Protein AF-A0A7V6LF99-F1 (afdb_monomer)

Foldseek 3Di:
DWKAFLQRPDDTDALLVLQLLLADLVLGFIDDPDQAADDLVNLQVCLVPALLVLLLVLCCRRHVVDDSVLSSVLSCVLCPCVFQNPHNFDKDALAPVQLFEIATQCLRGLLRFVLSLQQLSSVSSNCVSCVVVVAFQAEEAEEEDLASLLLSNLVSCLPPPRYAYEYEYEDVSYDQQRLLSNLVSDDLRYAYAYEPDHRVLVVVLLSVCSNPPVLQVLCVVVSYGYHYSDLSRVSRQSSLLSSLSNNLSPCVVVVSDDRLAAEEEQDEDALCSNVVSPVSNVVNPPRHAAHEYEAEPLCQVVCCQVPQKHAADDDFDRALPSNRRHNHNSCVSVVCLVQDVVSNVCVVCVVVRHIDGDDPRSSVVSNRHYHYDYYYQPQLLQLQLVSCVPRVAGAASSLSSRVVSVVVVCVVPVPSHRYYRYGGGDNLSSLLSNCCSVPNNVVSVVDDNVVSSVVSCVSSVNVVVVVSRDGDNSPDHHHDYRSCPSVCVCVSVVSDDPPDDD

Radius of gyration: 21.52 Å; Cα contacts (8 Å, |Δi|>4): 980; chains: 1; bounding box: 50×59×54 Å

Structure (mmCIF, N/CA/C/O backbone):
data_AF-A0A7V6LF99-F1
#
_entry.id   AF-A0A7V6LF99-F1
#
loop_
_atom_site.group_PDB
_atom_site.id
_atom_site.type_symbol
_atom_site.label_atom_id
_atom_site.label_alt_id
_atom_site.label_comp_id
_atom_site.label_asym_id
_atom_site.label_entity_id
_atom_site.label_seq_id
_atom_site.pdbx_PDB_ins_code
_atom_site.Cartn_x
_atom_site.Cartn_y
_atom_site.Cartn_z
_atom_site.occupancy
_atom_site.B_iso_or_equiv
_atom_site.auth_seq_id
_atom_site.auth_comp_id
_atom_site.auth_asym_id
_atom_site.auth_atom_id
_atom_site.pdbx_PDB_model_num
ATOM 1 N N . MET A 1 1 ? -16.884 8.088 14.972 1.00 93.50 1 MET A N 1
ATOM 2 C CA . MET A 1 1 ? -16.111 6.877 15.384 1.00 93.50 1 MET A CA 1
ATOM 3 C C . MET A 1 1 ? -14.699 7.305 15.750 1.00 93.50 1 MET A C 1
ATOM 5 O O . MET A 1 1 ? -14.153 8.143 15.040 1.00 93.50 1 MET A O 1
ATOM 9 N N . ASN A 1 2 ? -14.106 6.751 16.814 1.00 96.94 2 ASN A N 1
ATOM 10 C CA . ASN A 1 2 ? -12.744 7.109 17.219 1.00 96.94 2 ASN A CA 1
ATOM 11 C C . ASN A 1 2 ? -11.671 6.222 16.572 1.00 96.94 2 ASN A C 1
ATOM 13 O O . ASN A 1 2 ? -11.931 5.110 16.107 1.00 96.94 2 ASN A O 1
ATOM 17 N N . TYR A 1 3 ? -10.443 6.727 16.608 1.00 98.25 3 TYR A N 1
ATOM 18 C CA . TYR A 1 3 ? -9.215 6.064 16.204 1.00 98.25 3 TYR A CA 1
ATOM 19 C C . TYR A 1 3 ? -8.247 5.993 17.384 1.00 98.25 3 TYR A C 1
ATOM 21 O O . TYR A 1 3 ? -8.065 6.953 18.133 1.00 98.25 3 TYR A O 1
ATOM 29 N N . LEU A 1 4 ? -7.614 4.835 17.533 1.00 98.06 4 LEU A N 1
ATOM 30 C CA . LEU A 1 4 ? -6.701 4.492 18.617 1.00 98.06 4 LEU A CA 1
ATOM 31 C C . LEU A 1 4 ? -5.273 4.392 18.085 1.00 98.06 4 LEU A C 1
ATOM 33 O O . LEU A 1 4 ? -5.062 3.996 16.937 1.00 98.06 4 LEU A O 1
ATOM 37 N N . SER A 1 5 ? -4.283 4.702 18.922 1.00 97.81 5 SER A N 1
ATOM 38 C CA . SER A 1 5 ? -2.888 4.369 18.615 1.00 97.81 5 SER A CA 1
ATOM 39 C C . SER A 1 5 ? -2.618 2.893 18.890 1.00 97.81 5 SER A C 1
ATOM 41 O O . SER A 1 5 ? -2.945 2.385 19.964 1.00 97.81 5 SER A O 1
ATOM 43 N N . THR A 1 6 ? -1.904 2.232 17.978 1.00 97.62 6 THR A N 1
ATOM 44 C CA . THR A 1 6 ? -1.400 0.861 18.162 1.00 97.62 6 THR A CA 1
ATOM 45 C C . THR A 1 6 ? -0.464 0.688 19.357 1.00 97.62 6 THR A C 1
ATOM 47 O O . THR A 1 6 ? -0.167 -0.439 19.747 1.00 97.62 6 THR A O 1
ATOM 50 N N . ARG A 1 7 ? 0.034 1.783 19.941 1.00 95.06 7 ARG A N 1
ATOM 51 C CA . ARG A 1 7 ? 0.924 1.755 21.110 1.00 95.06 7 ARG A CA 1
ATOM 52 C C . ARG A 1 7 ? 0.222 2.121 22.414 1.00 95.06 7 ARG A C 1
ATOM 54 O O . ARG A 1 7 ? 0.853 2.014 23.460 1.00 95.06 7 ARG A O 1
ATOM 61 N N . GLY A 1 8 ? -1.051 2.523 22.359 1.00 89.88 8 GLY A N 1
ATOM 62 C CA . GLY A 1 8 ? -1.923 2.695 23.524 1.00 89.88 8 GLY A CA 1
ATOM 63 C C . GLY A 1 8 ? -1.524 3.796 24.513 1.00 89.88 8 GLY A C 1
ATOM 64 O O . GLY A 1 8 ? -2.079 3.841 25.608 1.00 89.88 8 GLY A O 1
ATOM 65 N N . LYS A 1 9 ? -0.573 4.679 24.176 1.00 89.88 9 LYS A N 1
ATOM 66 C CA . LYS A 1 9 ? -0.038 5.696 25.104 1.00 89.88 9 LYS A CA 1
ATOM 67 C C . LYS A 1 9 ? -0.625 7.090 24.879 1.00 89.88 9 LYS A C 1
ATOM 69 O O . LYS A 1 9 ? -0.150 8.054 25.476 1.00 89.88 9 LYS A O 1
ATOM 74 N N . VAL A 1 10 ? -1.650 7.208 24.038 1.00 94.88 10 VAL A N 1
ATOM 75 C CA . VAL A 1 10 ? -2.349 8.465 23.743 1.00 94.88 10 VAL A CA 1
ATOM 76 C C . VAL A 1 10 ? -3.868 8.265 23.763 1.00 94.88 10 VAL A C 1
ATOM 78 O O . VAL A 1 10 ? -4.327 7.152 23.491 1.00 94.88 10 VAL A O 1
ATOM 81 N N . PRO A 1 11 ? -4.657 9.311 24.081 1.00 96.81 11 PRO A N 1
ATOM 82 C CA . PRO A 1 11 ? -6.114 9.239 24.025 1.00 96.81 11 PRO A CA 1
ATOM 83 C C . PRO A 1 11 ? -6.640 8.910 22.616 1.00 96.81 11 PRO A C 1
ATOM 85 O O . PRO A 1 11 ? -5.961 9.215 21.629 1.00 96.81 11 PRO A O 1
ATOM 88 N N . PRO A 1 12 ? -7.852 8.334 22.508 1.00 97.56 12 PRO A N 1
ATOM 89 C CA . PRO A 1 12 ? -8.562 8.221 21.239 1.00 97.56 12 PRO A CA 1
ATOM 90 C C . PRO A 1 12 ? -8.742 9.590 20.575 1.00 97.56 12 PRO A C 1
ATOM 92 O O . PRO A 1 12 ? -8.941 10.592 21.262 1.00 97.56 12 PRO A O 1
ATOM 95 N N . VAL A 1 13 ? -8.710 9.614 19.245 1.00 98.06 13 VAL A N 1
ATOM 96 C CA . VAL A 1 13 ? -8.922 10.821 18.432 1.00 98.06 13 VAL A CA 1
ATOM 97 C C . VAL A 1 13 ? -10.007 10.580 17.386 1.00 98.06 13 VAL A C 1
ATOM 99 O O . VAL A 1 13 ? -10.327 9.436 17.063 1.00 98.06 13 VAL A O 1
ATOM 102 N N . SER A 1 14 ? -10.572 11.641 16.827 1.00 97.88 14 SER A N 1
ATOM 103 C CA . SER A 1 14 ? -11.475 11.546 15.679 1.00 97.88 14 SER A CA 1
ATOM 104 C C . SER A 1 14 ? -10.752 11.050 14.418 1.00 97.88 14 SER A C 1
ATOM 106 O O . SER A 1 14 ? -9.524 11.101 14.302 1.00 97.88 14 SER A O 1
ATOM 108 N N . ALA A 1 15 ? -11.521 10.604 13.421 1.00 97.38 15 ALA A N 1
ATOM 109 C CA . ALA A 1 15 ? -10.971 10.216 12.122 1.00 97.38 15 ALA A CA 1
ATOM 110 C C . ALA A 1 15 ? -10.203 11.361 11.439 1.00 97.38 15 ALA A C 1
ATOM 112 O O . ALA A 1 15 ? -9.124 11.141 10.890 1.00 97.38 15 ALA A O 1
ATOM 113 N N . ALA A 1 16 ? -10.740 12.584 11.515 1.00 97.56 16 ALA A N 1
ATOM 114 C CA . ALA A 1 16 ? -10.115 13.776 10.950 1.00 97.56 16 ALA A CA 1
ATOM 115 C C . ALA A 1 16 ? -8.754 14.057 11.606 1.00 97.56 16 ALA A C 1
ATOM 117 O O . ALA A 1 16 ? -7.761 14.250 10.910 1.00 97.56 16 ALA A O 1
ATOM 118 N N . GLU A 1 17 ? -8.666 13.981 12.937 1.00 97.62 17 GLU A N 1
ATOM 119 C CA . GLU A 1 17 ? -7.397 14.143 13.659 1.00 97.62 17 GLU A CA 1
ATOM 120 C C . GLU A 1 17 ? -6.380 13.050 13.298 1.00 97.62 17 GLU A C 1
ATOM 122 O O . GLU A 1 17 ? -5.208 13.353 13.077 1.00 97.62 17 GLU A O 1
ATOM 127 N N . ALA A 1 18 ? -6.813 11.790 13.177 1.00 98.00 18 ALA A N 1
ATOM 128 C CA . ALA A 1 18 ? -5.936 10.683 12.790 1.00 98.00 18 ALA A CA 1
ATOM 129 C C . ALA A 1 18 ? -5.366 10.844 11.368 1.00 98.00 18 ALA A C 1
ATOM 131 O O . ALA A 1 18 ? -4.185 10.565 11.135 1.00 98.00 18 ALA A O 1
ATOM 132 N N . ILE A 1 19 ? -6.191 11.300 10.419 1.00 97.81 19 ILE A N 1
ATOM 133 C CA . ILE A 1 19 ? -5.790 11.564 9.030 1.00 97.81 19 ILE A CA 1
ATOM 134 C C . ILE A 1 19 ? -4.845 12.769 8.956 1.00 97.81 19 ILE A C 1
ATOM 136 O O . ILE A 1 19 ? -3.789 12.679 8.325 1.00 97.81 19 ILE A O 1
ATOM 140 N N . ALA A 1 20 ? -5.185 13.863 9.640 1.00 96.69 20 ALA A N 1
ATOM 141 C CA . ALA A 1 20 ? -4.368 15.069 9.722 1.00 96.69 20 ALA A CA 1
ATOM 142 C C . ALA A 1 20 ? -2.987 14.778 10.336 1.00 96.69 20 ALA A C 1
ATOM 144 O O . ALA A 1 20 ? -1.957 15.125 9.762 1.00 96.69 20 ALA A O 1
ATOM 145 N N . ALA A 1 21 ? -2.935 14.070 11.467 1.00 95.81 21 ALA A N 1
ATOM 146 C CA . ALA A 1 21 ? -1.681 13.742 12.143 1.00 95.81 21 ALA A CA 1
ATOM 147 C C . ALA A 1 21 ? -0.822 12.727 11.367 1.00 95.81 21 ALA A C 1
ATOM 149 O O . ALA A 1 21 ? 0.410 12.800 11.393 1.00 95.81 21 ALA A O 1
ATOM 150 N N . GLY A 1 22 ? -1.459 11.765 10.691 1.00 96.50 22 GLY A N 1
ATOM 151 C CA . GLY A 1 22 ? -0.822 10.675 9.948 1.00 96.50 22 GLY A CA 1
ATOM 152 C C . GLY A 1 22 ? -0.227 9.572 10.836 1.00 96.50 22 GLY A C 1
ATOM 153 O O . GLY A 1 22 ? -0.435 8.390 10.564 1.00 96.50 22 GLY A O 1
ATOM 154 N N . VAL A 1 23 ? 0.481 9.938 11.907 1.00 97.00 23 VAL A N 1
ATOM 155 C CA . VAL A 1 23 ? 1.059 9.042 12.927 1.00 97.00 23 VAL A CA 1
ATOM 156 C C . VAL A 1 23 ? 0.697 9.575 14.314 1.00 97.00 23 VAL A C 1
ATOM 158 O O . VAL A 1 23 ? 0.630 10.786 14.515 1.00 97.00 23 VAL A O 1
ATOM 161 N N . ALA A 1 24 ? 0.456 8.680 15.272 1.00 97.25 24 ALA A N 1
ATOM 162 C CA . ALA A 1 24 ? 0.115 9.063 16.636 1.00 97.25 24 ALA A CA 1
ATOM 163 C C . ALA A 1 24 ? 1.322 9.670 17.384 1.00 97.25 24 ALA A C 1
ATOM 165 O O . ALA A 1 24 ? 2.461 9.287 17.106 1.00 97.25 24 ALA A O 1
ATOM 166 N N . PRO A 1 25 ? 1.116 10.558 18.378 1.00 95.69 25 PRO A N 1
ATOM 167 C CA . PRO A 1 25 ? 2.215 11.199 19.113 1.00 95.69 25 PRO A CA 1
ATOM 168 C C . PRO A 1 25 ? 3.170 10.240 19.845 1.00 95.69 25 PRO A C 1
ATOM 170 O O . PRO A 1 25 ? 4.323 10.582 20.082 1.00 95.69 25 PRO A O 1
ATOM 173 N N . ASP A 1 26 ? 2.728 9.024 20.178 1.00 94.75 26 ASP A N 1
ATOM 174 C CA . ASP A 1 26 ? 3.574 7.961 20.749 1.00 94.75 26 ASP A CA 1
ATOM 175 C C . ASP A 1 26 ? 4.360 7.161 19.683 1.00 94.75 26 ASP A C 1
ATOM 177 O O . ASP A 1 26 ? 4.999 6.140 19.974 1.00 94.75 26 ASP A O 1
ATOM 181 N N . GLY A 1 27 ? 4.312 7.612 18.427 1.00 94.31 27 GLY A N 1
ATOM 182 C CA . GLY A 1 27 ? 4.903 6.979 17.253 1.00 94.31 27 GLY A CA 1
ATOM 183 C C . GLY A 1 27 ? 4.131 5.760 16.747 1.00 94.31 27 GLY A C 1
ATOM 184 O O . GLY A 1 27 ? 4.644 5.056 15.872 1.00 94.31 27 GLY A O 1
ATOM 185 N N . GLY A 1 28 ? 2.956 5.468 17.312 1.00 96.50 28 GLY A N 1
ATOM 186 C CA . GLY A 1 28 ? 2.084 4.382 16.878 1.00 96.50 28 GLY A CA 1
ATOM 187 C C . GLY A 1 28 ? 1.299 4.739 15.623 1.00 96.50 28 GLY A C 1
ATOM 188 O O . GLY A 1 28 ? 1.259 5.887 15.183 1.00 96.50 28 GLY A O 1
ATOM 189 N N . LEU A 1 29 ? 0.670 3.739 15.018 1.00 97.62 29 LEU A N 1
ATOM 190 C CA . LEU A 1 29 ? -0.206 3.930 13.870 1.00 97.62 29 LEU A CA 1
ATOM 191 C C . LEU A 1 29 ? -1.656 3.982 14.332 1.00 97.62 29 LEU A C 1
ATOM 193 O O . LEU A 1 29 ? -2.066 3.209 15.193 1.00 97.62 29 LEU A O 1
ATOM 197 N N . TYR A 1 30 ? -2.444 4.860 13.717 1.00 98.25 30 TYR A N 1
ATOM 198 C CA . TYR A 1 30 ? -3.876 4.900 13.982 1.00 98.25 30 TYR A CA 1
ATOM 199 C C . TYR A 1 30 ? -4.589 3.683 13.387 1.00 98.25 30 TYR A C 1
ATOM 201 O O . TYR A 1 30 ? -4.312 3.291 12.244 1.00 98.25 30 TYR A O 1
ATOM 209 N N . VAL A 1 31 ? -5.513 3.119 14.163 1.00 98.06 31 VAL A N 1
ATOM 210 C CA . VAL A 1 31 ? -6.477 2.069 13.796 1.00 98.06 31 VAL A CA 1
ATOM 211 C C . VAL A 1 31 ? -7.872 2.486 14.271 1.00 98.06 31 VAL A C 1
ATOM 213 O O . VAL A 1 31 ? -7.963 3.216 15.258 1.00 98.06 31 VAL A O 1
ATOM 216 N N . PRO A 1 32 ? -8.957 2.081 13.596 1.00 97.44 32 PRO A N 1
ATOM 217 C CA . PRO A 1 32 ? -10.300 2.381 14.078 1.00 97.44 32 PRO A CA 1
ATOM 218 C C . PRO A 1 32 ? -10.572 1.622 15.383 1.00 97.44 32 PRO A C 1
ATOM 220 O O . PRO A 1 32 ? -10.111 0.492 15.552 1.00 97.44 32 PRO A O 1
ATOM 223 N N . GLU A 1 33 ? -11.327 2.236 16.294 1.00 95.88 33 GLU A N 1
ATOM 224 C CA . GLU A 1 33 ? -11.755 1.604 17.552 1.00 95.88 33 GLU A CA 1
ATOM 225 C C . GLU A 1 33 ? -12.610 0.348 17.307 1.00 95.88 33 GLU A C 1
ATOM 227 O O . GLU A 1 33 ? -12.543 -0.611 18.073 1.00 95.88 33 GLU A O 1
ATOM 232 N N . GLN A 1 34 ? -13.358 0.327 16.201 1.00 95.56 34 GLN A N 1
ATOM 233 C CA . GLN A 1 34 ? -14.111 -0.827 15.726 1.00 95.56 34 GLN A CA 1
ATOM 234 C C . GLN A 1 34 ? -14.001 -0.933 14.202 1.00 95.56 34 GLN A C 1
ATOM 236 O O . GLN A 1 34 ? -14.046 0.072 13.494 1.00 95.56 34 GLN A O 1
ATOM 241 N N . ILE A 1 35 ? -13.880 -2.154 13.679 1.00 97.50 35 ILE A N 1
ATOM 242 C CA . ILE A 1 35 ? -14.005 -2.406 12.240 1.00 97.50 35 ILE A CA 1
ATOM 243 C C . ILE A 1 35 ? -15.510 -2.443 11.907 1.00 97.50 35 ILE A C 1
ATOM 245 O O . ILE A 1 35 ? -16.216 -3.272 12.480 1.00 97.50 35 ILE A O 1
ATOM 249 N N . PRO A 1 36 ? -16.028 -1.541 11.052 1.00 96.31 36 PRO A N 1
ATOM 250 C CA . PRO A 1 36 ? -17.438 -1.529 10.679 1.00 96.31 36 PRO A CA 1
ATOM 251 C C . PRO A 1 36 ? -17.791 -2.760 9.840 1.00 96.31 36 PRO A C 1
ATOM 253 O O . PRO A 1 36 ? -17.018 -3.175 8.985 1.00 96.31 36 PRO A O 1
ATOM 256 N N . GLU A 1 37 ? -18.977 -3.319 10.044 1.00 94.56 37 GLU A N 1
ATOM 257 C CA . GLU A 1 37 ? -19.462 -4.466 9.275 1.00 94.56 37 GLU A CA 1
ATOM 258 C C . GLU A 1 37 ? -20.315 -4.005 8.084 1.00 94.56 37 GLU A C 1
ATOM 260 O O . GLU A 1 37 ? -21.075 -3.039 8.176 1.00 94.56 37 GLU A O 1
ATOM 265 N N . ILE A 1 38 ? -20.207 -4.713 6.961 1.00 89.75 38 ILE A N 1
ATOM 266 C CA . ILE A 1 38 ? -21.076 -4.576 5.793 1.00 89.75 38 ILE A CA 1
ATOM 267 C C . ILE A 1 38 ? -21.725 -5.935 5.560 1.00 89.75 38 ILE A C 1
ATOM 269 O O . ILE A 1 38 ? -21.054 -6.908 5.222 1.00 89.75 38 ILE A O 1
ATOM 273 N N . ASP A 1 39 ? -23.045 -6.004 5.729 1.00 85.38 39 ASP A N 1
ATOM 274 C CA . ASP A 1 39 ? -23.767 -7.254 5.526 1.00 85.38 39 ASP A CA 1
ATOM 275 C C . ASP A 1 39 ? -23.795 -7.693 4.046 1.00 85.38 39 ASP A C 1
ATOM 277 O O . ASP A 1 39 ? -23.694 -6.900 3.100 1.00 85.38 39 ASP A O 1
ATOM 281 N N . MET A 1 40 ? -23.966 -9.002 3.839 1.00 79.50 40 MET A N 1
ATOM 282 C CA . MET A 1 40 ? -24.001 -9.604 2.502 1.00 79.50 40 MET A CA 1
ATOM 283 C C . MET A 1 40 ? -25.141 -9.074 1.628 1.00 79.50 40 MET A C 1
ATOM 285 O O . MET A 1 40 ? -25.019 -9.074 0.401 1.00 79.50 40 MET A O 1
ATOM 289 N N . GLN A 1 41 ? -26.244 -8.616 2.227 1.00 81.31 41 GLN A N 1
ATOM 290 C CA . GLN A 1 41 ? -27.362 -8.043 1.481 1.00 81.31 41 GLN A CA 1
ATOM 291 C C . GLN A 1 41 ? -26.968 -6.694 0.873 1.00 81.31 41 GLN A C 1
ATOM 293 O O . GLN A 1 41 ? -27.202 -6.455 -0.309 1.00 81.31 41 GLN A O 1
ATOM 298 N N . THR A 1 42 ? -26.326 -5.834 1.659 1.00 82.50 42 THR A N 1
ATOM 299 C CA . THR A 1 42 ? -25.783 -4.544 1.238 1.00 82.50 42 THR A CA 1
ATOM 300 C C . THR A 1 42 ? -24.729 -4.745 0.164 1.00 82.50 42 THR A C 1
ATOM 302 O O . THR A 1 42 ? -24.777 -4.066 -0.862 1.00 82.50 42 THR A O 1
ATOM 305 N N . MET A 1 43 ? -23.829 -5.716 0.346 1.00 77.62 43 MET A N 1
ATOM 306 C CA . MET A 1 43 ? -22.852 -6.079 -0.680 1.00 77.62 43 MET A CA 1
ATOM 307 C C . MET A 1 43 ? -23.518 -6.526 -1.982 1.00 77.62 43 MET A C 1
ATOM 309 O O . MET A 1 43 ? -23.168 -6.022 -3.043 1.00 77.62 43 MET A O 1
ATOM 313 N N . SER A 1 44 ? -24.498 -7.432 -1.910 1.00 76.94 44 SER A N 1
ATOM 314 C CA . SER A 1 44 ? -25.188 -7.963 -3.094 1.00 76.94 44 SER A CA 1
ATOM 315 C C . SER A 1 44 ? -25.969 -6.870 -3.826 1.00 76.94 44 SER A C 1
ATOM 317 O O . SER A 1 44 ? -25.870 -6.744 -5.043 1.00 76.94 44 SER A O 1
ATOM 319 N N . ASN A 1 45 ? -26.666 -6.000 -3.090 1.00 82.12 45 ASN A N 1
ATOM 320 C CA . ASN A 1 45 ? -27.375 -4.847 -3.653 1.00 82.12 45 ASN A CA 1
ATOM 321 C C . ASN A 1 45 ? -26.421 -3.852 -4.335 1.00 82.12 45 ASN A C 1
ATOM 323 O O . ASN A 1 45 ? -26.806 -3.162 -5.278 1.00 82.12 45 ASN A O 1
ATOM 327 N N . ARG A 1 46 ? -25.173 -3.778 -3.861 1.00 80.56 46 ARG A N 1
ATOM 328 C CA . ARG A 1 46 ? -24.107 -2.936 -4.416 1.00 80.56 46 ARG A CA 1
ATOM 329 C C . ARG A 1 46 ? -23.185 -3.680 -5.380 1.00 80.56 46 ARG A C 1
ATOM 331 O O . ARG A 1 46 ? -22.244 -3.074 -5.882 1.00 80.56 46 ARG A O 1
ATOM 338 N N . ALA A 1 47 ? -23.460 -4.941 -5.720 1.00 76.25 47 ALA A N 1
ATOM 339 C CA . ALA A 1 47 ? -22.644 -5.695 -6.674 1.00 76.25 47 ALA A CA 1
ATOM 340 C C . ALA A 1 47 ? -22.589 -5.009 -8.048 1.00 76.25 47 ALA A C 1
ATOM 342 O O . ALA A 1 47 ? -21.595 -5.137 -8.760 1.00 76.25 47 ALA A O 1
ATOM 343 N N . HIS A 1 48 ? -23.622 -4.224 -8.383 1.00 77.25 48 HIS A N 1
ATOM 344 C CA . HIS A 1 48 ? -23.714 -3.419 -9.602 1.00 77.25 48 HIS A CA 1
ATOM 345 C C . HIS A 1 48 ? -23.100 -2.016 -9.491 1.00 77.25 48 HIS A C 1
ATOM 347 O O . HIS A 1 48 ? -23.006 -1.317 -10.501 1.00 77.25 48 HIS A O 1
ATOM 353 N N . SER A 1 49 ? -22.650 -1.599 -8.306 1.00 85.06 49 SER A N 1
ATOM 354 C CA . SER A 1 49 ? -22.029 -0.291 -8.114 1.00 85.06 49 SER A CA 1
ATOM 355 C C . SER A 1 49 ? -20.749 -0.157 -8.937 1.00 85.06 49 SER A C 1
ATOM 357 O O . SER A 1 49 ? -19.963 -1.097 -9.088 1.00 85.06 49 SER A O 1
ATOM 359 N N . TYR A 1 50 ? -20.559 1.035 -9.483 1.00 90.12 50 TYR A N 1
ATOM 360 C CA . TYR A 1 50 ? -19.309 1.477 -10.073 1.00 90.12 50 TYR A CA 1
ATOM 361 C C . TYR A 1 50 ? -18.266 1.707 -8.969 1.00 90.12 50 TYR A C 1
ATOM 363 O O . TYR A 1 50 ? -18.621 1.933 -7.808 1.00 90.12 50 TYR A O 1
ATOM 371 N N . PHE A 1 51 ? -16.979 1.634 -9.308 1.00 94.00 51 PHE A N 1
ATOM 372 C CA . PHE A 1 51 ? -15.894 1.668 -8.324 1.00 94.00 51 PHE A CA 1
ATOM 373 C C . PHE A 1 51 ? -15.953 2.864 -7.339 1.00 94.00 51 PHE A C 1
ATOM 375 O O . PHE A 1 51 ? -15.957 2.615 -6.131 1.00 94.00 51 PHE A O 1
ATOM 382 N N . PRO A 1 52 ? -16.130 4.126 -7.784 1.00 95.00 52 PRO A N 1
ATOM 383 C CA . PRO A 1 52 ? -16.333 5.291 -6.915 1.00 95.00 52 PRO A CA 1
ATOM 384 C C . PRO A 1 52 ? -17.414 5.088 -5.846 1.00 95.00 52 PRO A C 1
ATOM 386 O O . PRO A 1 52 ? -17.208 5.383 -4.675 1.00 95.00 52 PRO A O 1
ATOM 389 N N . GLN A 1 53 ? -18.551 4.493 -6.202 1.00 94.25 53 GLN A N 1
ATOM 390 C CA . GLN A 1 53 ? -19.668 4.295 -5.270 1.00 94.25 53 GLN A CA 1
ATOM 391 C C . GLN A 1 53 ? -19.339 3.248 -4.194 1.00 94.25 53 GLN A C 1
ATOM 393 O O . GLN A 1 53 ? -19.835 3.326 -3.064 1.00 94.25 53 GLN A O 1
ATOM 398 N N . VAL A 1 54 ? -18.490 2.267 -4.526 1.00 95.31 54 VAL A N 1
ATOM 399 C CA . VAL A 1 54 ? -17.935 1.332 -3.539 1.00 95.31 54 VAL A CA 1
ATOM 400 C C . VAL A 1 54 ? -16.997 2.085 -2.597 1.00 95.31 54 VAL A C 1
ATOM 402 O O . VAL A 1 54 ? -17.129 1.943 -1.382 1.00 95.31 54 VAL A O 1
ATOM 405 N N . VAL A 1 55 ? -16.123 2.949 -3.123 1.00 96.94 55 VAL A N 1
ATOM 406 C CA . VAL A 1 55 ? -15.228 3.779 -2.301 1.00 96.94 55 VAL A CA 1
ATOM 407 C C . VAL A 1 55 ? -16.014 4.702 -1.366 1.00 96.94 55 VAL A C 1
ATOM 409 O O . VAL A 1 55 ? -15.710 4.734 -0.177 1.00 96.94 55 VAL A O 1
ATOM 412 N N . GLU A 1 56 ? -17.066 5.378 -1.843 1.00 96.31 56 GLU A N 1
ATOM 413 C CA . GLU A 1 56 ? -17.959 6.188 -0.998 1.00 96.31 56 GLU A CA 1
ATOM 414 C C . GLU A 1 56 ? -18.545 5.368 0.155 1.00 96.31 56 GLU A C 1
ATOM 416 O O . GLU A 1 56 ? -18.598 5.840 1.288 1.00 96.31 56 GLU A O 1
ATOM 421 N N . THR A 1 57 ? -18.982 4.136 -0.123 1.00 95.00 57 THR A N 1
ATOM 422 C CA . THR A 1 57 ? -19.577 3.251 0.889 1.00 95.00 57 THR A CA 1
ATOM 423 C C . THR A 1 57 ? -18.568 2.921 1.987 1.00 95.00 57 THR A C 1
ATOM 425 O O . THR A 1 57 ? -18.885 3.033 3.170 1.00 95.00 57 THR A O 1
ATOM 428 N N . ILE A 1 58 ? -17.339 2.569 1.601 1.00 96.94 58 ILE A N 1
ATOM 429 C CA . ILE A 1 58 ? -16.257 2.275 2.545 1.00 96.94 58 ILE A CA 1
ATOM 430 C C . ILE A 1 58 ? -15.861 3.529 3.331 1.00 96.94 58 ILE A C 1
ATOM 432 O O . ILE A 1 58 ? -15.749 3.472 4.554 1.00 96.94 58 ILE A O 1
ATOM 436 N N . LEU A 1 59 ? -15.688 4.674 2.664 1.00 97.62 59 LEU A N 1
ATOM 437 C CA . LEU A 1 59 ? -15.323 5.921 3.334 1.00 97.62 59 LEU A CA 1
ATOM 438 C C . LEU A 1 59 ? -16.383 6.347 4.349 1.00 97.62 59 LEU A C 1
ATOM 440 O O . LEU A 1 59 ? -16.015 6.669 5.470 1.00 97.62 59 LEU A O 1
ATOM 444 N N . LYS A 1 60 ? -17.677 6.273 4.022 1.00 96.00 60 LYS A N 1
ATOM 445 C CA . LYS A 1 60 ? -18.764 6.600 4.965 1.00 96.00 60 LYS A CA 1
ATOM 446 C C . LYS A 1 60 ? -18.765 5.706 6.202 1.00 96.00 60 LYS A C 1
ATOM 448 O O . LYS A 1 60 ? -19.023 6.187 7.300 1.00 96.00 60 LYS A O 1
ATOM 453 N N . ALA A 1 61 ? -18.446 4.421 6.040 1.00 96.00 61 ALA A N 1
ATOM 454 C CA . ALA A 1 61 ? -18.361 3.491 7.163 1.00 96.00 61 ALA A CA 1
ATOM 455 C C . ALA A 1 61 ? -17.219 3.856 8.130 1.00 96.00 61 ALA A C 1
ATOM 457 O O . ALA A 1 61 ? -17.372 3.733 9.344 1.00 96.00 61 ALA A O 1
ATOM 458 N N . TYR A 1 62 ? -16.088 4.334 7.602 1.00 97.88 62 TYR A N 1
ATOM 459 C CA . TYR A 1 62 ? -14.930 4.725 8.412 1.00 97.88 62 TYR A CA 1
ATOM 460 C C . TYR A 1 62 ? -14.927 6.194 8.858 1.00 97.88 62 TYR A C 1
ATOM 462 O O . TYR A 1 62 ? -14.273 6.534 9.843 1.00 97.88 62 TYR A O 1
ATOM 470 N N . LEU A 1 63 ? -15.671 7.059 8.170 1.00 97.00 63 LEU A N 1
ATOM 471 C CA . LEU A 1 63 ? -15.749 8.502 8.393 1.00 97.00 63 LEU A CA 1
ATOM 472 C C . LEU A 1 63 ? -17.206 8.931 8.665 1.00 97.00 63 LEU A C 1
ATOM 474 O O . LEU A 1 63 ? -17.732 9.785 7.954 1.00 97.00 63 LEU A O 1
ATOM 478 N N . PRO A 1 64 ? -17.887 8.364 9.682 1.00 93.81 64 PRO A N 1
ATOM 479 C CA . PRO A 1 64 ? -19.319 8.602 9.898 1.00 93.81 64 PRO A CA 1
ATOM 480 C C . PRO A 1 64 ? -19.654 10.056 10.264 1.00 93.81 64 PRO A C 1
ATOM 482 O O . PRO A 1 64 ? -20.802 10.472 10.153 1.00 93.81 64 PRO A O 1
ATOM 485 N N . ASP A 1 65 ? -18.654 10.821 10.705 1.00 92.56 65 ASP A N 1
ATOM 486 C CA . ASP A 1 65 ? -18.797 12.217 11.120 1.00 92.56 65 ASP A CA 1
ATOM 487 C C . ASP A 1 65 ? -18.597 13.203 9.944 1.00 92.56 65 ASP A C 1
ATOM 489 O O . ASP A 1 65 ? -18.676 14.417 10.125 1.00 92.56 65 ASP A O 1
ATOM 493 N N . TRP A 1 66 ? -18.313 12.698 8.736 1.00 96.75 66 TRP A N 1
ATOM 494 C CA . TRP A 1 66 ? -18.110 13.501 7.527 1.00 96.75 66 TRP A CA 1
ATOM 495 C C . TRP A 1 66 ? -19.399 13.588 6.714 1.00 96.75 66 TRP A C 1
ATOM 497 O O . TRP A 1 66 ? -20.196 12.652 6.679 1.00 96.75 66 TRP A O 1
ATOM 507 N N . SER A 1 67 ? -19.602 14.707 6.017 1.00 97.06 67 SER A N 1
ATOM 508 C CA . SER A 1 67 ? -20.796 14.850 5.182 1.00 97.06 67 SER A CA 1
ATOM 509 C C . SER A 1 67 ? -20.726 13.970 3.929 1.00 97.06 67 SER A C 1
ATOM 511 O O . SER A 1 67 ? -19.692 13.866 3.263 1.00 97.06 67 SER A O 1
ATOM 513 N N . ASP A 1 68 ? -21.871 13.394 3.567 1.00 96.75 68 ASP A N 1
ATOM 514 C CA . ASP A 1 68 ? -22.047 12.606 2.346 1.00 96.75 68 ASP A CA 1
ATOM 515 C C . ASP A 1 68 ? -21.659 13.370 1.074 1.00 96.75 68 ASP A C 1
ATOM 517 O O . ASP A 1 68 ? -21.159 12.773 0.121 1.00 96.75 68 ASP A O 1
ATOM 521 N N . GLU A 1 69 ? -21.921 14.678 1.049 1.00 97.62 69 GLU A N 1
ATOM 522 C CA . GLU A 1 69 ? -21.590 15.565 -0.066 1.00 97.62 69 GLU A CA 1
ATOM 523 C C . GLU A 1 69 ? -20.078 15.703 -0.240 1.00 97.62 69 GLU A C 1
ATOM 525 O O . GLU A 1 69 ? -19.578 15.517 -1.348 1.00 97.62 69 GLU A O 1
ATOM 530 N N . VAL A 1 70 ? -19.345 15.930 0.854 1.00 97.62 70 VAL A N 1
ATOM 531 C CA . VAL A 1 70 ? -17.883 16.043 0.813 1.00 97.62 70 VAL A CA 1
ATOM 532 C C . VAL A 1 70 ? -17.237 14.729 0.382 1.00 97.62 70 VAL A C 1
ATOM 534 O O . VAL A 1 70 ? -16.378 14.739 -0.498 1.00 97.62 70 VAL A O 1
ATOM 537 N N . ILE A 1 71 ? -17.673 13.588 0.934 1.00 98.12 71 ILE A N 1
ATOM 538 C CA . ILE A 1 71 ? -17.151 12.275 0.519 1.00 98.12 71 ILE A CA 1
ATOM 539 C C . ILE A 1 71 ? -17.391 12.060 -0.979 1.00 98.12 71 ILE A C 1
ATOM 541 O O . ILE A 1 71 ? -16.470 11.668 -1.693 1.00 98.12 71 ILE A O 1
ATOM 545 N N . ARG A 1 72 ? -18.605 12.343 -1.469 1.00 97.44 72 ARG A N 1
ATOM 546 C CA . ARG A 1 72 ? -18.941 12.184 -2.889 1.00 97.44 72 ARG A CA 1
ATOM 547 C C . ARG A 1 72 ? -18.103 13.092 -3.785 1.00 97.44 72 ARG A C 1
ATOM 549 O O . ARG A 1 72 ? -17.655 12.626 -4.824 1.00 97.44 72 ARG A O 1
ATOM 556 N N . SER A 1 73 ? -17.874 14.344 -3.384 1.00 97.31 73 SER A N 1
ATOM 557 C CA . SER A 1 73 ? -17.022 15.276 -4.135 1.00 97.31 73 SER A CA 1
ATOM 558 C C . SER A 1 73 ? -15.598 14.739 -4.245 1.00 97.31 73 SER A C 1
ATOM 560 O O . SER A 1 73 ? -15.117 14.517 -5.348 1.00 97.31 73 SER A O 1
ATOM 562 N N . ILE A 1 74 ? -14.959 14.419 -3.112 1.00 97.06 74 ILE A N 1
ATOM 563 C CA . ILE A 1 74 ? -13.569 13.935 -3.081 1.00 97.06 74 ILE A CA 1
ATOM 564 C C . ILE A 1 74 ? -13.404 12.673 -3.940 1.00 97.06 74 ILE A C 1
ATOM 566 O O . ILE A 1 74 ? -12.435 12.540 -4.688 1.00 97.06 74 ILE A O 1
ATOM 570 N N . VAL A 1 75 ? -14.348 11.733 -3.833 1.00 97.38 75 VAL A N 1
ATOM 571 C CA . VAL A 1 75 ? -14.317 10.479 -4.592 1.00 97.38 75 VAL A CA 1
ATOM 572 C C . VAL A 1 75 ? -14.572 10.718 -6.082 1.00 97.38 75 VAL A C 1
ATOM 574 O O . VAL A 1 75 ? -13.854 10.152 -6.907 1.00 97.38 75 VAL A O 1
ATOM 577 N N . GLY A 1 76 ? -15.558 11.548 -6.426 1.00 95.12 76 GLY A N 1
ATOM 578 C CA . GLY A 1 76 ? -15.896 11.890 -7.808 1.00 95.12 76 GLY A CA 1
ATOM 579 C C . GLY A 1 76 ? -14.739 12.563 -8.540 1.00 95.12 76 GLY A C 1
ATOM 580 O O . GLY A 1 76 ? -14.393 12.131 -9.634 1.00 95.12 76 GLY A O 1
ATOM 581 N N . ASP A 1 77 ? -14.090 13.535 -7.897 1.00 92.81 77 ASP A N 1
ATOM 582 C CA . ASP A 1 77 ? -12.933 14.244 -8.454 1.00 92.81 77 ASP A CA 1
ATOM 583 C C . ASP A 1 77 ? -11.726 13.308 -8.630 1.00 92.81 77 ASP A C 1
ATOM 585 O O . ASP A 1 77 ? -10.957 13.420 -9.581 1.00 92.81 77 ASP A O 1
ATOM 589 N N . THR A 1 78 ? -11.551 12.348 -7.717 1.00 94.00 78 THR A N 1
ATOM 590 C CA . THR A 1 78 ? -10.387 11.453 -7.735 1.00 94.00 78 THR A CA 1
ATOM 591 C C . THR A 1 78 ? -10.460 10.395 -8.831 1.00 94.00 78 THR A C 1
ATOM 593 O O . THR A 1 78 ? -9.452 10.121 -9.488 1.00 94.00 78 THR A O 1
ATOM 596 N N . TYR A 1 79 ? -11.624 9.765 -8.986 1.00 94.19 79 TYR A N 1
ATOM 597 C CA . TYR A 1 79 ? -11.832 8.626 -9.886 1.00 94.19 79 TYR A CA 1
ATOM 598 C C . TYR A 1 79 ? -12.652 9.002 -11.121 1.00 94.19 79 TYR A C 1
ATOM 600 O O . TYR A 1 79 ? -13.378 8.165 -11.663 1.00 94.19 79 TYR A O 1
ATOM 608 N N . ALA A 1 80 ? -12.561 10.263 -11.537 1.00 90.56 80 ALA A N 1
ATOM 609 C CA . ALA A 1 80 ? -13.122 10.728 -12.791 1.00 90.56 80 ALA A CA 1
ATOM 610 C C . ALA A 1 80 ? -12.538 9.945 -13.984 1.00 90.56 80 ALA A C 1
ATOM 612 O O . ALA A 1 80 ? -11.429 9.400 -13.929 1.00 90.56 80 ALA A O 1
ATOM 613 N N . GLU A 1 81 ? -13.316 9.872 -15.064 1.00 87.75 81 GLU A N 1
ATOM 614 C CA . GLU A 1 81 ? -12.998 9.079 -16.259 1.00 87.75 81 GLU A CA 1
ATOM 615 C C . GLU A 1 81 ? -11.704 9.542 -16.948 1.00 87.75 81 GLU A C 1
ATOM 617 O O . GLU A 1 81 ? -10.948 8.729 -17.469 1.00 87.75 81 GLU A O 1
ATOM 622 N N . ASP A 1 82 ? -11.385 10.833 -16.878 1.00 86.75 82 ASP A N 1
ATOM 623 C CA . ASP A 1 82 ? -10.125 11.390 -17.382 1.00 86.75 82 ASP A CA 1
ATOM 624 C C . ASP A 1 82 ? -8.882 10.875 -16.630 1.00 86.75 82 ASP A C 1
ATOM 626 O O . ASP A 1 82 ? -7.783 10.844 -17.186 1.00 86.75 82 ASP A O 1
ATOM 630 N N . SER A 1 83 ? -9.059 10.451 -15.377 1.00 86.56 83 SER A N 1
ATOM 631 C CA . SER A 1 83 ? -7.996 10.011 -14.477 1.00 86.56 83 SER A CA 1
ATOM 632 C C . SER A 1 83 ? -7.846 8.490 -14.443 1.00 86.56 83 SER A C 1
ATOM 634 O O . SER A 1 83 ? -6.722 7.996 -14.379 1.00 86.56 83 SER A O 1
ATOM 636 N N . PHE A 1 84 ? -8.956 7.747 -14.445 1.00 90.62 84 PHE A N 1
ATOM 637 C CA . PHE A 1 84 ? -8.971 6.285 -14.265 1.00 90.62 84 PHE A CA 1
ATOM 638 C C . PHE A 1 84 ? -9.727 5.515 -15.362 1.00 90.62 84 PHE A C 1
ATOM 640 O O . PHE A 1 84 ? -9.827 4.291 -15.282 1.00 90.62 84 PHE A O 1
ATOM 647 N N . GLY A 1 85 ? -10.267 6.198 -16.371 1.00 88.06 85 GLY A N 1
ATOM 648 C CA . GLY A 1 85 ? -11.118 5.580 -17.387 1.00 88.06 85 GLY A CA 1
ATOM 649 C C . GLY A 1 85 ? -12.494 5.163 -16.860 1.00 88.06 85 GLY A C 1
ATOM 650 O O . GLY A 1 85 ? -12.943 5.586 -15.792 1.00 88.06 85 GLY A O 1
ATOM 651 N N . ASP A 1 86 ? -13.170 4.324 -17.640 1.00 86.38 86 ASP A N 1
ATOM 652 C CA . ASP A 1 86 ? -14.530 3.823 -17.407 1.00 86.38 86 ASP A CA 1
ATOM 653 C C . ASP A 1 86 ? -14.582 2.564 -16.525 1.00 86.38 86 ASP A C 1
ATOM 655 O O . ASP A 1 86 ? -15.654 2.167 -16.064 1.00 86.38 86 ASP A O 1
ATOM 659 N N . ASN A 1 87 ? -13.434 1.929 -16.271 1.00 87.12 87 ASN A N 1
ATOM 660 C CA . ASN A 1 87 ? -13.306 0.766 -15.399 1.00 87.12 87 ASN A CA 1
ATOM 661 C C . ASN A 1 87 ? -12.034 0.846 -14.533 1.00 87.12 87 ASN A C 1
ATOM 663 O O . ASN A 1 87 ? -11.083 0.103 -14.780 1.00 87.12 87 ASN A O 1
ATOM 667 N N . PRO A 1 88 ? -12.021 1.706 -13.491 1.00 91.38 88 PRO A N 1
ATOM 668 C CA . PRO A 1 88 ? -10.848 1.985 -12.681 1.00 91.38 88 PRO A CA 1
ATOM 669 C C . PRO A 1 88 ? -10.211 0.697 -12.179 1.00 91.38 88 PRO A C 1
ATOM 671 O O . PRO A 1 88 ? -9.054 0.461 -12.475 1.00 91.38 88 PRO A O 1
ATOM 674 N N . ALA A 1 89 ? -10.985 -0.172 -11.516 1.00 94.31 89 ALA A N 1
ATOM 675 C CA . ALA A 1 89 ? -10.516 -1.412 -10.894 1.00 94.31 89 ALA A CA 1
ATOM 676 C C . ALA A 1 89 ? -11.158 -2.662 -11.524 1.00 94.31 89 ALA A C 1
ATOM 678 O O . ALA A 1 89 ? -11.906 -3.390 -10.867 1.00 94.31 89 ALA A O 1
ATOM 679 N N . GLY A 1 90 ? -10.890 -2.896 -12.808 1.00 94.62 90 GLY A N 1
ATOM 680 C CA . GLY A 1 90 ? -11.456 -4.017 -13.559 1.00 94.62 90 GLY A CA 1
ATOM 681 C C . GLY A 1 90 ? -11.004 -5.400 -13.088 1.00 94.62 90 GLY A C 1
ATOM 682 O O . GLY A 1 90 ? -9.832 -5.604 -12.774 1.00 94.62 90 GLY A O 1
ATOM 683 N N . VAL A 1 91 ? -11.925 -6.368 -13.094 1.00 96.50 91 VAL A N 1
ATOM 684 C CA . VAL A 1 91 ? -11.641 -7.793 -12.900 1.00 96.50 91 VAL A CA 1
ATOM 685 C C . VAL A 1 91 ? -11.875 -8.560 -14.192 1.00 96.50 91 VAL A C 1
ATOM 687 O O . VAL A 1 91 ? -12.985 -8.562 -14.732 1.00 96.50 91 VAL A O 1
ATOM 690 N N . VAL A 1 92 ? -10.836 -9.254 -14.650 1.00 95.44 92 VAL A N 1
ATOM 691 C CA . VAL A 1 92 ? -10.871 -10.097 -15.850 1.00 95.44 92 VAL A CA 1
ATOM 692 C C . VAL A 1 92 ? -10.467 -11.526 -15.516 1.00 95.44 92 VAL A C 1
ATOM 694 O O . VAL A 1 92 ? -9.712 -11.775 -14.578 1.00 95.44 92 VAL A O 1
ATOM 697 N N . GLN A 1 93 ? -10.977 -12.489 -16.277 1.00 95.69 93 GLN A N 1
ATOM 698 C CA . GLN A 1 93 ? -10.530 -13.874 -16.176 1.00 95.69 93 GLN A CA 1
ATOM 699 C C . GLN A 1 93 ? -9.186 -14.014 -16.900 1.00 95.69 93 GLN A C 1
ATOM 701 O O . GLN A 1 93 ? -9.090 -13.645 -18.067 1.00 95.69 93 GLN A O 1
ATOM 706 N N . LEU A 1 94 ? -8.166 -14.547 -16.220 1.00 93.94 94 LEU A N 1
ATOM 707 C CA . LEU A 1 94 ? -6.804 -14.638 -16.764 1.00 93.94 94 LEU A CA 1
ATOM 708 C C . LEU A 1 94 ? -6.739 -15.570 -17.978 1.00 93.94 94 LEU A C 1
ATOM 710 O O . LEU A 1 94 ? -6.151 -15.243 -18.999 1.00 93.94 94 LEU A O 1
ATOM 714 N N . ASN A 1 95 ? -7.340 -16.752 -17.848 1.00 90.44 95 ASN A N 1
ATOM 715 C CA . ASN A 1 95 ? -7.411 -17.739 -18.913 1.00 90.44 95 ASN A CA 1
ATOM 716 C C . ASN A 1 95 ? -8.864 -18.226 -19.031 1.00 90.44 95 ASN A C 1
ATOM 718 O O . ASN A 1 95 ? -9.409 -18.739 -18.047 1.00 90.44 95 ASN A O 1
ATOM 722 N N . PRO A 1 96 ? -9.507 -18.108 -20.209 1.00 88.12 96 PRO A N 1
ATOM 723 C CA . PRO A 1 96 ? -10.918 -18.462 -20.387 1.00 88.12 96 PRO A CA 1
ATOM 724 C C . PRO A 1 96 ? -11.213 -19.949 -20.134 1.00 88.12 96 PRO A C 1
ATOM 726 O O . PRO A 1 96 ? -12.348 -20.306 -19.824 1.00 88.12 96 PRO A O 1
ATOM 729 N N . TYR A 1 97 ? -10.202 -20.819 -20.216 1.00 88.94 97 TYR A N 1
ATOM 730 C CA . TYR A 1 97 ? -10.314 -22.254 -19.934 1.00 88.94 97 TYR A CA 1
ATOM 731 C C . TYR A 1 97 ? -10.079 -22.604 -18.456 1.00 88.94 97 TYR A C 1
ATOM 733 O O . TYR A 1 97 ? -10.200 -23.766 -18.065 1.00 88.94 97 TYR A O 1
ATOM 741 N N . VAL A 1 98 ? -9.747 -21.614 -17.623 1.00 90.69 98 VAL A N 1
ATOM 742 C CA . VAL A 1 98 ? -9.476 -21.773 -16.193 1.00 90.69 98 VAL A CA 1
ATOM 743 C C . VAL A 1 98 ? -10.428 -20.886 -15.391 1.00 90.69 98 VAL A C 1
ATOM 745 O O . VAL A 1 98 ? -10.162 -19.714 -15.144 1.00 90.69 98 VAL A O 1
ATOM 748 N N . ASP A 1 99 ? -11.546 -21.452 -14.934 1.00 91.38 99 ASP A N 1
ATOM 749 C CA . ASP A 1 99 ? -12.639 -20.709 -14.269 1.00 91.38 99 ASP A CA 1
ATOM 750 C C . ASP A 1 99 ? -12.372 -20.336 -12.792 1.00 91.38 99 ASP A C 1
ATOM 752 O O . ASP A 1 99 ? -13.281 -20.038 -12.014 1.00 91.38 99 ASP A O 1
ATOM 756 N N . ARG A 1 100 ? -11.103 -20.356 -12.373 1.00 95.75 100 ARG A N 1
ATOM 757 C CA . ARG A 1 100 ? -10.689 -20.070 -10.988 1.00 95.75 100 ARG A CA 1
ATOM 758 C C . ARG A 1 100 ? -9.674 -18.932 -10.867 1.00 95.75 100 ARG A C 1
ATOM 760 O O . ARG A 1 100 ? -9.360 -18.556 -9.747 1.00 95.75 100 ARG A O 1
ATOM 767 N N . GLU A 1 101 ? -9.139 -18.416 -11.971 1.00 97.56 101 GLU A N 1
ATOM 768 C CA . GLU A 1 101 ? -8.004 -17.484 -11.982 1.00 97.56 101 GLU A CA 1
ATOM 769 C C . GLU A 1 101 ? -8.416 -16.148 -12.611 1.00 97.56 101 GLU A C 1
ATOM 771 O O . GLU A 1 101 ? -8.772 -16.085 -13.789 1.00 97.56 101 GLU A O 1
ATOM 776 N N . TYR A 1 102 ? -8.371 -15.080 -11.813 1.00 98.38 102 TYR A N 1
ATOM 777 C CA . TYR A 1 102 ? -8.832 -13.743 -12.189 1.00 98.38 102 TYR A CA 1
ATOM 778 C C . TYR A 1 102 ? -7.772 -12.695 -11.865 1.00 98.38 102 TYR A C 1
ATOM 780 O O . TYR A 1 102 ? -7.074 -12.821 -10.866 1.00 98.38 102 TYR A O 1
ATOM 788 N N . ILE A 1 103 ? -7.677 -11.643 -12.666 1.00 97.88 103 ILE A N 1
ATOM 789 C CA . ILE A 1 103 ? -6.788 -10.501 -12.453 1.00 97.88 103 ILE A CA 1
ATOM 790 C C . ILE A 1 103 ? -7.630 -9.302 -12.023 1.00 97.88 103 ILE A C 1
ATOM 792 O O . ILE A 1 103 ? -8.624 -8.994 -12.673 1.00 97.88 103 ILE A O 1
ATOM 796 N N . LEU A 1 104 ? -7.225 -8.624 -10.948 1.00 98.19 104 LEU A N 1
ATOM 797 C CA . LEU A 1 104 ? -7.730 -7.310 -10.556 1.00 98.19 104 LEU A CA 1
ATOM 798 C C . LEU A 1 104 ? -6.720 -6.241 -10.985 1.00 98.19 104 LEU A C 1
ATOM 800 O O . LEU A 1 104 ? -5.637 -6.152 -10.403 1.00 98.19 104 LEU A O 1
ATOM 804 N N . HIS A 1 105 ? -7.104 -5.424 -11.961 1.00 95.88 105 HIS A N 1
ATOM 805 C CA . HIS A 1 105 ? -6.298 -4.336 -12.504 1.00 95.88 105 HIS A CA 1
ATOM 806 C C . HIS A 1 105 ? -6.273 -3.133 -11.561 1.00 95.88 105 HIS A C 1
ATOM 808 O O . HIS A 1 105 ? -7.220 -2.352 -11.516 1.00 95.88 105 HIS A O 1
ATOM 814 N N . LEU A 1 106 ? -5.177 -2.950 -10.820 1.00 96.00 106 LEU A N 1
ATOM 815 C CA . LEU A 1 106 ? -4.918 -1.733 -10.041 1.00 96.00 106 LEU A CA 1
ATOM 816 C C . LEU A 1 106 ? -3.806 -0.873 -10.649 1.00 96.00 106 LEU A C 1
ATOM 818 O O . LEU A 1 106 ? -3.111 -0.144 -9.951 1.00 96.00 106 LEU A O 1
ATOM 822 N N . ASP A 1 107 ? -3.654 -0.925 -11.959 1.00 92.31 107 ASP A N 1
ATOM 823 C CA . ASP A 1 107 ? -2.680 -0.191 -12.765 1.00 92.31 107 ASP A CA 1
ATOM 824 C C . ASP A 1 107 ? -3.340 0.790 -13.748 1.00 92.31 107 ASP A C 1
ATOM 826 O O . ASP A 1 107 ? -2.678 1.322 -14.622 1.00 92.31 107 ASP A O 1
ATOM 830 N N . GLN A 1 108 ? -4.630 1.086 -13.579 1.00 91.62 108 GLN A N 1
ATOM 831 C CA . GLN A 1 108 ? -5.384 1.973 -14.479 1.00 91.62 108 GLN A CA 1
ATOM 832 C C . GLN A 1 108 ? -5.288 3.464 -14.118 1.00 91.62 108 GLN A C 1
ATOM 834 O O . GLN A 1 108 ? -5.836 4.316 -14.814 1.00 91.62 108 GLN A O 1
ATOM 839 N N . GLY A 1 109 ? -4.632 3.793 -13.002 1.00 91.62 109 GLY A N 1
ATOM 840 C CA . GLY A 1 109 ? -4.448 5.178 -12.577 1.00 91.62 109 GLY A CA 1
ATOM 841 C C . GLY A 1 109 ? -3.408 5.931 -13.421 1.00 91.62 109 GLY A C 1
ATOM 842 O O . GLY A 1 109 ? -2.659 5.318 -14.185 1.00 91.62 109 GLY A O 1
ATOM 843 N N . PRO A 1 110 ? -3.283 7.258 -13.243 1.00 88.56 110 PRO A N 1
ATOM 844 C CA . PRO A 1 110 ? -2.396 8.100 -14.053 1.00 88.56 110 PRO A CA 1
ATOM 845 C C . PRO A 1 110 ? -0.921 7.704 -13.990 1.00 88.56 110 PRO A C 1
ATOM 847 O O . PRO A 1 110 ? -0.157 7.982 -14.913 1.00 88.56 110 PRO A O 1
ATOM 850 N N . THR A 1 111 ? -0.504 7.061 -12.897 1.00 89.31 111 THR A N 1
ATOM 851 C CA . THR A 1 111 ? 0.856 6.562 -12.740 1.00 89.31 111 THR A CA 1
ATOM 852 C C . THR A 1 111 ? 0.928 5.051 -12.891 1.00 89.31 111 THR A C 1
ATOM 854 O O . THR A 1 111 ? 1.958 4.487 -12.567 1.00 89.31 111 THR A O 1
ATOM 857 N N . GLY A 1 112 ? -0.081 4.345 -13.391 1.00 91.19 112 GLY A N 1
ATOM 858 C CA . GLY A 1 112 ? 0.041 2.911 -13.667 1.00 91.19 112 GLY A CA 1
ATOM 859 C C . GLY A 1 112 ? 0.403 2.067 -12.448 1.00 91.19 112 GLY A C 1
ATOM 860 O O . GLY A 1 112 ? 1.247 1.173 -12.531 1.00 91.19 112 GLY A O 1
ATOM 861 N N . SER A 1 113 ? -0.104 2.436 -11.272 1.00 92.44 113 SER A N 1
ATOM 862 C CA . SER A 1 113 ? 0.285 1.836 -9.998 1.00 92.44 113 SER A CA 1
ATOM 863 C C . SER A 1 113 ? -0.870 1.866 -9.013 1.00 92.44 113 SER A C 1
ATOM 865 O O . SER A 1 113 ? -1.536 2.889 -8.849 1.00 92.44 113 SER A O 1
ATOM 867 N N . TYR A 1 114 ? -1.019 0.801 -8.219 1.00 94.81 114 TYR A N 1
ATOM 868 C CA . TYR A 1 114 ? -2.113 0.713 -7.237 1.00 94.81 114 TYR A CA 1
ATOM 869 C C . TYR A 1 114 ? -2.058 1.822 -6.181 1.00 94.81 114 TYR A C 1
ATOM 871 O O . TYR A 1 114 ? -3.016 2.078 -5.450 1.00 94.81 114 TYR A O 1
ATOM 879 N N . LYS A 1 115 ? -0.904 2.487 -6.062 1.00 95.00 115 LYS A N 1
ATOM 880 C CA . LYS A 1 115 ? -0.711 3.620 -5.164 1.00 95.00 115 LYS A CA 1
ATOM 881 C C . LYS A 1 115 ? -1.633 4.792 -5.524 1.00 95.00 115 LYS A C 1
ATOM 883 O O . LYS A 1 115 ? -2.054 5.473 -4.586 1.00 95.00 115 LYS A O 1
ATOM 888 N N . ASP A 1 116 ? -1.991 4.961 -6.799 1.00 95.31 116 ASP A N 1
ATOM 889 C CA . ASP A 1 116 ? -2.865 6.034 -7.299 1.00 95.31 116 ASP A CA 1
ATOM 890 C C . ASP A 1 116 ? -4.222 6.028 -6.601 1.00 95.31 116 ASP A C 1
ATOM 892 O O . ASP A 1 116 ? -4.699 7.067 -6.151 1.00 95.31 116 ASP A O 1
ATOM 896 N N . TYR A 1 117 ? -4.780 4.835 -6.387 1.00 95.69 117 TYR A N 1
ATOM 897 C CA . TYR A 1 117 ? -6.092 4.628 -5.777 1.00 95.69 117 TYR A CA 1
ATOM 898 C C . TYR A 1 117 ? -6.257 5.209 -4.382 1.00 95.69 117 TYR A C 1
ATOM 900 O O . TYR A 1 117 ? -7.374 5.426 -3.937 1.00 95.69 117 TYR A O 1
ATOM 908 N N . SER A 1 118 ? -5.162 5.408 -3.658 1.00 95.75 118 SER A N 1
ATOM 909 C CA . SER A 1 118 ? -5.201 5.962 -2.303 1.00 95.75 118 SER A CA 1
ATOM 910 C C . SER A 1 118 ? -4.515 7.317 -2.212 1.00 95.75 118 SER A C 1
ATOM 912 O O . SER A 1 118 ? -4.898 8.124 -1.374 1.00 95.75 118 SER A O 1
ATOM 914 N N . LEU A 1 119 ? -3.506 7.584 -3.048 1.00 95.88 119 LEU A N 1
ATOM 915 C CA . LEU A 1 119 ? -2.811 8.871 -3.045 1.00 95.88 119 LEU A CA 1
ATOM 916 C C . LEU A 1 119 ? -3.628 9.980 -3.675 1.00 95.88 119 LEU A C 1
ATOM 918 O O . LEU A 1 119 ? -3.628 11.069 -3.124 1.00 95.88 119 LEU A O 1
ATOM 922 N N . ARG A 1 120 ? -4.365 9.715 -4.756 1.00 94.62 120 ARG A N 1
ATOM 923 C CA . ARG A 1 120 ? -5.168 10.763 -5.396 1.00 94.62 120 ARG A CA 1
ATOM 924 C C . ARG A 1 120 ? -6.331 11.244 -4.518 1.00 94.62 120 ARG A C 1
ATOM 926 O O . ARG A 1 120 ? -6.679 12.413 -4.580 1.00 94.62 120 ARG A O 1
ATOM 933 N N . LEU A 1 121 ? -6.837 10.395 -3.615 1.00 95.75 121 LEU A N 1
ATOM 934 C CA . LEU A 1 121 ? -7.823 10.796 -2.599 1.00 95.75 121 LEU A CA 1
ATOM 935 C C . LEU A 1 121 ? -7.211 11.631 -1.469 1.00 95.75 121 LEU A C 1
ATOM 937 O O . LEU A 1 121 ? -7.909 12.417 -0.826 1.00 95.75 121 LEU A O 1
ATOM 941 N N . LEU A 1 122 ? -5.927 11.415 -1.169 1.00 96.56 122 LEU A N 1
ATOM 942 C CA . LEU A 1 122 ? -5.289 11.936 0.035 1.00 96.56 122 LEU A CA 1
ATOM 943 C C . LEU A 1 122 ? -5.373 13.471 0.150 1.00 96.56 122 LEU A C 1
ATOM 945 O O . LEU A 1 122 ? -5.743 13.917 1.233 1.00 96.56 122 LEU A O 1
ATOM 949 N N . PRO A 1 123 ? -5.118 14.279 -0.902 1.00 95.69 123 PRO A N 1
ATOM 950 C CA . PRO A 1 123 ? -5.324 15.728 -0.874 1.00 95.69 123 PRO A CA 1
ATOM 951 C C . PRO A 1 123 ? -6.689 16.153 -0.324 1.00 95.69 123 PRO A C 1
ATOM 953 O O . PRO A 1 123 ? -6.759 16.922 0.633 1.00 95.69 123 PRO A O 1
ATOM 956 N N . GLY A 1 124 ? -7.778 15.613 -0.884 1.00 96.31 124 GLY A N 1
ATOM 957 C CA . GLY A 1 124 ? -9.140 15.936 -0.456 1.00 96.31 124 GLY A CA 1
ATOM 958 C C . GLY A 1 124 ? -9.401 15.516 0.986 1.00 96.31 124 GLY A C 1
ATOM 959 O O . GLY A 1 124 ? -9.976 16.279 1.761 1.00 96.31 124 GLY A O 1
ATOM 960 N N . LEU A 1 125 ? -8.909 14.337 1.377 1.00 97.44 125 LEU A N 1
ATO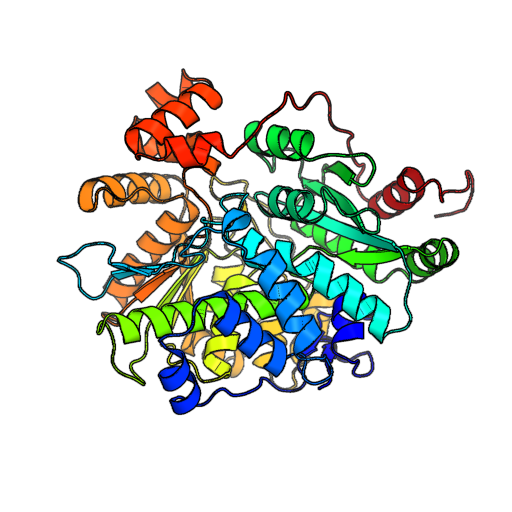M 961 C CA . LEU A 1 125 ? -9.044 13.857 2.751 1.00 97.44 125 LEU A CA 1
ATOM 962 C C . LEU A 1 125 ? -8.260 14.730 3.749 1.00 97.44 125 LEU A C 1
ATOM 964 O O . LEU A 1 125 ? -8.746 14.986 4.849 1.00 97.44 125 LEU A O 1
ATOM 968 N N . ILE A 1 126 ? -7.067 15.212 3.391 1.00 96.81 126 ILE A N 1
ATOM 969 C CA . ILE A 1 126 ? -6.277 16.111 4.247 1.00 96.81 126 ILE A CA 1
ATOM 970 C C . ILE A 1 126 ? -6.973 17.464 4.394 1.00 96.81 126 ILE A C 1
ATOM 972 O O . ILE A 1 126 ? -7.121 17.930 5.522 1.00 96.81 126 ILE A O 1
ATOM 976 N N . ARG A 1 127 ? -7.462 18.058 3.298 1.00 95.62 127 ARG A N 1
ATOM 977 C CA . ARG A 1 127 ? -8.184 19.343 3.328 1.00 95.62 127 ARG A CA 1
ATOM 978 C C . ARG A 1 127 ? -9.417 19.293 4.215 1.00 95.62 127 ARG A C 1
ATOM 980 O O . ARG A 1 127 ? -9.599 20.156 5.071 1.00 95.62 127 ARG A O 1
ATOM 987 N N . GLU A 1 128 ? -10.244 18.265 4.049 1.00 96.81 128 GLU A N 1
ATOM 988 C CA . GLU A 1 128 ? -11.441 18.126 4.873 1.00 96.81 128 GLU A CA 1
ATOM 989 C C . GLU A 1 128 ? -11.090 17.836 6.335 1.00 96.81 128 GLU A C 1
ATOM 991 O O . GLU A 1 128 ? -11.701 18.402 7.242 1.00 96.81 128 GLU A O 1
ATOM 996 N N . SER A 1 129 ? -10.053 17.031 6.583 1.00 97.06 129 SER A N 1
ATOM 997 C CA . SER A 1 129 ? -9.561 16.805 7.944 1.00 97.06 129 SER A CA 1
ATOM 998 C C . SER A 1 129 ? -9.111 18.111 8.595 1.00 97.06 129 SER A C 1
ATOM 1000 O O . SER A 1 129 ? -9.544 18.413 9.702 1.00 97.06 129 SER A O 1
ATOM 1002 N N . ALA A 1 130 ? -8.317 18.922 7.890 1.00 94.62 130 ALA A N 1
ATOM 1003 C CA . ALA A 1 130 ? -7.857 20.222 8.362 1.00 94.62 130 ALA A CA 1
ATOM 1004 C C . ALA A 1 130 ? -9.028 21.162 8.672 1.00 94.62 130 ALA A C 1
ATOM 1006 O O . ALA A 1 130 ? -9.040 21.807 9.721 1.00 94.62 130 ALA A O 1
ATOM 1007 N N . ARG A 1 131 ? -10.048 21.191 7.805 1.00 95.06 131 ARG A N 1
ATOM 1008 C CA . ARG A 1 131 ? -11.267 21.980 8.016 1.00 95.06 131 ARG A CA 1
ATOM 1009 C C . ARG A 1 131 ? -12.012 21.544 9.278 1.00 95.06 131 ARG A C 1
ATOM 1011 O O . ARG A 1 131 ? -12.405 22.392 10.076 1.00 95.06 131 ARG A O 1
ATOM 1018 N N . LEU A 1 132 ? -12.201 20.238 9.467 1.00 95.88 132 LEU A N 1
ATOM 1019 C CA . LEU A 1 132 ? -12.925 19.675 10.611 1.00 95.88 132 LEU A CA 1
ATOM 1020 C C . LEU A 1 132 ? -12.178 19.856 11.936 1.00 95.88 132 LEU A C 1
ATOM 1022 O O . LEU A 1 132 ? -12.817 20.030 12.971 1.00 95.88 132 LEU A O 1
ATOM 1026 N N . THR A 1 133 ? -10.844 19.853 11.916 1.00 94.69 133 THR A N 1
ATOM 1027 C CA . THR A 1 133 ? -10.025 20.061 13.119 1.00 94.69 133 THR A CA 1
ATOM 1028 C C . THR A 1 133 ? -9.713 21.531 13.403 1.00 94.69 133 THR A C 1
ATOM 1030 O O . THR A 1 133 ? -9.042 21.815 14.391 1.00 94.69 133 THR A O 1
ATOM 1033 N N . GLY A 1 134 ? -10.134 22.469 12.542 1.00 91.44 134 GLY A N 1
ATOM 1034 C CA . GLY A 1 134 ? -9.711 23.874 12.626 1.00 91.44 134 GLY A CA 1
ATOM 1035 C C . GLY A 1 134 ? -8.189 24.036 12.511 1.00 91.44 134 GLY A C 1
ATOM 1036 O O . GLY A 1 134 ? -7.599 24.847 13.223 1.00 91.44 134 GLY A O 1
ATOM 1037 N N . GLY A 1 135 ? -7.559 23.189 11.691 1.00 87.44 135 GLY A N 1
ATOM 1038 C CA . GLY A 1 135 ? -6.112 23.114 11.503 1.00 87.44 135 GLY A CA 1
ATOM 1039 C C . GLY A 1 135 ? -5.558 24.173 10.549 1.00 87.44 135 GLY A C 1
ATOM 1040 O O . GLY A 1 135 ? -6.217 25.158 10.225 1.00 87.44 135 GLY A O 1
ATOM 1041 N N . GLN A 1 136 ? -4.320 23.953 10.108 1.00 93.38 136 GLN A N 1
ATOM 1042 C CA . GLN A 1 136 ? -3.595 24.863 9.219 1.00 93.38 136 GLN A CA 1
ATOM 1043 C C . GLN A 1 136 ? -4.203 24.924 7.814 1.00 93.38 136 GLN A C 1
ATOM 1045 O O . GLN A 1 136 ? -4.767 23.935 7.332 1.00 93.38 136 GLN A O 1
ATOM 1050 N N . SER A 1 137 ? -4.040 26.075 7.152 1.00 91.50 137 SER A N 1
ATOM 1051 C CA . SER A 1 137 ? -4.524 26.278 5.779 1.00 91.50 137 SER A CA 1
ATOM 1052 C C . SER A 1 137 ? -3.625 25.641 4.717 1.00 91.50 137 SER A C 1
ATOM 1054 O O . SER A 1 137 ? -4.111 25.304 3.641 1.00 91.50 137 SER A O 1
ATOM 1056 N N . LYS A 1 138 ? -2.338 25.429 5.024 1.00 95.06 138 LYS A N 1
ATOM 1057 C CA . LYS A 1 138 ? -1.373 24.746 4.153 1.00 95.06 138 LYS A CA 1
ATOM 1058 C C . LYS A 1 138 ? -0.849 23.481 4.805 1.00 95.06 138 LYS A C 1
ATOM 1060 O O . LYS A 1 138 ? -0.753 23.407 6.028 1.00 95.06 138 LYS A O 1
ATOM 1065 N N . TRP A 1 139 ? -0.455 22.497 4.003 1.00 96.25 139 TRP A N 1
ATOM 1066 C CA . TRP A 1 139 ? 0.047 21.219 4.507 1.00 96.25 139 TRP A CA 1
ATOM 1067 C C . TRP A 1 139 ? 1.305 20.762 3.788 1.00 96.25 139 TRP A C 1
ATOM 1069 O O . TRP A 1 139 ? 1.344 20.683 2.567 1.00 96.25 139 TRP A O 1
ATOM 1079 N N . LEU A 1 140 ? 2.314 20.378 4.564 1.00 96.56 140 LEU A N 1
ATOM 1080 C CA . LEU A 1 140 ? 3.476 19.647 4.090 1.00 96.56 140 LEU A CA 1
ATOM 1081 C C . LEU A 1 140 ? 3.254 18.143 4.276 1.00 96.56 140 LEU A C 1
ATOM 1083 O O . LEU A 1 140 ? 3.082 17.640 5.391 1.00 96.56 140 LEU A O 1
ATOM 1087 N N . LEU A 1 141 ? 3.313 17.414 3.169 1.00 97.31 141 LEU A N 1
ATOM 1088 C CA . LEU A 1 141 ? 3.310 15.964 3.126 1.00 97.31 141 LEU A CA 1
ATOM 1089 C C . LEU A 1 141 ? 4.753 15.465 3.013 1.00 97.31 141 LEU A C 1
ATOM 1091 O O . LEU A 1 141 ? 5.522 15.909 2.164 1.00 97.31 141 LEU A O 1
ATOM 1095 N N . LEU A 1 142 ? 5.114 14.490 3.842 1.00 97.38 142 LEU A N 1
ATOM 1096 C CA . LEU A 1 142 ? 6.368 13.748 3.708 1.00 97.38 142 LEU A CA 1
ATOM 1097 C C . LEU A 1 142 ? 6.115 12.379 3.074 1.00 97.38 142 LEU A C 1
ATOM 1099 O O . LEU A 1 142 ? 5.194 11.657 3.479 1.00 97.38 142 LEU A O 1
ATOM 1103 N N . ALA A 1 143 ? 6.964 11.987 2.127 1.00 96.06 143 ALA A N 1
ATOM 1104 C CA . ALA A 1 143 ? 6.940 10.678 1.492 1.00 96.06 143 ALA A CA 1
ATOM 1105 C C . ALA A 1 143 ? 8.330 10.035 1.463 1.00 96.06 143 ALA A C 1
ATOM 1107 O O . ALA A 1 143 ? 9.308 10.658 1.073 1.00 96.06 143 ALA A O 1
ATOM 1108 N N . VAL A 1 144 ? 8.406 8.748 1.791 1.00 94.31 144 VAL A N 1
ATOM 1109 C CA . VAL A 1 144 ? 9.555 7.890 1.475 1.00 94.31 144 VAL A CA 1
ATOM 1110 C C . VAL A 1 144 ? 9.150 6.892 0.400 1.00 94.31 144 VAL A C 1
ATOM 1112 O O . VAL A 1 144 ? 8.085 6.275 0.498 1.00 94.31 144 VAL A O 1
ATOM 1115 N N . THR A 1 145 ? 9.978 6.700 -0.623 1.00 91.12 145 THR A N 1
ATOM 1116 C CA . THR A 1 145 ? 9.679 5.767 -1.715 1.00 91.12 145 THR A CA 1
ATOM 1117 C C . THR A 1 145 ? 10.833 4.815 -2.019 1.00 91.12 145 THR A C 1
ATOM 1119 O O . THR A 1 145 ? 12.000 5.183 -1.950 1.00 91.12 145 THR A O 1
ATOM 1122 N N . SER A 1 146 ? 10.480 3.582 -2.379 1.00 82.75 146 SER A N 1
ATOM 1123 C CA . SER A 1 146 ? 11.349 2.592 -3.030 1.00 82.75 146 SER A CA 1
ATOM 1124 C C . SER A 1 146 ? 10.859 2.266 -4.451 1.00 82.75 146 SER A C 1
ATOM 1126 O O . SER A 1 146 ? 11.220 1.256 -5.033 1.00 82.75 146 SER A O 1
ATOM 1128 N N . GLY A 1 147 ? 9.956 3.079 -5.007 1.00 80.19 147 GLY A N 1
ATOM 1129 C CA . GLY A 1 147 ? 9.397 2.861 -6.340 1.00 80.19 147 GLY A CA 1
ATOM 1130 C C . GLY A 1 147 ? 8.222 3.791 -6.615 1.00 80.19 147 GLY A C 1
ATOM 1131 O O . GLY A 1 147 ? 8.347 5.013 -6.548 1.00 80.19 147 GLY A O 1
ATOM 1132 N N . ASN A 1 148 ? 7.048 3.209 -6.857 1.00 87.19 148 ASN A N 1
ATOM 1133 C CA . ASN A 1 148 ? 5.885 3.923 -7.398 1.00 87.19 148 ASN A CA 1
ATOM 1134 C C . ASN A 1 148 ? 5.221 4.918 -6.427 1.00 87.19 148 ASN A C 1
ATOM 1136 O O . ASN A 1 148 ? 4.412 5.734 -6.854 1.00 87.19 148 ASN A O 1
ATOM 1140 N N . THR A 1 149 ? 5.531 4.870 -5.122 1.00 90.94 149 THR A N 1
ATOM 1141 C CA . THR A 1 149 ? 4.886 5.754 -4.129 1.00 90.94 149 THR A CA 1
ATOM 1142 C C . THR A 1 149 ? 5.200 7.225 -4.391 1.00 90.94 149 THR A C 1
ATOM 1144 O O . THR A 1 149 ? 4.305 8.047 -4.252 1.00 90.94 149 THR A O 1
ATOM 1147 N N . GLY A 1 150 ? 6.440 7.548 -4.772 1.00 91.88 150 GLY A N 1
ATOM 1148 C CA . GLY A 1 150 ? 6.856 8.926 -5.046 1.00 91.88 150 GLY A CA 1
ATOM 1149 C C . GLY A 1 150 ? 6.125 9.524 -6.248 1.00 91.88 150 GLY A C 1
ATOM 1150 O O . GLY A 1 150 ? 5.550 10.596 -6.117 1.00 91.88 150 GLY A O 1
ATOM 1151 N N . ASN A 1 151 ? 6.062 8.791 -7.366 1.00 89.69 151 ASN A N 1
ATOM 1152 C CA . ASN A 1 151 ? 5.373 9.237 -8.584 1.00 89.69 151 ASN A CA 1
ATOM 1153 C C . ASN A 1 151 ? 3.884 9.488 -8.331 1.00 89.69 151 ASN A C 1
ATOM 1155 O O . ASN A 1 151 ? 3.381 10.569 -8.615 1.00 89.69 151 ASN A O 1
ATOM 1159 N N . ALA A 1 152 ? 3.197 8.520 -7.720 1.00 92.38 152 ALA A N 1
ATOM 1160 C CA . ALA A 1 152 ? 1.783 8.656 -7.383 1.00 92.38 152 ALA A CA 1
ATOM 1161 C C . ALA A 1 152 ? 1.521 9.793 -6.377 1.00 92.38 152 ALA A C 1
ATOM 1163 O O . ALA A 1 152 ? 0.461 10.411 -6.405 1.00 92.38 152 ALA A O 1
ATOM 1164 N N . ALA A 1 153 ? 2.472 10.076 -5.476 1.00 94.62 153 ALA A N 1
ATOM 1165 C CA . ALA A 1 153 ? 2.320 11.137 -4.486 1.00 94.62 153 ALA A CA 1
ATOM 1166 C C . ALA A 1 153 ? 2.516 12.513 -5.129 1.00 94.62 153 ALA A C 1
ATOM 1168 O O . ALA A 1 153 ? 1.671 13.380 -4.931 1.00 94.62 153 ALA A O 1
ATOM 1169 N N . LEU A 1 154 ? 3.565 12.695 -5.938 1.00 92.38 154 LEU A N 1
ATOM 1170 C CA . LEU A 1 154 ? 3.795 13.938 -6.683 1.00 92.38 154 LEU A CA 1
ATOM 1171 C C . LEU A 1 154 ? 2.627 14.236 -7.618 1.00 92.38 154 LEU A C 1
ATOM 1173 O O . LEU A 1 154 ? 2.067 15.322 -7.547 1.00 92.38 154 LEU A O 1
ATOM 1177 N N . ASN A 1 155 ? 2.178 13.239 -8.387 1.00 90.50 155 ASN A N 1
ATOM 1178 C CA . ASN A 1 155 ? 1.024 13.378 -9.272 1.00 90.50 155 ASN A CA 1
ATOM 1179 C C . ASN A 1 155 ? -0.266 13.767 -8.526 1.00 90.50 155 ASN A C 1
ATOM 1181 O O . ASN A 1 155 ? -1.118 14.445 -9.089 1.00 90.50 155 ASN A O 1
ATOM 1185 N N . SER A 1 156 ? -0.422 13.358 -7.261 1.00 90.88 156 SER A N 1
ATOM 1186 C CA . SER A 1 156 ? -1.601 13.725 -6.466 1.00 90.88 156 SER A CA 1
ATOM 1187 C C . SER A 1 156 ? -1.603 15.181 -5.987 1.00 90.88 156 SER A C 1
ATOM 1189 O O . SER A 1 156 ? -2.661 15.685 -5.626 1.00 90.88 156 SER A O 1
ATOM 1191 N N . VAL A 1 157 ? -0.452 15.861 -5.974 1.00 90.25 157 VAL A N 1
ATOM 1192 C CA . VAL A 1 157 ? -0.321 17.234 -5.453 1.00 90.25 157 VAL A CA 1
ATOM 1193 C C . VAL A 1 157 ? 0.101 18.256 -6.510 1.00 90.25 157 VAL A C 1
ATOM 1195 O O . VAL A 1 157 ? 0.267 19.421 -6.172 1.00 90.25 157 VAL A O 1
ATOM 1198 N N . THR A 1 158 ? 0.278 17.853 -7.774 1.00 82.19 158 THR A N 1
ATOM 1199 C CA . THR A 1 158 ? 0.840 18.709 -8.836 1.00 82.19 158 THR A CA 1
ATOM 1200 C C . THR A 1 158 ? 0.117 20.053 -8.989 1.00 82.19 158 THR A C 1
ATOM 1202 O O . THR A 1 158 ? 0.783 21.063 -9.189 1.00 82.19 158 THR A O 1
ATOM 1205 N N . ASP A 1 159 ? -1.206 20.084 -8.815 1.00 81.25 159 ASP A N 1
ATOM 1206 C CA . ASP A 1 159 ? -2.027 21.294 -8.989 1.00 81.25 159 ASP A CA 1
ATOM 1207 C C . ASP A 1 159 ? -2.585 21.844 -7.659 1.00 81.25 159 ASP A C 1
ATOM 1209 O O . ASP A 1 159 ? -3.550 22.606 -7.634 1.00 81.25 159 ASP A O 1
ATOM 1213 N N . ALA A 1 160 ? -2.022 21.421 -6.523 1.00 86.81 160 ALA A N 1
ATOM 1214 C CA . ALA A 1 160 ? -2.505 21.789 -5.196 1.00 86.81 160 ALA A CA 1
ATOM 1215 C C . ALA A 1 160 ? -1.695 22.948 -4.591 1.00 86.81 160 ALA A C 1
ATOM 1217 O O . ALA A 1 160 ? -0.635 22.731 -4.017 1.00 86.81 160 ALA A O 1
ATOM 1218 N N . GLU A 1 161 ? -2.222 24.174 -4.643 1.00 88.38 161 GLU A N 1
ATOM 1219 C CA . GLU A 1 161 ? -1.550 25.365 -4.080 1.00 88.38 161 GLU A CA 1
ATOM 1220 C C . GLU A 1 161 ? -1.409 25.339 -2.544 1.00 88.38 161 GLU A C 1
ATOM 1222 O O . GLU A 1 161 ? -0.551 26.008 -1.964 1.00 88.38 161 GLU A O 1
ATOM 1227 N N . ASP A 1 162 ? -2.273 24.584 -1.868 1.00 92.56 162 ASP A N 1
ATOM 1228 C CA . ASP A 1 162 ? -2.325 24.444 -0.414 1.00 92.56 162 ASP A CA 1
ATOM 1229 C C . ASP A 1 162 ? -1.525 23.243 0.111 1.00 92.56 162 ASP A C 1
ATOM 1231 O O . ASP A 1 162 ? -1.399 23.070 1.327 1.00 92.56 162 ASP A O 1
ATOM 1235 N N . LEU A 1 163 ? -0.956 22.422 -0.779 1.00 94.69 163 LEU A N 1
ATOM 1236 C CA . LEU A 1 163 ? -0.208 21.221 -0.417 1.00 94.69 163 LEU A CA 1
ATOM 1237 C C . LEU A 1 163 ? 1.216 21.274 -0.967 1.00 94.69 163 LEU A C 1
ATOM 1239 O O . LEU A 1 163 ? 1.440 21.459 -2.156 1.00 94.69 163 LEU A O 1
ATOM 1243 N N . ALA A 1 164 ? 2.184 21.011 -0.096 1.00 94.12 164 ALA A N 1
ATOM 1244 C CA . ALA A 1 164 ? 3.566 20.771 -0.471 1.00 94.12 164 ALA A CA 1
ATOM 1245 C C . ALA A 1 164 ? 3.941 19.305 -0.236 1.00 94.12 164 ALA A C 1
ATOM 1247 O O . ALA A 1 164 ? 3.408 18.657 0.668 1.00 94.12 164 ALA A O 1
ATOM 1248 N N . LEU A 1 165 ? 4.890 18.774 -1.007 1.00 95.25 165 LEU A N 1
ATOM 1249 C CA . LEU A 1 165 ? 5.345 17.388 -0.872 1.00 95.25 165 LEU A CA 1
ATOM 1250 C C . LEU A 1 165 ? 6.867 17.269 -0.909 1.00 95.25 165 LEU A C 1
ATOM 1252 O O . LEU A 1 165 ? 7.513 17.641 -1.881 1.00 95.25 165 LEU A O 1
ATOM 1256 N N . MET A 1 166 ? 7.436 16.642 0.118 1.00 95.31 166 MET A N 1
ATOM 1257 C CA . MET A 1 166 ? 8.844 16.246 0.140 1.00 95.31 166 MET A CA 1
ATOM 1258 C C . MET A 1 166 ? 8.966 14.729 -0.004 1.00 95.31 166 MET A C 1
ATOM 1260 O O . MET A 1 166 ? 8.478 13.978 0.844 1.00 95.31 166 MET A O 1
ATOM 1264 N N . VAL A 1 167 ? 9.626 14.275 -1.069 1.00 94.75 167 VAL A N 1
ATOM 1265 C CA . VAL A 1 167 ? 9.869 12.862 -1.374 1.00 94.75 167 VAL A CA 1
ATOM 1266 C C . VAL A 1 167 ? 11.338 12.516 -1.157 1.00 94.75 167 VAL A C 1
ATOM 1268 O O . VAL A 1 167 ? 12.231 13.091 -1.776 1.00 94.75 167 VAL A O 1
ATOM 1271 N N . PHE A 1 168 ? 11.585 11.505 -0.332 1.00 94.62 168 PHE A N 1
ATOM 1272 C CA . PHE A 1 168 ? 12.912 10.968 -0.054 1.00 94.62 168 PHE A CA 1
ATOM 1273 C C . PHE A 1 168 ? 13.023 9.523 -0.541 1.00 94.62 168 PHE A C 1
ATOM 1275 O O . PHE A 1 168 ? 12.080 8.736 -0.410 1.00 94.62 168 PHE A O 1
ATOM 1282 N N . PHE A 1 169 ? 14.176 9.135 -1.081 1.00 91.69 169 PHE A N 1
ATOM 1283 C CA . PHE A 1 169 ? 14.408 7.757 -1.523 1.00 91.69 169 PHE A CA 1
ATOM 1284 C C . PHE A 1 169 ? 15.859 7.298 -1.304 1.00 91.69 169 PHE A C 1
ATOM 1286 O O . PHE A 1 169 ? 16.769 8.130 -1.297 1.00 91.69 169 PHE A O 1
ATOM 1293 N N . PRO A 1 170 ? 16.110 5.985 -1.128 1.00 89.62 170 PRO A N 1
ATOM 1294 C CA . PRO A 1 170 ? 17.464 5.452 -1.003 1.00 89.62 170 PRO A CA 1
ATOM 1295 C C . PRO A 1 170 ? 18.269 5.647 -2.284 1.00 89.62 170 PRO A C 1
ATOM 1297 O O . PRO A 1 170 ? 17.789 5.357 -3.383 1.00 89.62 170 PRO A O 1
ATOM 1300 N N . ARG A 1 171 ? 19.529 6.054 -2.159 1.00 86.75 171 ARG A N 1
ATOM 1301 C CA . ARG A 1 171 ? 20.467 6.110 -3.280 1.00 86.75 171 ARG A CA 1
ATOM 1302 C C . ARG A 1 171 ? 20.627 4.715 -3.882 1.00 86.75 171 ARG A C 1
ATOM 1304 O O . ARG A 1 171 ? 20.959 3.765 -3.178 1.00 86.75 171 ARG A O 1
ATOM 1311 N N . GLY A 1 172 ? 20.386 4.604 -5.187 1.00 81.12 172 GLY A N 1
ATOM 1312 C CA . GLY A 1 172 ? 20.391 3.325 -5.905 1.00 81.12 172 GLY A CA 1
ATOM 1313 C C . GLY A 1 172 ? 19.147 2.457 -5.681 1.00 81.12 172 GLY A C 1
ATOM 1314 O O . GLY A 1 172 ? 19.080 1.365 -6.232 1.00 81.12 172 GLY A O 1
ATOM 1315 N N . GLY A 1 173 ? 18.162 2.927 -4.907 1.00 80.19 173 GLY A N 1
ATOM 1316 C CA . GLY A 1 173 ? 16.897 2.225 -4.673 1.00 80.19 173 GLY A CA 1
ATOM 1317 C C . GLY A 1 173 ? 15.835 2.446 -5.756 1.00 80.19 173 GLY A C 1
ATOM 1318 O O . GLY A 1 173 ? 14.784 1.817 -5.696 1.00 80.19 173 GLY A O 1
ATOM 1319 N N . LEU A 1 174 ? 16.089 3.335 -6.723 1.00 82.75 174 LEU A N 1
ATOM 1320 C CA . LEU A 1 174 ? 15.222 3.616 -7.871 1.00 82.75 174 LEU A CA 1
ATOM 1321 C C . LEU A 1 174 ? 15.993 3.431 -9.183 1.00 82.75 174 LEU A C 1
ATOM 1323 O O . LEU A 1 174 ? 17.204 3.655 -9.239 1.00 82.75 174 LEU A O 1
ATOM 1327 N N . THR A 1 175 ? 15.277 3.056 -10.241 1.00 77.25 175 THR A N 1
ATOM 1328 C CA . THR A 1 175 ? 15.807 3.018 -11.616 1.00 77.25 175 THR A CA 1
ATOM 1329 C C . THR A 1 175 ? 15.977 4.432 -12.192 1.00 77.25 175 THR A C 1
ATOM 1331 O O . THR A 1 175 ? 15.294 5.355 -11.737 1.00 77.25 175 THR A O 1
ATOM 1334 N N . PRO A 1 176 ? 16.842 4.631 -13.207 1.00 77.88 176 PRO A N 1
ATOM 1335 C CA . PRO A 1 176 ? 16.974 5.920 -13.888 1.00 77.88 176 PRO A CA 1
ATOM 1336 C C . PRO A 1 176 ? 15.643 6.459 -14.430 1.00 77.88 176 PRO A C 1
ATOM 1338 O O . PRO A 1 176 ? 15.325 7.620 -14.178 1.00 77.88 176 PRO A O 1
ATOM 1341 N N . LEU A 1 177 ? 14.821 5.620 -15.074 1.00 75.62 177 LEU A N 1
ATOM 1342 C CA . LEU A 1 177 ? 13.479 6.007 -15.524 1.00 75.62 177 LEU A CA 1
ATOM 1343 C C . LEU A 1 177 ? 12.575 6.471 -14.375 1.00 75.62 177 LEU A C 1
ATOM 1345 O O . LEU A 1 177 ? 11.916 7.501 -14.484 1.00 75.62 177 LEU A O 1
ATOM 1349 N N . GLN A 1 178 ? 12.553 5.753 -13.248 1.00 80.81 178 GLN A N 1
ATOM 1350 C CA . GLN A 1 178 ? 11.758 6.177 -12.090 1.00 80.81 178 GLN A CA 1
ATOM 1351 C C . GLN A 1 178 ? 12.227 7.525 -11.538 1.00 80.81 178 GLN A C 1
ATOM 1353 O O . GLN A 1 178 ? 11.392 8.325 -11.130 1.00 80.81 178 GLN A O 1
ATOM 1358 N N . ILE A 1 179 ? 13.537 7.784 -11.528 1.00 84.69 179 ILE A N 1
ATOM 1359 C CA . ILE A 1 179 ? 14.099 9.069 -11.100 1.00 84.69 179 ILE A CA 1
ATOM 1360 C C . ILE A 1 179 ? 13.682 10.184 -12.068 1.00 84.69 179 ILE A C 1
ATOM 1362 O O . ILE A 1 179 ? 13.186 11.212 -11.619 1.00 84.69 179 ILE A O 1
ATOM 1366 N N . SER A 1 180 ? 13.820 9.958 -13.377 1.00 81.88 180 SER A N 1
ATOM 1367 C CA . SER A 1 180 ? 13.381 10.878 -14.437 1.00 81.88 180 SER A CA 1
ATOM 1368 C C . SER A 1 180 ? 11.903 11.258 -14.300 1.00 81.88 180 SER A C 1
ATOM 1370 O O . SER A 1 180 ? 11.557 12.436 -14.364 1.00 81.88 180 SER A O 1
ATOM 1372 N N . GLN A 1 181 ? 11.034 10.285 -14.019 1.00 81.56 181 GLN A N 1
ATOM 1373 C CA . GLN A 1 181 ? 9.608 10.535 -13.792 1.00 81.56 181 GLN A CA 1
ATOM 1374 C C . GLN A 1 181 ? 9.340 11.355 -12.526 1.00 81.56 181 GLN A C 1
ATOM 1376 O O . GLN A 1 181 ? 8.474 12.226 -12.545 1.00 81.56 181 GLN A O 1
ATOM 1381 N N . LEU A 1 182 ? 10.089 11.121 -11.440 1.00 86.88 182 LEU A N 1
ATOM 1382 C CA . LEU A 1 182 ? 9.962 11.947 -10.237 1.00 86.88 182 LEU A CA 1
ATOM 1383 C C . LEU A 1 182 ? 10.340 13.397 -10.533 1.00 86.88 182 LEU A C 1
ATOM 1385 O O . LEU A 1 182 ? 9.606 14.290 -10.129 1.00 86.88 182 LEU A O 1
ATOM 1389 N N . VAL A 1 183 ? 11.452 13.623 -11.243 1.00 84.62 183 VAL A N 1
ATOM 1390 C CA . VAL A 1 183 ? 11.927 14.972 -11.599 1.00 84.62 183 VAL A CA 1
ATOM 1391 C C . VAL A 1 183 ? 10.909 15.691 -12.479 1.00 84.62 183 VAL A C 1
ATOM 1393 O O . VAL A 1 183 ? 10.539 16.818 -12.169 1.00 84.62 183 VAL A O 1
ATOM 1396 N N . ALA A 1 184 ? 10.379 15.014 -13.500 1.00 83.69 184 ALA A N 1
ATOM 1397 C CA . ALA A 1 184 ? 9.369 15.570 -14.402 1.00 83.69 184 ALA A CA 1
ATOM 1398 C C . ALA A 1 184 ? 8.065 15.987 -13.691 1.00 83.69 184 ALA A C 1
ATOM 1400 O O . ALA A 1 184 ? 7.311 16.808 -14.204 1.00 83.69 184 ALA A O 1
ATOM 1401 N N . LEU A 1 185 ? 7.773 15.402 -12.525 1.00 84.88 185 LEU A N 1
ATOM 1402 C CA . LEU A 1 185 ? 6.602 15.734 -11.710 1.00 84.88 185 LEU A CA 1
ATOM 1403 C C . LEU A 1 185 ? 6.892 16.798 -10.641 1.00 84.88 185 LEU A C 1
ATOM 1405 O O . LEU A 1 185 ? 5.978 17.160 -9.897 1.00 84.88 185 LEU A O 1
ATOM 1409 N N . THR A 1 186 ? 8.136 17.277 -10.525 1.00 85.69 186 THR A N 1
ATOM 1410 C CA . THR A 1 186 ? 8.468 18.326 -9.558 1.00 85.69 186 THR A CA 1
ATOM 1411 C C . THR A 1 186 ? 8.023 19.711 -10.024 1.00 85.69 186 THR A C 1
ATOM 1413 O O . THR A 1 186 ? 8.172 20.086 -11.181 1.00 85.69 186 THR A O 1
ATOM 1416 N N . ASN A 1 187 ? 7.478 20.477 -9.085 1.00 83.75 187 ASN A N 1
ATOM 1417 C CA . ASN A 1 187 ? 7.102 21.883 -9.195 1.00 83.75 187 ASN A CA 1
ATOM 1418 C C . ASN A 1 187 ? 7.578 22.670 -7.953 1.00 83.75 187 ASN A C 1
ATOM 1420 O O . ASN A 1 187 ? 8.179 22.093 -7.041 1.00 83.75 187 ASN A O 1
ATOM 1424 N N . ASP A 1 188 ? 7.245 23.963 -7.886 1.00 84.69 188 ASP A N 1
ATOM 1425 C CA . ASP A 1 188 ? 7.616 24.879 -6.792 1.00 84.69 188 ASP A CA 1
ATOM 1426 C C . ASP A 1 188 ? 7.129 24.441 -5.394 1.00 84.69 188 ASP A C 1
ATOM 1428 O O . ASP A 1 188 ? 7.669 24.879 -4.378 1.00 84.69 188 ASP A O 1
ATOM 1432 N N . SER A 1 189 ? 6.121 23.568 -5.317 1.00 84.44 189 SER A N 1
ATOM 1433 C CA . SER A 1 189 ? 5.560 23.030 -4.070 1.00 84.44 189 SER A CA 1
ATOM 1434 C C . SER A 1 189 ? 6.061 21.618 -3.756 1.00 84.44 189 SER A C 1
ATOM 1436 O O . SER A 1 189 ? 5.564 20.958 -2.842 1.00 84.44 189 SER A O 1
ATOM 1438 N N . SER A 1 190 ? 7.067 21.132 -4.478 1.00 90.31 190 SER A N 1
ATOM 1439 C CA . SER A 1 190 ? 7.594 19.786 -4.296 1.00 90.31 190 SER A CA 1
ATOM 1440 C C . SER A 1 190 ? 9.112 19.761 -4.190 1.00 90.31 190 SER A C 1
ATOM 1442 O O . SER A 1 190 ? 9.820 20.585 -4.761 1.00 90.31 190 SER A O 1
ATOM 1444 N N . TYR A 1 191 ? 9.625 18.774 -3.469 1.00 90.19 191 TYR A N 1
ATOM 1445 C CA . TYR A 1 191 ? 11.055 18.560 -3.324 1.00 90.19 191 TYR A CA 1
ATOM 1446 C C . TYR A 1 191 ? 11.352 17.068 -3.347 1.00 90.19 191 TYR A C 1
ATOM 1448 O O . TYR A 1 191 ? 10.708 16.284 -2.651 1.00 90.19 191 TYR A O 1
ATOM 1456 N N . VAL A 1 192 ? 12.342 16.669 -4.138 1.00 90.81 192 VAL A N 1
ATOM 1457 C CA . VAL A 1 192 ? 12.737 15.270 -4.311 1.00 90.81 192 VAL A CA 1
ATOM 1458 C C . VAL A 1 192 ? 14.217 15.139 -3.987 1.00 90.81 192 VAL A C 1
ATOM 1460 O O . VAL A 1 192 ? 15.036 15.861 -4.549 1.00 90.81 192 VAL A O 1
ATOM 1463 N N . SER A 1 193 ? 14.574 14.212 -3.095 1.00 90.88 193 SER A N 1
ATOM 1464 C CA . SER A 1 193 ? 15.970 14.017 -2.697 1.00 90.88 193 SER A CA 1
ATOM 1465 C C . SER A 1 193 ? 16.352 12.557 -2.459 1.00 90.88 193 SER A C 1
ATOM 1467 O O . SER A 1 193 ? 15.618 11.774 -1.848 1.00 90.88 193 SER A O 1
ATOM 1469 N N . ALA A 1 194 ? 17.549 12.205 -2.927 1.00 90.50 194 ALA A N 1
ATOM 1470 C CA . ALA A 1 194 ? 18.178 10.917 -2.664 1.00 90.50 194 ALA A CA 1
ATOM 1471 C C . ALA A 1 194 ? 18.899 10.928 -1.306 1.00 90.50 194 ALA A C 1
ATOM 1473 O O . ALA A 1 194 ? 19.499 11.928 -0.932 1.00 90.50 194 ALA A O 1
ATOM 1474 N N . SER A 1 195 ? 18.932 9.802 -0.594 1.00 89.88 195 SER A N 1
ATOM 1475 C CA . SER A 1 195 ? 19.601 9.660 0.709 1.00 89.88 195 SER A CA 1
ATOM 1476 C C . SER A 1 195 ? 20.499 8.419 0.756 1.00 89.88 195 SER A C 1
ATOM 1478 O O . SER A 1 195 ? 20.165 7.410 0.139 1.00 89.88 195 SER A O 1
ATOM 1480 N N . PRO A 1 196 ? 21.627 8.425 1.492 1.00 89.25 196 PRO A N 1
ATOM 1481 C CA . PRO A 1 196 ? 22.451 7.228 1.695 1.00 89.25 196 PRO A CA 1
ATOM 1482 C C . PRO A 1 196 ? 21.777 6.158 2.575 1.00 89.25 196 PRO A C 1
ATOM 1484 O O . PRO A 1 196 ? 22.294 5.048 2.693 1.00 89.25 196 PRO A O 1
ATOM 1487 N N . LEU A 1 197 ? 20.656 6.485 3.219 1.00 90.19 197 LEU A N 1
ATOM 1488 C CA . LEU A 1 197 ? 19.890 5.574 4.066 1.00 90.19 197 LEU A CA 1
ATOM 1489 C C . LEU A 1 197 ? 19.025 4.621 3.235 1.00 90.19 197 LEU A C 1
ATOM 1491 O O . LEU A 1 197 ? 18.546 4.977 2.159 1.00 90.19 197 LEU A O 1
ATOM 1495 N N . ASN A 1 198 ? 18.775 3.419 3.759 1.00 88.62 198 ASN A N 1
ATOM 1496 C CA . ASN A 1 198 ? 17.816 2.494 3.150 1.00 88.62 198 ASN A CA 1
ATOM 1497 C C . ASN A 1 198 ? 16.354 2.923 3.407 1.00 88.62 198 ASN A C 1
ATOM 1499 O O . ASN A 1 198 ? 16.083 3.851 4.173 1.00 88.62 198 ASN A O 1
ATOM 1503 N N . PHE A 1 199 ? 15.400 2.237 2.765 1.00 89.56 199 PHE A N 1
ATOM 1504 C CA . PHE A 1 199 ? 13.976 2.581 2.833 1.00 89.56 199 PHE A CA 1
ATOM 1505 C C . PHE A 1 199 ? 13.435 2.593 4.272 1.00 89.56 199 PHE A C 1
ATOM 1507 O O . PHE A 1 199 ? 12.780 3.552 4.679 1.00 89.56 199 PHE A O 1
ATOM 1514 N N . ASP A 1 200 ? 13.731 1.558 5.061 1.00 90.12 200 ASP A N 1
ATOM 1515 C CA . ASP A 1 200 ? 13.253 1.441 6.440 1.00 90.12 200 ASP A CA 1
ATOM 1516 C C . ASP A 1 200 ? 13.858 2.515 7.361 1.00 90.12 200 ASP A C 1
ATOM 1518 O O . ASP A 1 200 ? 13.154 3.062 8.210 1.00 90.12 200 ASP A O 1
ATOM 1522 N N . GLN A 1 201 ? 15.135 2.866 7.168 1.00 92.12 201 GLN A N 1
ATOM 1523 C CA . GLN A 1 201 ? 15.806 3.949 7.897 1.00 92.12 201 GLN A CA 1
ATOM 1524 C C . GLN A 1 201 ? 15.188 5.315 7.580 1.00 92.12 201 GLN A C 1
ATOM 1526 O O . GLN A 1 201 ? 14.867 6.065 8.498 1.00 92.12 201 GLN A O 1
ATOM 1531 N N . LEU A 1 202 ? 14.953 5.615 6.300 1.00 93.06 202 LEU A N 1
ATOM 1532 C CA . LEU A 1 202 ? 14.253 6.834 5.888 1.00 93.06 202 LEU A CA 1
ATOM 1533 C C . LEU A 1 202 ? 12.836 6.898 6.460 1.00 93.06 202 LEU A C 1
ATOM 1535 O O . LEU A 1 202 ? 12.402 7.944 6.935 1.00 93.06 202 LEU A O 1
ATOM 1539 N N . GLN A 1 203 ? 12.111 5.780 6.438 1.00 93.19 203 GLN A N 1
ATOM 1540 C CA . GLN A 1 203 ? 10.767 5.702 7.003 1.00 93.19 203 GLN A CA 1
ATOM 1541 C C . GLN A 1 203 ? 10.780 5.922 8.525 1.00 93.19 203 GLN A C 1
ATOM 1543 O O . GLN A 1 203 ? 9.853 6.532 9.062 1.00 93.19 203 GLN A O 1
ATOM 1548 N N . ALA A 1 204 ? 11.823 5.460 9.222 1.00 92.69 204 ALA A N 1
ATOM 1549 C CA . ALA A 1 204 ? 12.020 5.743 10.638 1.00 92.69 204 ALA A CA 1
ATOM 1550 C C . ALA A 1 204 ? 12.305 7.234 10.887 1.00 92.69 204 ALA A C 1
ATOM 1552 O O . ALA A 1 204 ? 11.668 7.816 11.762 1.00 92.69 204 ALA A O 1
ATOM 1553 N N . GLU A 1 205 ? 13.182 7.872 10.102 1.00 94.62 205 GLU A N 1
ATOM 1554 C CA . GLU A 1 205 ? 13.440 9.320 10.200 1.00 94.62 205 GLU A CA 1
ATOM 1555 C C . GLU A 1 205 ? 12.188 10.157 9.918 1.00 94.62 205 GLU A C 1
ATOM 1557 O O . GLU A 1 205 ? 11.876 11.076 10.676 1.00 94.62 205 GLU A O 1
ATOM 1562 N N . LEU A 1 206 ? 11.419 9.794 8.887 1.00 95.81 206 LEU A N 1
ATOM 1563 C CA . LEU A 1 206 ? 10.137 10.426 8.584 1.00 95.81 206 LEU A CA 1
ATOM 1564 C C . LEU A 1 206 ? 9.183 10.306 9.774 1.00 95.81 206 LEU A C 1
ATOM 1566 O O . LEU A 1 206 ? 8.570 11.297 10.169 1.00 95.81 206 LEU A O 1
ATOM 1570 N N . ARG A 1 207 ? 9.079 9.118 10.391 1.00 94.81 207 ARG A N 1
ATOM 1571 C CA . ARG A 1 207 ? 8.239 8.912 11.582 1.00 94.81 207 ARG A CA 1
ATOM 1572 C C . ARG A 1 207 ? 8.673 9.818 12.738 1.00 94.81 207 ARG A C 1
ATOM 1574 O O . ARG A 1 207 ? 7.802 10.361 13.407 1.00 94.81 207 ARG A O 1
ATOM 1581 N N . GLN A 1 208 ? 9.978 10.001 12.952 1.00 95.00 208 GLN A N 1
ATOM 1582 C CA . GLN A 1 208 ? 10.489 10.912 13.984 1.00 95.00 208 GLN A CA 1
ATOM 1583 C C . GLN A 1 208 ? 10.117 12.369 13.696 1.00 95.00 208 GLN A C 1
ATOM 1585 O O . GLN A 1 208 ? 9.647 13.058 14.595 1.00 95.00 208 GLN A O 1
ATOM 1590 N N . CYS A 1 209 ? 10.235 12.818 12.443 1.00 95.94 209 CYS A N 1
ATOM 1591 C CA . CYS A 1 209 ? 9.828 14.172 12.057 1.00 95.94 209 CYS A CA 1
ATOM 1592 C C . CYS A 1 209 ? 8.331 14.414 12.316 1.00 95.94 209 CYS A C 1
ATOM 1594 O O . CYS A 1 209 ? 7.952 15.475 12.800 1.00 95.94 209 CYS A O 1
ATOM 1596 N N . LEU A 1 210 ? 7.473 13.423 12.047 1.00 96.19 210 LEU A N 1
ATOM 1597 C CA . LEU A 1 210 ? 6.031 13.552 12.283 1.00 96.19 210 LEU A CA 1
ATOM 1598 C C . LEU A 1 210 ? 5.662 13.719 13.763 1.00 96.19 210 LEU A C 1
ATOM 1600 O O . LEU A 1 210 ? 4.651 14.358 14.045 1.00 96.19 210 LEU A O 1
ATOM 1604 N N . ILE A 1 211 ? 6.432 13.153 14.697 1.00 95.50 211 ILE A N 1
ATOM 1605 C CA . ILE A 1 211 ? 6.145 13.229 16.142 1.00 95.50 211 ILE A CA 1
ATOM 1606 C C . ILE A 1 211 ? 6.984 14.286 16.877 1.00 95.50 211 ILE A C 1
ATOM 1608 O O . ILE A 1 211 ? 6.806 14.481 18.080 1.00 95.50 211 ILE A O 1
ATOM 1612 N N . ASP A 1 212 ? 7.874 14.989 16.173 1.00 95.94 212 ASP A N 1
ATOM 1613 C CA . ASP A 1 212 ? 8.673 16.080 16.728 1.00 95.94 212 ASP A CA 1
ATOM 1614 C C . ASP A 1 212 ? 7.788 17.310 16.992 1.00 95.94 212 ASP A C 1
ATOM 1616 O O . ASP A 1 212 ? 7.421 18.065 16.089 1.00 95.94 212 ASP A O 1
ATOM 1620 N N . GLN A 1 213 ? 7.464 17.527 18.268 1.00 94.44 213 GLN A N 1
ATOM 1621 C CA . GLN A 1 213 ? 6.654 18.657 18.724 1.00 94.44 213 GLN A CA 1
ATOM 1622 C C . GLN A 1 213 ? 7.284 20.018 18.402 1.00 94.44 213 GLN A C 1
ATOM 1624 O O . GLN A 1 213 ? 6.553 20.967 18.113 1.00 94.44 213 GLN A O 1
ATOM 1629 N N . SER A 1 214 ? 8.617 20.131 18.429 1.00 94.38 214 SER A N 1
ATOM 1630 C CA . SER A 1 214 ? 9.304 21.377 18.079 1.00 94.38 214 SER A CA 1
ATOM 1631 C C . SER A 1 214 ? 9.121 21.672 16.596 1.00 94.38 214 SER A C 1
ATOM 1633 O O . SER A 1 214 ? 8.686 22.770 16.258 1.00 94.38 214 SER A O 1
ATOM 1635 N N . LEU A 1 215 ? 9.361 20.684 15.728 1.00 94.62 215 LEU A N 1
ATOM 1636 C CA . LEU A 1 215 ? 9.147 20.839 14.289 1.00 94.62 215 LEU A CA 1
ATOM 1637 C C . LEU A 1 215 ? 7.688 21.201 13.980 1.00 94.62 215 LEU A C 1
ATOM 1639 O O . LEU A 1 215 ? 7.440 22.173 13.271 1.00 94.62 215 LEU A O 1
ATOM 1643 N N . ARG A 1 216 ? 6.717 20.474 14.551 1.00 94.44 216 ARG A N 1
ATOM 1644 C CA . ARG A 1 216 ? 5.287 20.767 14.350 1.00 94.44 216 ARG A CA 1
ATOM 1645 C C . ARG A 1 216 ? 4.917 22.177 14.809 1.00 94.44 216 ARG A C 1
ATOM 1647 O O . ARG A 1 216 ? 4.187 22.859 14.099 1.00 94.44 216 ARG A O 1
ATOM 1654 N N . SER A 1 217 ? 5.435 22.627 15.953 1.00 94.12 217 SER A N 1
ATOM 1655 C CA . SER A 1 217 ? 5.173 23.978 16.474 1.00 94.12 217 SER A CA 1
ATOM 1656 C C . SER A 1 217 ? 5.747 25.062 15.559 1.00 94.12 217 SER A C 1
ATOM 1658 O O . SER A 1 217 ? 5.072 26.048 15.276 1.00 94.12 217 SER A O 1
ATOM 1660 N N . THR A 1 218 ? 6.966 24.859 15.055 1.00 94.56 218 THR A N 1
ATOM 1661 C CA . THR A 1 218 ? 7.618 25.770 14.107 1.00 94.56 218 THR A CA 1
ATOM 1662 C C . THR A 1 218 ? 6.868 25.854 12.775 1.00 94.56 218 THR A C 1
ATOM 1664 O O . THR A 1 218 ? 6.714 26.941 12.227 1.00 94.56 218 THR A O 1
ATOM 1667 N N . LEU A 1 219 ? 6.363 24.736 12.250 1.00 94.44 219 LEU A N 1
ATOM 1668 C CA . LEU A 1 219 ? 5.565 24.739 11.020 1.00 94.44 219 LEU A CA 1
ATOM 1669 C C . LEU A 1 219 ? 4.189 25.381 11.240 1.00 94.44 219 LEU A C 1
ATOM 1671 O O . LEU A 1 219 ? 3.759 26.216 10.445 1.00 94.44 219 LEU A O 1
ATOM 1675 N N . ALA A 1 220 ? 3.539 25.080 12.365 1.00 94.44 220 ALA A N 1
ATOM 1676 C CA . ALA A 1 220 ? 2.251 25.665 12.718 1.00 94.44 220 ALA A CA 1
ATOM 1677 C C . ALA A 1 220 ? 2.322 27.194 12.884 1.00 94.44 220 ALA A C 1
ATOM 1679 O O . ALA A 1 220 ? 1.373 27.878 12.509 1.00 94.44 220 ALA A O 1
ATOM 1680 N N . SER A 1 221 ? 3.440 27.755 13.373 1.00 94.12 221 SER A N 1
ATOM 1681 C CA . SER A 1 221 ? 3.620 29.217 13.442 1.00 94.12 221 SER A CA 1
ATOM 1682 C C . SER A 1 221 ? 3.715 29.887 12.066 1.00 94.12 221 SER A C 1
ATOM 1684 O O . SER A 1 221 ? 3.608 31.107 11.978 1.00 94.12 221 SER A O 1
ATOM 1686 N N . HIS A 1 222 ? 3.909 29.096 11.008 1.00 93.00 222 HIS A N 1
ATOM 1687 C CA . HIS A 1 222 ? 3.903 29.516 9.607 1.00 93.00 222 HIS A CA 1
ATOM 1688 C C . HIS A 1 222 ? 2.633 29.063 8.868 1.00 93.00 222 HIS A C 1
ATOM 1690 O O . HIS A 1 222 ? 2.599 29.103 7.642 1.00 93.00 222 HIS A O 1
ATOM 1696 N N . ASP A 1 223 ? 1.597 28.637 9.603 1.00 94.56 223 ASP A N 1
ATOM 1697 C CA . ASP A 1 223 ? 0.336 28.114 9.060 1.00 94.56 223 ASP A CA 1
ATOM 1698 C C . ASP A 1 223 ? 0.524 26.887 8.142 1.00 94.56 223 ASP A C 1
ATOM 1700 O O . ASP A 1 223 ? -0.184 26.702 7.152 1.00 94.56 223 ASP A O 1
ATOM 1704 N N . VAL A 1 224 ? 1.501 26.035 8.479 1.00 95.50 224 VAL A N 1
ATOM 1705 C CA . VAL A 1 224 ? 1.792 24.780 7.773 1.00 95.50 224 VAL A CA 1
ATOM 1706 C C . VAL A 1 224 ? 1.573 23.580 8.697 1.00 95.50 224 VAL A C 1
ATOM 1708 O O . VAL A 1 224 ? 2.248 23.417 9.713 1.00 95.50 224 VAL A O 1
ATOM 1711 N N . GLY A 1 225 ? 0.624 22.717 8.342 1.00 96.38 225 GLY A N 1
ATOM 1712 C CA . GLY A 1 225 ? 0.416 21.408 8.954 1.00 96.38 225 GLY A CA 1
ATOM 1713 C C . GLY A 1 225 ? 1.433 20.387 8.439 1.00 96.38 225 GLY A C 1
ATOM 1714 O O . GLY A 1 225 ? 1.950 20.517 7.332 1.00 96.38 225 GLY A O 1
ATOM 1715 N N . LEU A 1 226 ? 1.725 19.351 9.228 1.00 97.06 226 LEU A N 1
ATOM 1716 C CA . LEU A 1 226 ? 2.668 18.291 8.855 1.00 97.06 226 LEU A CA 1
ATOM 1717 C C . LEU A 1 226 ? 1.997 16.918 8.905 1.00 97.06 226 LEU A C 1
ATOM 1719 O O . LEU A 1 226 ? 1.467 16.512 9.946 1.00 97.06 226 LEU A O 1
ATOM 1723 N N . THR A 1 227 ? 2.078 16.187 7.793 1.00 97.31 227 THR A N 1
ATOM 1724 C CA . THR A 1 227 ? 1.554 14.822 7.661 1.00 97.31 227 THR A CA 1
ATOM 1725 C C . THR A 1 227 ? 2.407 13.980 6.706 1.00 97.31 227 THR A C 1
ATOM 1727 O O . THR A 1 227 ? 3.461 14.405 6.234 1.00 97.31 227 THR A O 1
ATOM 1730 N N . THR A 1 228 ? 1.982 12.748 6.427 1.00 97.19 228 THR A N 1
ATOM 1731 C CA . THR A 1 228 ? 2.674 11.840 5.506 1.00 97.19 228 THR A CA 1
ATOM 1732 C C . THR A 1 228 ? 1.772 11.299 4.410 1.00 97.19 228 THR A C 1
ATOM 1734 O O . THR A 1 228 ? 0.618 10.946 4.651 1.00 97.19 228 THR A O 1
ATOM 1737 N N . ALA A 1 229 ? 2.351 11.161 3.216 1.00 96.31 229 ALA A N 1
ATOM 1738 C CA . ALA A 1 229 ? 1.743 10.481 2.080 1.00 96.31 229 ALA A CA 1
ATOM 1739 C C . ALA A 1 229 ? 1.968 8.956 2.091 1.00 96.31 229 ALA A C 1
ATOM 1741 O O . ALA A 1 229 ? 1.385 8.229 1.283 1.00 96.31 229 ALA A O 1
ATOM 1742 N N . ASN A 1 230 ? 2.811 8.427 2.985 1.00 94.31 230 ASN A N 1
ATOM 1743 C CA . ASN A 1 230 ? 3.049 6.989 3.103 1.00 94.31 230 ASN A CA 1
ATOM 1744 C C . ASN A 1 230 ? 1.850 6.247 3.699 1.00 94.31 230 ASN A C 1
ATOM 1746 O O . ASN A 1 230 ? 1.010 6.811 4.392 1.00 94.31 230 ASN A O 1
ATOM 1750 N N . SER A 1 231 ? 1.843 4.920 3.542 1.00 91.38 231 SER A N 1
ATOM 1751 C CA . SER A 1 231 ? 0.859 4.012 4.155 1.00 91.38 231 SER A CA 1
ATOM 1752 C C . SER A 1 231 ? 0.895 3.960 5.693 1.00 91.38 231 SER A C 1
ATOM 1754 O O . SER A 1 231 ? 0.237 3.112 6.289 1.00 91.38 231 SER A O 1
ATOM 1756 N N . LEU A 1 232 ? 1.682 4.827 6.335 1.00 94.19 232 LEU A N 1
ATOM 1757 C CA . LEU A 1 232 ? 1.585 5.131 7.760 1.00 94.19 232 LEU A CA 1
ATOM 1758 C C . LEU A 1 232 ? 0.273 5.873 8.050 1.00 94.19 232 LEU A C 1
ATOM 1760 O O . LEU A 1 232 ? -0.377 5.559 9.039 1.00 94.19 232 LEU A O 1
ATOM 1764 N N . ASN A 1 233 ? -0.161 6.766 7.154 1.00 97.56 233 ASN A N 1
ATOM 1765 C CA . ASN A 1 233 ? -1.424 7.486 7.287 1.00 97.56 233 ASN A CA 1
ATOM 1766 C C . ASN A 1 233 ? -2.620 6.543 7.057 1.00 97.56 233 ASN A C 1
ATOM 1768 O O . ASN A 1 233 ? -2.639 5.769 6.097 1.00 97.56 233 ASN A O 1
ATOM 1772 N N . ILE A 1 234 ? -3.630 6.601 7.926 1.00 97.12 234 ILE A N 1
ATOM 1773 C CA . ILE A 1 234 ? -4.829 5.759 7.827 1.00 97.12 234 ILE A CA 1
ATOM 1774 C C . ILE A 1 234 ? -5.688 6.087 6.591 1.00 97.12 234 ILE A C 1
ATOM 1776 O O . ILE A 1 234 ? -6.291 5.178 6.017 1.00 97.12 234 ILE A O 1
ATOM 1780 N N . ALA A 1 235 ? -5.628 7.330 6.091 1.00 96.50 235 ALA A N 1
ATOM 1781 C CA . ALA A 1 235 ? -6.249 7.753 4.830 1.00 96.50 235 ALA A CA 1
ATOM 1782 C C . ALA A 1 235 ? -5.696 7.009 3.605 1.00 96.50 235 ALA A C 1
ATOM 1784 O O . ALA A 1 235 ? -6.354 6.940 2.574 1.00 96.50 235 ALA A O 1
ATOM 1785 N N . ARG A 1 236 ? -4.501 6.410 3.703 1.00 96.12 236 ARG A N 1
ATOM 1786 C CA . ARG A 1 236 ? -3.965 5.544 2.645 1.00 96.12 236 ARG A CA 1
ATOM 1787 C C . ARG A 1 236 ? -4.551 4.138 2.687 1.00 96.12 236 ARG A C 1
ATOM 1789 O O . ARG A 1 236 ? -4.642 3.507 1.639 1.00 96.12 236 ARG A O 1
ATOM 1796 N N . LEU A 1 237 ? -4.863 3.617 3.875 1.00 96.06 237 LEU A N 1
ATOM 1797 C CA . LEU A 1 237 ? -5.311 2.235 4.065 1.00 96.06 237 LEU A CA 1
ATOM 1798 C C . LEU A 1 237 ? -6.791 2.074 3.711 1.00 96.06 237 LEU A C 1
ATOM 1800 O O . LEU A 1 237 ? -7.129 1.160 2.967 1.00 96.06 237 LEU A O 1
ATOM 1804 N N . ILE A 1 238 ? -7.650 2.969 4.213 1.00 96.94 238 ILE A N 1
ATOM 1805 C CA . ILE A 1 238 ? -9.111 2.842 4.096 1.00 96.94 238 ILE A CA 1
ATOM 1806 C C . ILE A 1 238 ? -9.576 2.733 2.633 1.00 96.94 238 ILE A C 1
ATOM 1808 O O . ILE A 1 238 ? -10.294 1.783 2.327 1.00 96.94 238 ILE A O 1
ATOM 1812 N N . PRO A 1 239 ? -9.144 3.596 1.690 1.00 95.56 239 PRO A N 1
ATOM 1813 C CA 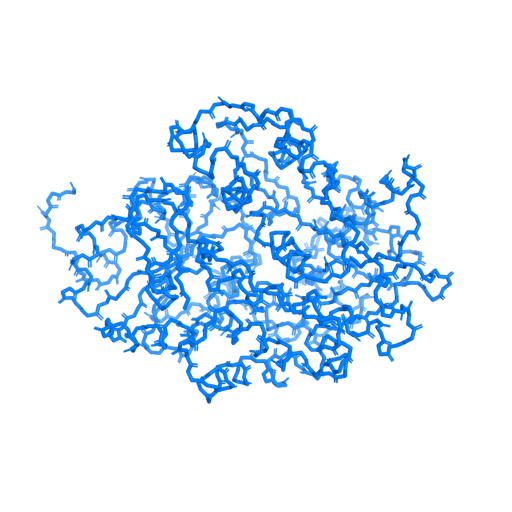. PRO A 1 239 ? -9.605 3.486 0.305 1.00 95.56 239 PRO A CA 1
ATOM 1814 C C . PRO A 1 239 ? -9.207 2.176 -0.375 1.00 95.56 239 PRO A C 1
ATOM 1816 O O . PRO A 1 239 ? -9.931 1.672 -1.228 1.00 95.56 239 PRO A O 1
ATOM 1819 N N . GLN A 1 240 ? -8.078 1.581 0.024 1.00 97.25 240 G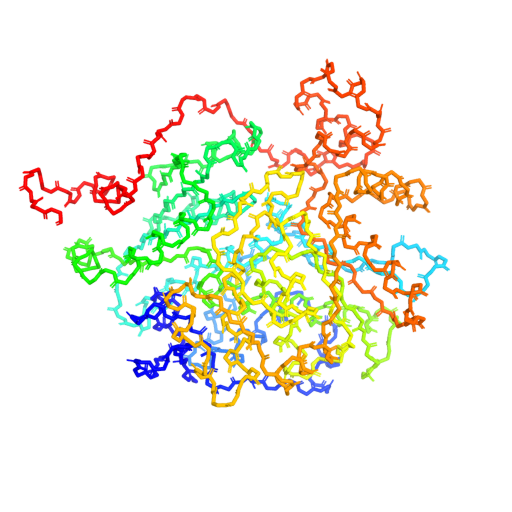LN A N 1
ATOM 1820 C CA . GLN A 1 240 ? -7.627 0.308 -0.541 1.00 97.25 240 GLN A CA 1
ATOM 1821 C C . GLN A 1 240 ? -8.533 -0.862 -0.152 1.00 97.25 240 GLN A C 1
ATOM 1823 O O . GLN A 1 240 ? -8.459 -1.901 -0.788 1.00 97.25 240 GLN A O 1
ATOM 1828 N N . ILE A 1 241 ? -9.389 -0.731 0.863 1.00 98.06 241 ILE A N 1
ATOM 1829 C CA . ILE A 1 241 ? -10.366 -1.770 1.214 1.00 98.06 241 ILE A CA 1
ATOM 1830 C C . ILE A 1 241 ? -11.402 -1.916 0.086 1.00 98.06 241 ILE A C 1
ATOM 1832 O O . ILE A 1 241 ? -11.814 -3.027 -0.249 1.00 98.06 241 ILE A O 1
ATOM 1836 N N . ALA A 1 242 ? -11.780 -0.801 -0.548 1.00 96.75 242 ALA A N 1
ATOM 1837 C CA . ALA A 1 242 ? -12.825 -0.759 -1.567 1.00 96.75 242 ALA A CA 1
ATOM 1838 C C . ALA A 1 242 ? -12.508 -1.611 -2.801 1.00 96.75 242 ALA A C 1
ATOM 1840 O O . ALA A 1 242 ? -13.431 -2.158 -3.400 1.00 96.75 242 ALA A O 1
ATOM 1841 N N . VAL A 1 243 ? -11.229 -1.781 -3.159 1.00 96.69 243 VAL A N 1
ATOM 1842 C CA . VAL A 1 243 ? -10.843 -2.581 -4.336 1.00 96.69 243 VAL A CA 1
ATOM 1843 C C . VAL A 1 243 ? -11.236 -4.054 -4.178 1.00 96.69 243 VAL A C 1
ATOM 1845 O O . VAL A 1 243 ? -11.627 -4.686 -5.152 1.00 96.69 243 VAL A O 1
ATOM 1848 N N . TYR A 1 244 ? -11.224 -4.586 -2.951 1.00 97.94 244 TYR A N 1
ATOM 1849 C CA . TYR A 1 244 ? -11.592 -5.976 -2.668 1.00 97.94 244 TYR A CA 1
ATOM 1850 C C . TYR A 1 244 ? -13.104 -6.192 -2.722 1.00 97.94 244 TYR A C 1
ATOM 1852 O O . TYR A 1 244 ? -13.572 -7.154 -3.331 1.00 97.94 244 TYR A O 1
ATOM 1860 N N . PHE A 1 245 ? -13.874 -5.266 -2.142 1.00 97.12 245 PHE A N 1
ATOM 1861 C CA . PHE A 1 245 ? -15.333 -5.270 -2.270 1.00 97.12 245 PHE A CA 1
ATOM 1862 C C . PHE A 1 245 ? -15.763 -5.110 -3.726 1.00 97.12 245 PHE A C 1
ATOM 1864 O O . PHE A 1 245 ? -16.671 -5.804 -4.182 1.00 97.12 245 PHE A O 1
ATOM 1871 N N . HIS A 1 246 ? -15.095 -4.226 -4.467 1.00 96.19 246 HIS A N 1
ATOM 1872 C CA . HIS A 1 246 ? -15.378 -4.024 -5.878 1.00 96.19 246 HIS A CA 1
ATOM 1873 C C . HIS A 1 246 ? -15.062 -5.274 -6.700 1.00 96.19 246 HIS A C 1
ATOM 1875 O O . HIS A 1 246 ? -15.912 -5.701 -7.476 1.00 96.19 246 HIS A O 1
ATOM 1881 N N . ALA A 1 247 ? -13.910 -5.914 -6.471 1.00 97.12 247 ALA A N 1
ATOM 1882 C CA . ALA A 1 247 ? -13.541 -7.146 -7.160 1.00 97.12 247 ALA A CA 1
ATOM 1883 C C . ALA A 1 247 ? -14.561 -8.272 -6.926 1.00 97.12 247 ALA A C 1
ATOM 1885 O O . ALA A 1 247 ? -15.018 -8.909 -7.873 1.00 97.12 247 ALA A O 1
ATOM 1886 N N . TYR A 1 248 ? -14.982 -8.466 -5.673 1.00 97.00 248 TYR A N 1
ATOM 1887 C CA . TYR A 1 248 ? -16.025 -9.432 -5.326 1.00 97.00 248 TYR A CA 1
ATOM 1888 C C . TYR A 1 248 ? -17.358 -9.110 -6.019 1.00 97.00 248 TYR A C 1
ATOM 1890 O O . TYR A 1 248 ? -17.986 -9.984 -6.614 1.00 97.00 248 TYR A O 1
ATOM 1898 N N . GLY A 1 249 ? -17.773 -7.839 -5.996 1.00 95.00 249 GLY A N 1
ATOM 1899 C CA . GLY A 1 249 ? -18.984 -7.371 -6.672 1.00 95.00 249 GLY A CA 1
ATOM 1900 C C . GLY A 1 249 ? -18.941 -7.555 -8.193 1.00 95.00 249 GLY A C 1
ATOM 1901 O O . GLY A 1 249 ? -19.950 -7.931 -8.788 1.00 95.00 249 GLY A O 1
ATOM 1902 N N . GLN A 1 250 ? -17.784 -7.347 -8.830 1.00 95.00 250 GLN A N 1
ATOM 1903 C CA . GLN A 1 250 ? -17.608 -7.622 -10.258 1.00 95.00 250 GLN A CA 1
ATOM 1904 C C . GLN A 1 250 ? -17.768 -9.115 -10.568 1.00 95.00 250 GLN A C 1
ATOM 1906 O O . GLN A 1 250 ? -18.504 -9.455 -11.490 1.00 95.00 250 GLN A O 1
ATOM 1911 N N . LEU A 1 251 ? -17.167 -10.007 -9.774 1.00 95.75 251 LEU A N 1
ATOM 1912 C CA . LEU A 1 251 ? -17.317 -11.453 -9.969 1.00 95.75 251 LEU A CA 1
ATOM 1913 C C . LEU A 1 251 ? -18.763 -11.927 -9.763 1.00 95.75 251 LEU A C 1
ATOM 1915 O O . LEU A 1 251 ? -19.225 -12.782 -10.515 1.00 95.75 251 LEU A O 1
ATOM 1919 N N . LEU A 1 252 ? -19.494 -11.354 -8.798 1.00 94.44 252 LEU A N 1
ATOM 1920 C CA . LEU A 1 252 ? -20.932 -11.609 -8.641 1.00 94.44 252 LEU A CA 1
ATOM 1921 C C . LEU A 1 252 ? -21.717 -11.172 -9.882 1.00 94.44 252 LEU A C 1
ATOM 1923 O O . LEU A 1 252 ? -22.537 -11.922 -10.395 1.00 94.44 252 LEU A O 1
ATOM 1927 N N . ARG A 1 253 ? -21.452 -9.961 -10.383 1.00 92.00 253 ARG A N 1
ATOM 1928 C CA . ARG A 1 253 ? -22.123 -9.391 -11.563 1.00 92.00 253 ARG A CA 1
ATOM 1929 C C . ARG A 1 253 ? -21.871 -10.199 -12.835 1.00 92.00 253 ARG A C 1
ATOM 1931 O O . ARG A 1 253 ? -22.724 -10.224 -13.713 1.00 92.00 253 ARG A O 1
ATOM 1938 N N . GLN A 1 254 ? -20.687 -10.791 -12.948 1.00 93.00 254 GLN A N 1
ATOM 1939 C CA . GLN A 1 254 ? -20.274 -11.625 -14.074 1.00 93.00 254 GLN A CA 1
ATOM 1940 C C . GLN A 1 254 ? -20.714 -13.097 -13.918 1.00 93.00 254 GLN A C 1
ATOM 1942 O O . GLN A 1 254 ? -20.267 -13.938 -14.697 1.00 93.0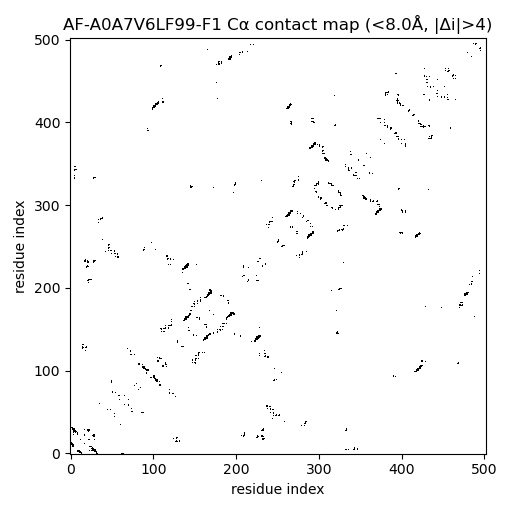0 254 GLN A O 1
ATOM 1947 N N . ASP A 1 255 ? -21.527 -13.425 -12.902 1.00 93.94 255 ASP A N 1
ATOM 1948 C CA . ASP A 1 255 ? -21.961 -14.788 -12.554 1.00 93.94 255 ASP A CA 1
ATOM 1949 C C . ASP A 1 255 ? -20.793 -15.775 -12.341 1.00 93.94 255 ASP A C 1
ATOM 1951 O O . ASP A 1 255 ? -20.920 -16.987 -12.525 1.00 93.94 255 ASP A O 1
ATOM 1955 N N . LYS A 1 256 ? -19.623 -15.260 -11.940 1.00 96.06 256 LYS A N 1
ATOM 1956 C CA . LYS A 1 256 ? -18.419 -16.059 -11.674 1.00 96.06 256 LYS A CA 1
ATOM 1957 C C . LYS A 1 256 ? -18.410 -16.652 -10.276 1.00 96.06 256 LYS A C 1
ATOM 1959 O O . LYS A 1 256 ? -17.777 -17.679 -10.053 1.00 96.06 256 LYS A O 1
ATOM 1964 N N . ILE A 1 257 ? -19.106 -16.034 -9.328 1.00 95.62 257 ILE A N 1
ATOM 1965 C CA . ILE A 1 257 ? -19.284 -16.538 -7.962 1.00 95.62 257 ILE A CA 1
ATOM 1966 C C . ILE A 1 257 ? -20.726 -16.353 -7.509 1.00 95.62 257 ILE A C 1
ATOM 1968 O O . ILE A 1 257 ? -21.467 -15.546 -8.066 1.00 95.62 257 ILE A O 1
ATOM 1972 N N . THR A 1 258 ? -21.108 -17.077 -6.462 1.00 93.94 258 THR A N 1
ATOM 1973 C CA . THR A 1 258 ? -22.397 -16.893 -5.782 1.00 93.94 258 THR A CA 1
ATOM 1974 C C . THR A 1 258 ? -22.255 -16.042 -4.512 1.00 93.94 258 THR A C 1
ATOM 1976 O O . THR A 1 258 ? -21.178 -16.011 -3.911 1.00 93.94 258 THR A O 1
ATOM 1979 N N . PRO A 1 259 ? -23.314 -15.340 -4.058 1.00 92.19 259 PRO A N 1
ATOM 1980 C CA . PRO A 1 259 ? -23.264 -14.586 -2.808 1.00 92.19 259 PRO A CA 1
ATOM 1981 C C . PRO A 1 259 ? -22.855 -15.470 -1.623 1.00 92.19 259 PRO A C 1
ATOM 1983 O O . PRO A 1 259 ? -23.505 -16.473 -1.333 1.00 92.19 259 PRO A O 1
ATOM 1986 N N . GLY A 1 260 ? -21.789 -15.083 -0.923 1.00 93.12 260 GLY A N 1
ATOM 1987 C CA . GLY A 1 260 ? -21.257 -15.823 0.224 1.00 93.12 260 GLY A CA 1
ATOM 1988 C C . GLY A 1 260 ? -20.186 -16.853 -0.142 1.00 93.12 260 GLY A C 1
ATOM 1989 O O . GLY A 1 260 ? -19.562 -17.412 0.757 1.00 93.12 260 GLY A O 1
ATOM 1990 N N . GLU A 1 261 ? -19.929 -17.088 -1.432 1.00 95.94 261 GLU A N 1
ATOM 1991 C CA . GLU A 1 261 ? -18.804 -17.908 -1.880 1.00 95.94 261 GLU A CA 1
ATOM 1992 C C . GLU A 1 261 ? -17.489 -17.223 -1.509 1.00 95.94 261 GLU A C 1
ATOM 1994 O O . GLU A 1 261 ? -17.270 -16.064 -1.867 1.00 95.94 261 GLU A O 1
ATOM 1999 N N . SER A 1 262 ? -16.628 -17.932 -0.779 1.00 97.12 262 SER A N 1
ATOM 2000 C CA . SER A 1 262 ? -15.322 -17.419 -0.372 1.00 97.12 262 SER A CA 1
ATOM 2001 C C . SER A 1 262 ? -14.329 -17.438 -1.530 1.00 97.12 262 SER A C 1
ATOM 2003 O O . SER A 1 262 ? -14.167 -18.468 -2.184 1.00 97.12 262 SER A O 1
ATOM 2005 N N . ILE A 1 263 ? -13.599 -16.337 -1.719 1.00 98.38 263 ILE A N 1
ATOM 2006 C CA . ILE A 1 263 ? -12.527 -16.232 -2.721 1.00 98.38 263 ILE A CA 1
ATOM 2007 C C . ILE A 1 263 ? -11.172 -15.930 -2.083 1.00 98.38 263 ILE A C 1
ATOM 2009 O O . ILE A 1 263 ? -11.082 -15.305 -1.025 1.00 98.38 263 ILE A O 1
ATOM 2013 N N . ASN A 1 264 ? -10.103 -16.363 -2.739 1.00 98.75 264 ASN A N 1
ATOM 2014 C CA . ASN A 1 264 ? -8.734 -16.066 -2.342 1.00 98.75 264 ASN A CA 1
ATOM 2015 C C . ASN A 1 264 ? -8.231 -14.794 -3.033 1.00 98.75 264 ASN A C 1
ATOM 2017 O O . ASN A 1 264 ? -8.618 -14.492 -4.161 1.00 98.75 264 ASN A O 1
ATOM 2021 N N . PHE A 1 265 ? -7.302 -14.090 -2.387 1.00 98.88 265 PHE A N 1
ATOM 2022 C CA . PHE A 1 265 ? -6.571 -12.979 -2.999 1.00 98.88 265 PHE A CA 1
ATOM 2023 C C . PHE A 1 265 ? -5.072 -13.235 -2.946 1.00 98.88 265 PHE A C 1
ATOM 2025 O O . PHE A 1 265 ? -4.542 -13.622 -1.903 1.00 98.88 265 PHE A O 1
ATOM 2032 N N . VAL A 1 266 ? -4.387 -12.980 -4.057 1.00 98.88 266 VAL A N 1
ATOM 2033 C CA . VAL A 1 266 ? -2.930 -13.063 -4.165 1.00 98.88 266 VAL A CA 1
ATOM 2034 C C . VAL A 1 266 ? -2.364 -11.653 -4.241 1.00 98.88 266 VAL A C 1
ATOM 2036 O O . VAL A 1 266 ? -2.716 -10.891 -5.139 1.00 98.88 266 VAL A O 1
ATOM 2039 N N . ILE A 1 267 ? -1.508 -11.302 -3.281 1.00 98.50 267 ILE A N 1
ATOM 2040 C CA . ILE A 1 267 ? -1.089 -9.921 -3.035 1.00 98.50 267 ILE A CA 1
ATOM 2041 C C . ILE A 1 267 ? 0.442 -9.849 -2.947 1.00 98.50 267 ILE A C 1
ATOM 2043 O O . ILE A 1 267 ? 1.030 -10.334 -1.970 1.00 98.50 267 ILE A O 1
ATOM 2047 N N . PRO A 1 268 ? 1.114 -9.210 -3.919 1.00 97.12 268 PRO A N 1
ATOM 2048 C CA . PRO A 1 268 ? 2.518 -8.837 -3.792 1.00 97.12 268 PRO A CA 1
ATOM 2049 C C . PRO A 1 268 ? 2.682 -7.806 -2.666 1.00 97.12 268 PRO A C 1
ATOM 2051 O O . PRO A 1 268 ? 2.071 -6.734 -2.680 1.00 97.12 268 PRO A O 1
ATOM 2054 N N . ALA A 1 269 ? 3.483 -8.124 -1.649 1.00 93.81 269 ALA A N 1
ATOM 2055 C CA . ALA A 1 269 ? 3.479 -7.389 -0.390 1.00 93.81 269 ALA A CA 1
ATOM 2056 C C . ALA A 1 269 ? 4.881 -6.937 0.038 1.00 93.81 269 ALA A C 1
ATOM 2058 O O . ALA A 1 269 ? 5.748 -7.745 0.351 1.00 93.81 269 ALA A O 1
ATOM 2059 N N . GLY A 1 270 ? 5.065 -5.616 0.122 1.00 89.94 270 GLY A N 1
ATOM 2060 C CA . GLY A 1 270 ? 6.186 -4.981 0.824 1.00 89.94 270 GLY A CA 1
ATOM 2061 C C . GLY A 1 270 ? 5.742 -4.461 2.187 1.00 89.94 270 GLY A C 1
ATOM 2062 O O . GLY A 1 270 ? 5.661 -5.194 3.164 1.00 89.94 270 GLY A O 1
ATOM 2063 N N . ASN A 1 271 ? 5.341 -3.188 2.237 1.00 90.75 271 ASN A N 1
ATOM 2064 C CA . ASN A 1 271 ? 4.960 -2.468 3.463 1.00 90.75 271 ASN A CA 1
ATOM 2065 C C . ASN A 1 271 ? 3.623 -2.909 4.113 1.00 90.75 271 ASN A C 1
ATOM 2067 O O . ASN A 1 271 ? 3.107 -2.224 5.001 1.00 90.75 271 ASN A O 1
ATOM 2071 N N . PHE A 1 272 ? 3.043 -4.014 3.633 1.00 95.50 272 PHE A N 1
ATOM 2072 C CA . PHE A 1 272 ? 1.831 -4.684 4.124 1.00 95.50 272 PHE A CA 1
ATOM 2073 C C . PHE A 1 272 ? 0.516 -3.874 4.092 1.00 95.50 272 PHE A C 1
ATOM 2075 O O . PHE A 1 272 ? -0.512 -4.364 4.533 1.00 95.50 272 PHE A O 1
ATOM 2082 N N . GLY A 1 273 ? 0.496 -2.655 3.539 1.00 95.06 273 GLY A N 1
ATOM 2083 C CA . GLY A 1 273 ? -0.721 -1.826 3.496 1.00 95.06 273 GLY A CA 1
ATOM 2084 C C . GLY A 1 273 ? -1.860 -2.433 2.666 1.00 95.06 273 GLY A C 1
ATOM 2085 O O . GLY A 1 273 ? -2.986 -2.510 3.138 1.00 95.06 273 GLY A O 1
ATOM 2086 N N . ASN A 1 274 ? -1.564 -2.915 1.457 1.00 95.69 274 ASN A N 1
ATOM 2087 C CA . ASN A 1 274 ? -2.573 -3.501 0.568 1.00 95.69 274 ASN A CA 1
ATOM 2088 C C . ASN A 1 274 ? -3.108 -4.846 1.102 1.00 95.69 274 ASN A C 1
ATOM 2090 O O . ASN A 1 274 ? -4.316 -5.057 1.129 1.00 95.69 274 ASN A O 1
ATOM 2094 N N . ALA A 1 275 ? -2.221 -5.700 1.628 1.00 97.50 275 ALA A N 1
ATOM 2095 C CA . ALA A 1 275 ? -2.593 -6.947 2.303 1.00 97.50 275 ALA A CA 1
ATOM 2096 C C . ALA A 1 275 ? -3.423 -6.708 3.574 1.00 97.50 275 ALA A C 1
ATOM 2098 O O . ALA A 1 275 ? -4.374 -7.440 3.841 1.00 97.50 275 ALA A O 1
ATOM 2099 N N . LEU A 1 276 ? -3.097 -5.662 4.340 1.00 98.12 276 LEU A N 1
ATOM 2100 C CA . LEU A 1 276 ? -3.897 -5.257 5.489 1.00 98.12 276 LEU A CA 1
ATOM 2101 C C . LEU A 1 276 ? -5.284 -4.769 5.062 1.00 98.12 276 LEU A C 1
ATOM 2103 O O . LEU A 1 276 ? -6.252 -5.103 5.726 1.00 98.12 276 LEU A O 1
ATOM 2107 N N . ALA A 1 277 ? -5.409 -4.036 3.955 1.00 98.25 277 ALA A N 1
ATOM 2108 C CA . ALA A 1 277 ? -6.715 -3.629 3.440 1.00 98.25 277 ALA A CA 1
ATOM 2109 C C . ALA A 1 277 ? -7.589 -4.836 3.044 1.00 98.25 277 ALA A C 1
ATOM 2111 O O . ALA A 1 277 ? -8.781 -4.837 3.336 1.00 98.25 277 ALA A O 1
ATOM 2112 N N . ALA A 1 278 ? -6.995 -5.891 2.472 1.00 98.44 278 ALA A N 1
ATOM 2113 C CA . ALA A 1 278 ? -7.695 -7.150 2.195 1.00 98.44 278 ALA A CA 1
ATOM 2114 C C . ALA A 1 278 ? -8.184 -7.832 3.480 1.00 98.44 278 ALA A C 1
ATOM 2116 O O . ALA A 1 278 ? -9.290 -8.365 3.537 1.00 98.44 278 ALA A O 1
ATOM 2117 N N . TRP A 1 279 ? -7.351 -7.801 4.525 1.00 98.50 279 TRP A N 1
ATOM 2118 C CA . TRP A 1 279 ? -7.711 -8.313 5.843 1.00 98.50 279 TRP A CA 1
ATOM 2119 C C . TRP A 1 279 ? -8.856 -7.506 6.457 1.00 98.50 279 TRP A C 1
ATOM 2121 O O . TRP A 1 279 ? -9.838 -8.100 6.877 1.00 98.50 279 TRP A O 1
ATOM 2131 N N . TYR A 1 280 ? -8.788 -6.170 6.415 1.00 98.44 280 TYR A N 1
ATOM 2132 C CA . TYR A 1 280 ? -9.890 -5.306 6.849 1.00 98.44 280 TYR A CA 1
ATOM 2133 C C . TYR A 1 280 ? -11.170 -5.637 6.079 1.00 98.44 280 TYR A C 1
ATOM 2135 O O . TYR A 1 280 ? -12.201 -5.815 6.707 1.00 98.44 280 TYR A O 1
ATOM 2143 N N . ALA A 1 281 ? -11.112 -5.815 4.755 1.00 98.06 281 ALA A N 1
ATOM 2144 C CA . ALA A 1 281 ? -12.286 -6.196 3.973 1.00 98.06 281 ALA A CA 1
ATOM 2145 C C . ALA A 1 281 ? -12.917 -7.513 4.462 1.00 98.06 281 ALA A C 1
ATOM 2147 O O . ALA A 1 281 ? -14.136 -7.593 4.599 1.00 98.06 281 ALA A O 1
ATOM 2148 N N . ALA A 1 282 ? -12.095 -8.520 4.778 1.00 97.56 282 ALA A N 1
ATOM 2149 C CA . ALA A 1 282 ? -12.564 -9.782 5.348 1.00 97.56 282 ALA A CA 1
ATOM 2150 C C . ALA A 1 282 ? -13.239 -9.588 6.716 1.00 97.56 282 ALA A C 1
ATOM 2152 O O . ALA A 1 282 ? -14.322 -10.120 6.944 1.00 97.56 282 ALA A O 1
ATOM 2153 N N . GLU A 1 283 ? -12.630 -8.803 7.608 1.00 97.31 283 GLU A N 1
ATOM 2154 C CA . GLU A 1 283 ? -13.192 -8.513 8.936 1.00 97.31 283 GLU A CA 1
ATOM 2155 C C . GLU A 1 283 ? -14.445 -7.627 8.873 1.00 97.31 283 GLU A C 1
ATOM 2157 O O . GLU A 1 283 ? -15.287 -7.693 9.760 1.00 97.31 283 GLU A O 1
ATOM 2162 N N . MET A 1 284 ? -14.614 -6.842 7.805 1.00 97.38 284 MET A N 1
ATOM 2163 C CA . MET A 1 284 ? -15.853 -6.114 7.523 1.00 97.38 284 MET A CA 1
ATOM 2164 C C . MET A 1 284 ? -16.985 -7.028 7.018 1.00 97.38 284 MET A C 1
ATOM 2166 O O . MET A 1 284 ? -18.105 -6.551 6.863 1.00 97.38 284 MET A O 1
ATOM 2170 N N . GLY A 1 285 ? -16.723 -8.309 6.731 1.00 96.00 285 GLY A N 1
ATOM 2171 C CA . GLY A 1 285 ? -17.733 -9.281 6.292 1.00 96.00 285 GLY A CA 1
ATOM 2172 C C . GLY A 1 285 ? -17.595 -9.777 4.849 1.00 96.00 285 GLY A C 1
ATOM 2173 O O . GLY A 1 285 ? -18.377 -10.634 4.435 1.00 96.00 285 GLY A O 1
ATOM 2174 N N . LEU A 1 286 ? -16.603 -9.304 4.080 1.00 96.81 286 LEU A N 1
ATOM 2175 C CA . LEU A 1 286 ? -16.338 -9.818 2.730 1.00 96.81 286 LEU A CA 1
ATOM 2176 C C . LEU A 1 286 ? -15.973 -11.319 2.799 1.00 96.81 286 LEU A C 1
ATOM 2178 O O . LEU A 1 286 ? -15.067 -11.672 3.561 1.00 96.81 286 LEU A O 1
ATOM 2182 N N . PRO A 1 287 ? -16.593 -12.206 1.990 1.00 96.62 287 PRO A N 1
ATOM 2183 C CA . PRO A 1 287 ? -16.253 -13.630 1.937 1.00 96.62 287 PRO A CA 1
ATOM 2184 C C . PRO A 1 287 ? -14.859 -13.875 1.344 1.00 96.62 287 PRO A C 1
ATOM 2186 O O . PRO A 1 287 ? -14.674 -14.210 0.174 1.00 96.62 287 PRO A O 1
ATOM 2189 N N . VAL A 1 288 ? -13.844 -13.690 2.178 1.00 97.50 288 VAL A N 1
ATOM 2190 C CA . VAL A 1 288 ? -12.447 -13.952 1.852 1.00 97.50 288 VAL A CA 1
ATOM 2191 C C . VAL A 1 288 ? -12.065 -15.307 2.429 1.00 97.50 288 VAL A C 1
ATOM 2193 O O . VAL A 1 288 ? -12.260 -15.565 3.617 1.00 97.50 288 VAL A O 1
ATOM 2196 N N . GLY A 1 289 ? -11.484 -16.168 1.600 1.00 97.38 289 GLY A N 1
ATOM 2197 C CA . GLY A 1 289 ? -10.786 -17.372 2.026 1.00 97.38 289 GLY A CA 1
ATOM 2198 C C . GLY A 1 289 ? -9.392 -17.017 2.542 1.00 97.38 289 GLY A C 1
ATOM 2199 O O . GLY A 1 289 ? -9.215 -16.510 3.656 1.00 97.38 289 GLY A O 1
ATOM 2200 N N . ARG A 1 290 ? -8.385 -17.289 1.715 1.00 98.19 290 ARG A N 1
ATOM 2201 C CA . ARG A 1 290 ? -6.961 -17.108 1.996 1.00 98.19 290 ARG A CA 1
ATOM 2202 C C . ARG A 1 290 ? -6.424 -15.831 1.363 1.00 98.19 290 ARG A C 1
ATOM 2204 O O . ARG A 1 290 ? -6.688 -15.526 0.203 1.00 98.19 290 ARG A O 1
ATOM 2211 N N . LEU A 1 291 ? -5.592 -15.130 2.126 1.00 98.69 291 LEU A N 1
ATOM 2212 C CA . LEU A 1 291 ? -4.749 -14.041 1.641 1.00 98.69 291 LEU A CA 1
ATOM 2213 C C . LEU A 1 291 ? -3.350 -14.605 1.380 1.00 98.69 291 LEU A C 1
ATOM 2215 O O . LEU A 1 291 ? -2.622 -14.947 2.312 1.00 98.69 291 LEU A O 1
ATOM 2219 N N . ILE A 1 292 ? -2.992 -14.768 0.113 1.00 98.75 292 ILE A N 1
ATOM 2220 C CA . ILE A 1 292 ? -1.752 -15.405 -0.331 1.00 98.75 292 ILE A CA 1
ATOM 2221 C C . ILE A 1 292 ? -0.754 -14.307 -0.681 1.00 98.75 292 ILE A C 1
ATOM 2223 O O . ILE A 1 292 ? -0.941 -13.542 -1.619 1.00 98.75 292 ILE A O 1
ATOM 2227 N N . LEU A 1 293 ? 0.314 -14.208 0.096 1.00 98.56 293 LEU A N 1
ATOM 2228 C CA . LEU A 1 293 ? 1.268 -13.115 0.007 1.00 98.56 293 LEU A CA 1
ATOM 2229 C C . LEU A 1 293 ? 2.538 -13.561 -0.705 1.00 98.56 293 LEU A C 1
ATOM 2231 O O . LEU A 1 293 ? 3.113 -14.599 -0.368 1.00 98.56 293 LEU A O 1
ATOM 2235 N N . ALA A 1 294 ? 3.027 -12.733 -1.620 1.00 98.06 294 ALA A N 1
ATOM 2236 C CA . ALA A 1 294 ? 4.368 -12.873 -2.167 1.00 98.06 294 ALA A CA 1
ATOM 2237 C C . ALA A 1 294 ? 5.280 -11.783 -1.604 1.00 98.06 294 ALA A C 1
ATOM 2239 O O . ALA A 1 294 ? 4.921 -10.607 -1.582 1.00 98.06 294 ALA A O 1
ATOM 2240 N N . THR A 1 295 ? 6.465 -12.189 -1.157 1.00 96.81 295 THR A N 1
ATOM 2241 C CA . THR A 1 295 ? 7.603 -11.310 -0.869 1.00 96.81 295 THR A CA 1
ATOM 2242 C C . THR A 1 295 ? 8.790 -11.736 -1.732 1.00 96.81 295 THR A C 1
ATOM 2244 O O . THR A 1 295 ? 8.771 -12.806 -2.342 1.00 96.81 295 THR A O 1
ATOM 2247 N N . ASN A 1 296 ? 9.838 -10.924 -1.786 1.00 95.31 296 ASN A N 1
ATOM 2248 C CA . ASN A 1 296 ? 11.077 -11.283 -2.470 1.00 95.31 296 ASN A CA 1
ATOM 2249 C C . ASN A 1 296 ? 12.136 -11.772 -1.462 1.00 95.31 296 ASN A C 1
ATOM 2251 O O . ASN A 1 296 ? 11.819 -12.217 -0.350 1.00 95.31 296 ASN A O 1
ATOM 2255 N N . ARG A 1 297 ? 13.416 -11.661 -1.823 1.00 94.38 297 ARG A N 1
ATOM 2256 C CA . ARG A 1 297 ? 14.571 -11.986 -0.967 1.00 94.38 297 ARG A CA 1
ATOM 2257 C C . ARG A 1 297 ? 14.600 -11.243 0.369 1.00 94.38 297 ARG A C 1
ATOM 2259 O O . ARG A 1 297 ? 15.234 -11.710 1.318 1.00 94.38 297 ARG A O 1
ATOM 2266 N N . ASN A 1 298 ? 13.866 -10.141 0.497 1.00 93.81 298 ASN A N 1
ATOM 2267 C CA . ASN A 1 298 ? 13.609 -9.473 1.765 1.00 93.81 298 ASN A CA 1
ATOM 2268 C C . ASN A 1 298 ? 12.509 -10.235 2.530 1.00 93.81 298 ASN A C 1
ATOM 2270 O O . ASN A 1 298 ? 11.319 -9.936 2.494 1.00 93.81 298 ASN A O 1
ATOM 2274 N N . ARG A 1 299 ? 12.922 -11.292 3.239 1.00 93.44 299 ARG A N 1
ATOM 2275 C CA . ARG A 1 299 ? 12.032 -12.309 3.838 1.00 93.44 299 ARG A CA 1
ATOM 2276 C C . ARG A 1 299 ? 11.366 -11.903 5.158 1.00 93.44 299 ARG A C 1
ATOM 2278 O O . ARG A 1 299 ? 10.906 -12.773 5.895 1.00 93.44 299 ARG A O 1
ATOM 2285 N N . ALA A 1 300 ? 11.313 -10.612 5.483 1.00 93.88 300 ALA A N 1
ATOM 2286 C CA . ALA A 1 300 ? 10.734 -10.136 6.740 1.00 93.88 300 ALA A CA 1
ATOM 2287 C C . ALA A 1 300 ? 9.283 -10.592 6.903 1.00 93.88 300 ALA A C 1
ATOM 2289 O O . ALA A 1 300 ? 8.933 -11.207 7.907 1.00 93.88 300 ALA A O 1
ATOM 2290 N N . LEU A 1 301 ? 8.470 -10.385 5.867 1.00 94.38 301 LEU A N 1
ATOM 2291 C CA . LEU A 1 301 ? 7.070 -10.785 5.877 1.00 94.38 301 LEU A CA 1
ATOM 2292 C C . LEU A 1 301 ? 6.890 -12.306 5.993 1.00 94.38 301 LEU A C 1
ATOM 2294 O O . LEU A 1 301 ? 6.034 -12.773 6.744 1.00 94.38 301 LEU A O 1
ATOM 2298 N N . LEU A 1 302 ? 7.733 -13.077 5.298 1.00 95.75 302 LEU A N 1
ATOM 2299 C CA . LEU A 1 302 ? 7.719 -14.537 5.376 1.00 95.75 302 LEU A CA 1
ATOM 2300 C C . LEU A 1 302 ? 8.027 -15.028 6.795 1.00 95.75 302 LEU A C 1
ATOM 2302 O O . LEU A 1 302 ? 7.314 -15.887 7.307 1.00 95.75 302 LEU A O 1
ATOM 2306 N N . ASP A 1 303 ? 9.047 -14.473 7.448 1.00 96.00 303 ASP A N 1
ATOM 2307 C CA . ASP A 1 303 ? 9.418 -14.872 8.808 1.00 96.00 303 ASP A CA 1
ATOM 2308 C C . ASP A 1 303 ? 8.326 -14.529 9.833 1.00 96.00 303 ASP A C 1
ATOM 2310 O O . ASP A 1 303 ? 8.083 -15.297 10.767 1.00 96.00 303 ASP A O 1
ATOM 2314 N N . ILE A 1 304 ? 7.626 -13.410 9.644 1.00 95.38 304 ILE A N 1
ATOM 2315 C CA . ILE A 1 304 ? 6.539 -12.986 10.530 1.00 95.38 304 ILE A CA 1
ATOM 2316 C C . ILE A 1 304 ? 5.326 -13.896 10.356 1.00 95.38 304 ILE A C 1
ATOM 2318 O O . ILE A 1 304 ? 4.870 -14.491 11.327 1.00 95.38 304 ILE A O 1
ATOM 2322 N N . VAL A 1 305 ? 4.827 -14.051 9.129 1.00 94.94 305 VAL A N 1
ATOM 2323 C CA . VAL A 1 305 ? 3.575 -14.779 8.877 1.00 94.94 305 VAL A CA 1
ATOM 2324 C C . VAL A 1 305 ? 3.751 -16.288 9.048 1.00 94.94 305 VAL A C 1
ATOM 2326 O O . VAL A 1 305 ? 2.871 -16.939 9.599 1.00 94.94 305 VAL A O 1
ATOM 2329 N N . LYS A 1 306 ? 4.886 -16.859 8.620 1.00 94.44 306 LYS A N 1
ATOM 2330 C CA . LYS A 1 306 ? 5.118 -18.313 8.671 1.00 94.44 306 LYS A CA 1
ATOM 2331 C C . LYS A 1 306 ? 5.742 -18.794 9.979 1.00 94.44 306 LYS A C 1
ATOM 2333 O O . LYS A 1 306 ? 5.601 -19.958 10.341 1.00 94.44 306 LYS A O 1
ATOM 2338 N N . HIS A 1 307 ? 6.531 -17.954 10.646 1.00 95.69 307 HIS A N 1
ATOM 2339 C CA . HIS A 1 307 ? 7.311 -18.375 11.816 1.00 95.69 307 HIS A CA 1
ATOM 2340 C C . HIS A 1 307 ? 6.998 -17.567 13.077 1.00 95.69 307 HIS A C 1
ATOM 2342 O O . HIS A 1 307 ? 7.521 -17.892 14.151 1.00 95.69 307 HIS A O 1
ATOM 2348 N N . GLY A 1 308 ? 6.171 -16.524 12.965 1.00 96.00 308 GLY A N 1
ATOM 2349 C CA . GLY A 1 308 ? 5.890 -15.594 14.050 1.00 96.00 308 GLY A CA 1
ATOM 2350 C C . GLY A 1 308 ? 7.136 -14.853 14.514 1.00 96.00 308 GLY A C 1
ATOM 2351 O O . GLY A 1 308 ? 7.212 -14.515 15.686 1.00 96.00 308 GLY A O 1
ATOM 2352 N N . ARG A 1 309 ? 8.163 -14.687 13.670 1.00 96.12 309 ARG A N 1
ATOM 2353 C CA . ARG A 1 309 ? 9.459 -14.113 14.063 1.00 96.12 309 ARG A CA 1
ATOM 2354 C C . ARG A 1 309 ? 9.632 -12.726 13.473 1.00 96.12 309 ARG A C 1
ATOM 2356 O O . ARG A 1 309 ? 9.783 -12.578 12.262 1.00 96.12 309 ARG A O 1
ATOM 2363 N N . VAL A 1 310 ? 9.708 -11.728 14.343 1.00 93.88 310 VAL A N 1
ATOM 2364 C CA . VAL A 1 310 ? 10.080 -10.364 13.972 1.00 93.88 310 VAL A CA 1
ATOM 2365 C C . VAL A 1 310 ? 11.550 -10.187 14.317 1.00 93.88 310 VAL A C 1
ATOM 2367 O O . VAL A 1 310 ? 11.931 -10.327 15.472 1.00 93.88 310 VAL A O 1
ATOM 2370 N N . ARG A 1 311 ? 12.382 -9.912 13.307 1.00 91.06 311 ARG A N 1
ATOM 2371 C CA . ARG A 1 311 ? 13.826 -9.710 13.486 1.00 91.06 311 ARG A CA 1
ATOM 2372 C C . ARG A 1 311 ? 14.224 -8.321 12.996 1.00 91.06 311 ARG A C 1
ATOM 2374 O O . ARG A 1 311 ? 13.991 -8.047 11.814 1.00 91.06 311 ARG A O 1
ATOM 2381 N N . PRO A 1 312 ? 14.821 -7.486 13.858 1.00 85.88 312 PRO A N 1
ATOM 2382 C CA . PRO A 1 312 ? 15.343 -6.181 13.478 1.00 85.88 312 PRO A CA 1
ATOM 2383 C C . PRO A 1 312 ? 16.655 -6.312 12.688 1.00 85.88 312 PRO A C 1
ATOM 2385 O O . PRO A 1 312 ? 17.221 -7.400 12.572 1.00 85.88 312 PRO A O 1
ATOM 2388 N N . ASN A 1 313 ? 17.164 -5.182 12.189 1.00 82.19 313 ASN A N 1
ATOM 2389 C CA . ASN A 1 313 ? 18.528 -5.034 11.652 1.00 82.19 313 ASN A CA 1
ATOM 2390 C C . ASN A 1 313 ? 18.881 -5.990 10.499 1.00 82.19 313 ASN A C 1
ATOM 2392 O O . ASN A 1 313 ? 20.003 -6.487 10.400 1.00 82.19 313 ASN A O 1
ATOM 2396 N N . ARG A 1 314 ? 17.917 -6.262 9.616 1.00 88.75 314 ARG A N 1
ATOM 2397 C CA . ARG A 1 314 ? 18.162 -7.018 8.383 1.00 88.75 314 ARG A CA 1
ATOM 2398 C C . ARG A 1 314 ? 18.994 -6.186 7.408 1.00 88.75 314 ARG A C 1
ATOM 2400 O O . ARG A 1 314 ? 18.912 -4.962 7.397 1.00 88.75 314 ARG A O 1
ATOM 2407 N N . GLN A 1 315 ? 19.758 -6.860 6.558 1.00 87.19 315 GLN A N 1
ATOM 2408 C CA . GLN A 1 315 ? 20.411 -6.215 5.425 1.00 87.19 315 GLN A CA 1
ATOM 2409 C C . GLN A 1 315 ? 19.424 -6.113 4.258 1.00 87.19 315 GLN A C 1
ATOM 2411 O O . GLN A 1 315 ? 18.808 -7.115 3.890 1.00 87.19 315 GLN A O 1
ATOM 2416 N N . ALA A 1 316 ? 19.280 -4.912 3.695 1.00 84.31 316 ALA A N 1
ATOM 2417 C CA . ALA A 1 316 ? 18.456 -4.684 2.513 1.00 84.31 316 ALA A CA 1
ATOM 2418 C C . ALA A 1 316 ? 19.066 -5.375 1.289 1.00 84.31 316 ALA A C 1
ATOM 2420 O O . ALA A 1 316 ? 20.267 -5.255 1.044 1.00 84.31 316 ALA A O 1
ATOM 2421 N N . ASN A 1 317 ? 18.228 -6.065 0.517 1.00 89.44 317 ASN A N 1
ATOM 2422 C CA . ASN A 1 317 ? 18.572 -6.544 -0.817 1.00 89.44 317 ASN A CA 1
ATOM 2423 C C . ASN A 1 317 ? 17.775 -5.714 -1.819 1.00 89.44 317 ASN A C 1
ATOM 2425 O O . ASN A 1 317 ? 16.549 -5.714 -1.741 1.00 89.44 317 ASN A O 1
ATOM 2429 N N . TYR A 1 318 ? 18.462 -5.029 -2.732 1.00 88.69 318 TYR A N 1
ATOM 2430 C CA . TYR A 1 318 ? 17.811 -4.346 -3.847 1.00 88.69 318 TYR A CA 1
ATOM 2431 C C . TYR A 1 318 ? 17.502 -5.361 -4.943 1.00 88.69 318 TYR A C 1
ATOM 2433 O O . TYR A 1 318 ? 18.414 -6.022 -5.442 1.00 88.69 318 TYR A O 1
ATOM 2441 N N . THR A 1 319 ? 16.226 -5.505 -5.285 1.00 90.69 319 THR A N 1
ATOM 2442 C CA . THR A 1 319 ? 15.736 -6.520 -6.225 1.00 90.69 319 THR A CA 1
ATOM 2443 C C . THR A 1 319 ? 15.023 -5.881 -7.419 1.00 90.69 319 THR A C 1
ATOM 2445 O O . THR A 1 319 ? 14.859 -4.665 -7.507 1.00 90.69 319 THR A O 1
ATOM 2448 N N . MET A 1 320 ? 14.553 -6.711 -8.354 1.00 90.69 320 MET A N 1
ATOM 2449 C CA . MET A 1 320 ? 13.712 -6.272 -9.478 1.00 90.69 320 MET A CA 1
ATOM 2450 C C . MET A 1 320 ? 12.268 -5.913 -9.090 1.00 90.69 320 MET A C 1
ATOM 2452 O O . MET A 1 320 ? 11.520 -5.422 -9.933 1.00 90.69 320 MET A O 1
ATOM 2456 N N . THR A 1 321 ? 11.875 -6.142 -7.834 1.00 91.88 321 THR A N 1
ATOM 2457 C CA . THR A 1 321 ? 10.567 -5.764 -7.280 1.00 91.88 321 THR A CA 1
ATOM 2458 C C . THR A 1 321 ? 10.760 -4.799 -6.104 1.00 91.88 321 THR A C 1
ATOM 2460 O O . THR A 1 321 ? 10.488 -5.157 -4.953 1.00 91.88 321 THR A O 1
ATOM 2463 N N . PRO A 1 322 ? 11.254 -3.572 -6.335 1.00 88.44 322 PRO A N 1
ATOM 2464 C CA . PRO A 1 322 ? 11.718 -2.697 -5.258 1.00 88.44 322 PRO A CA 1
ATOM 2465 C C . PRO A 1 322 ? 10.586 -2.192 -4.342 1.00 88.44 322 PRO A C 1
ATOM 2467 O O . PRO A 1 322 ? 10.817 -1.790 -3.200 1.00 88.44 322 PRO A O 1
ATOM 2470 N N . GLY A 1 323 ? 9.320 -2.313 -4.766 1.00 87.62 323 GLY A N 1
ATOM 2471 C CA . GLY A 1 323 ? 8.156 -2.107 -3.896 1.00 87.62 323 GLY A CA 1
ATOM 2472 C C . GLY A 1 323 ? 8.003 -3.158 -2.782 1.00 87.62 323 GLY A C 1
ATOM 2473 O O . GLY A 1 323 ? 7.240 -2.937 -1.837 1.00 87.62 323 GLY A O 1
ATOM 2474 N N . MET A 1 324 ? 8.725 -4.279 -2.884 1.00 92.62 324 MET A N 1
ATOM 2475 C CA . MET A 1 324 ? 8.791 -5.378 -1.913 1.00 92.62 324 MET A CA 1
ATOM 2476 C C . MET A 1 324 ? 10.121 -5.413 -1.136 1.00 92.62 324 MET A C 1
ATOM 2478 O O . MET A 1 324 ? 10.264 -6.240 -0.237 1.00 92.62 324 MET A O 1
ATOM 2482 N N . ASP A 1 325 ? 11.064 -4.501 -1.410 1.00 91.62 325 ASP A N 1
ATOM 2483 C CA . ASP A 1 325 ? 12.357 -4.401 -0.711 1.00 91.62 325 ASP A CA 1
ATOM 2484 C C . ASP A 1 325 ? 12.214 -3.756 0.676 1.00 91.62 325 ASP A C 1
ATOM 2486 O O . ASP A 1 325 ? 12.722 -2.670 0.949 1.00 91.62 325 ASP A O 1
ATOM 2490 N N . VAL A 1 326 ? 11.470 -4.425 1.558 1.00 89.50 326 VAL A N 1
ATOM 2491 C CA . VAL A 1 326 ? 11.094 -3.922 2.884 1.00 89.50 326 VAL A CA 1
ATOM 2492 C C . VAL A 1 326 ? 11.614 -4.853 3.973 1.00 89.50 326 VAL A C 1
ATOM 2494 O O . VAL A 1 326 ? 11.356 -6.060 3.964 1.00 89.50 326 VAL A O 1
ATOM 2497 N N . LEU A 1 327 ? 12.329 -4.289 4.947 1.00 89.81 327 LEU A N 1
ATOM 2498 C CA . LEU A 1 327 ? 12.916 -5.045 6.054 1.00 89.81 327 LEU A CA 1
ATOM 2499 C C . LEU A 1 327 ? 12.000 -5.123 7.272 1.00 89.81 327 LEU A C 1
ATOM 2501 O O . LEU A 1 327 ? 12.078 -6.094 8.028 1.00 89.81 327 LEU A O 1
ATOM 2505 N N . MET A 1 328 ? 11.131 -4.130 7.453 1.00 89.75 328 MET A N 1
ATOM 2506 C CA . MET A 1 328 ? 10.093 -4.117 8.473 1.00 89.75 328 MET A CA 1
ATOM 2507 C C . MET A 1 328 ? 8.792 -3.544 7.894 1.00 89.75 328 MET A C 1
ATOM 2509 O O . MET A 1 328 ? 8.631 -2.325 7.812 1.00 89.75 328 MET A O 1
ATOM 2513 N N . PRO A 1 329 ? 7.824 -4.394 7.508 1.00 91.69 329 PRO A N 1
ATOM 2514 C CA . PRO A 1 329 ? 6.568 -3.911 6.952 1.00 91.69 329 PRO A CA 1
ATOM 2515 C C . PRO A 1 329 ? 5.796 -3.066 7.969 1.00 91.69 329 PRO A C 1
ATOM 2517 O O . PRO A 1 329 ? 5.269 -3.591 8.948 1.00 91.69 329 PRO A O 1
ATOM 2520 N N . ALA A 1 330 ? 5.688 -1.756 7.733 1.00 90.94 330 ALA A N 1
ATOM 2521 C CA . ALA A 1 330 ? 5.148 -0.831 8.733 1.00 90.94 330 ALA A CA 1
ATOM 2522 C C . ALA A 1 330 ? 3.719 -1.188 9.184 1.00 90.94 330 ALA A C 1
ATOM 2524 O O . ALA A 1 330 ? 3.381 -1.047 10.356 1.00 90.94 330 ALA A O 1
ATOM 2525 N N . ASN A 1 331 ? 2.883 -1.695 8.272 1.00 95.81 331 ASN A N 1
ATOM 2526 C CA . ASN A 1 331 ? 1.490 -2.041 8.571 1.00 95.81 331 ASN A CA 1
ATOM 2527 C C . ASN A 1 331 ? 1.313 -3.368 9.325 1.00 95.81 331 ASN A C 1
ATOM 2529 O O . ASN A 1 331 ? 0.199 -3.660 9.756 1.00 95.81 331 ASN A O 1
ATOM 2533 N N . ILE A 1 332 ? 2.379 -4.146 9.548 1.00 95.06 332 ILE A N 1
ATOM 2534 C CA . ILE A 1 332 ? 2.307 -5.294 10.463 1.00 95.06 332 ILE A CA 1
ATOM 2535 C C . ILE A 1 332 ? 2.003 -4.825 11.889 1.00 95.06 332 ILE A C 1
ATOM 2537 O O . ILE A 1 332 ? 1.286 -5.522 12.595 1.00 95.06 332 ILE A O 1
ATOM 2541 N N . GLU A 1 333 ? 2.445 -3.627 12.291 1.00 96.12 333 GLU A N 1
ATOM 2542 C CA . GLU A 1 333 ? 2.098 -3.039 13.595 1.00 96.12 333 GLU A CA 1
ATOM 2543 C C . GLU A 1 333 ? 0.570 -2.967 13.796 1.00 96.12 333 GLU A C 1
ATOM 2545 O O . GLU A 1 333 ? 0.069 -3.363 14.847 1.00 96.12 333 GLU A O 1
ATOM 2550 N N . ARG A 1 334 ? -0.185 -2.564 12.761 1.00 97.75 334 ARG A N 1
ATOM 2551 C CA . ARG A 1 334 ? -1.657 -2.534 12.798 1.00 97.75 334 ARG A CA 1
ATOM 2552 C C . ARG A 1 334 ? -2.268 -3.928 12.887 1.00 97.75 334 ARG A C 1
ATOM 2554 O O . ARG A 1 334 ? -3.208 -4.118 13.648 1.00 97.75 334 ARG A O 1
ATOM 2561 N N . LEU A 1 335 ? -1.757 -4.892 12.119 1.00 96.69 335 LEU A N 1
ATOM 2562 C CA . LEU A 1 335 ? -2.276 -6.261 12.164 1.00 96.69 335 LEU A CA 1
ATOM 2563 C C . LEU A 1 335 ? -2.030 -6.900 13.533 1.00 96.69 335 LEU A C 1
ATOM 2565 O O . LEU A 1 335 ? -2.943 -7.488 14.101 1.00 96.69 335 LEU A O 1
ATOM 2569 N N . LEU A 1 336 ? -0.813 -6.765 14.069 1.00 96.44 336 LEU A N 1
ATOM 2570 C CA . LEU A 1 336 ? -0.456 -7.293 15.384 1.00 96.44 336 LEU A CA 1
ATOM 2571 C C . LEU A 1 336 ? -1.350 -6.710 16.476 1.00 96.44 336 LEU A C 1
ATOM 2573 O O . LEU A 1 336 ? -1.799 -7.467 17.328 1.00 96.44 336 LEU A O 1
ATOM 2577 N N . TYR A 1 337 ? -1.656 -5.412 16.407 1.00 97.06 337 TYR A N 1
ATOM 2578 C CA . TYR A 1 337 ? -2.590 -4.783 17.337 1.00 97.06 337 TYR A CA 1
ATOM 2579 C C . TYR A 1 337 ? -3.983 -5.419 17.296 1.00 97.06 337 TYR A C 1
ATOM 2581 O O . TYR A 1 337 ? -4.570 -5.688 18.338 1.00 97.06 337 TYR A O 1
ATOM 2589 N N . GLN A 1 338 ? -4.495 -5.702 16.097 1.00 95.50 338 GLN A N 1
ATOM 2590 C CA . GLN A 1 338 ? -5.829 -6.277 15.922 1.00 95.50 338 GLN A CA 1
ATOM 2591 C C . GLN A 1 338 ? -5.920 -7.742 16.379 1.00 95.50 338 GLN A C 1
ATOM 2593 O O . GLN A 1 338 ? -6.949 -8.172 16.893 1.00 95.50 338 GLN A O 1
ATOM 2598 N N . ILE A 1 339 ? -4.857 -8.531 16.192 1.00 94.19 339 ILE A N 1
ATOM 2599 C CA . ILE A 1 339 ? -4.896 -9.968 16.503 1.00 94.19 339 ILE A CA 1
ATOM 2600 C C . ILE A 1 339 ? -4.412 -10.311 17.911 1.00 94.19 339 ILE A C 1
ATOM 2602 O O . ILE A 1 339 ? -4.731 -11.404 18.376 1.00 94.19 339 ILE A O 1
ATOM 2606 N N . ALA A 1 340 ? -3.635 -9.446 18.565 1.00 94.69 340 ALA A N 1
ATOM 2607 C CA . ALA A 1 340 ? -3.057 -9.724 19.874 1.00 94.69 340 ALA A CA 1
ATOM 2608 C C . ALA A 1 340 ? -4.054 -9.486 21.018 1.00 94.69 340 ALA A C 1
ATOM 2610 O O . ALA A 1 340 ? -4.990 -8.697 20.921 1.00 94.69 340 ALA A O 1
ATOM 2611 N N . SER A 1 341 ? -3.821 -10.161 22.146 1.00 92.00 341 SER A N 1
ATOM 2612 C CA . SER A 1 341 ? -4.533 -9.913 23.403 1.00 92.00 341 SER A CA 1
ATOM 2613 C C . SER A 1 341 ? -3.532 -9.841 24.568 1.00 92.00 341 SER A C 1
ATOM 2615 O O . SER A 1 341 ? -2.897 -10.859 24.863 1.00 92.00 341 SER A O 1
ATOM 2617 N N . PRO A 1 342 ? -3.379 -8.687 25.252 1.00 93.69 342 PRO A N 1
ATOM 2618 C CA . PRO A 1 342 ? -3.992 -7.388 24.935 1.00 93.69 342 PRO A CA 1
ATOM 2619 C C . PRO A 1 342 ? -3.485 -6.803 23.594 1.00 93.69 342 PRO A C 1
ATOM 2621 O O . PRO A 1 342 ? -2.430 -7.234 23.121 1.00 93.69 342 PRO A O 1
ATOM 2624 N N . PRO A 1 343 ? -4.194 -5.832 22.981 1.00 94.44 343 PRO A N 1
ATOM 2625 C CA . PRO A 1 343 ? -3.839 -5.288 21.661 1.00 94.44 343 PRO A CA 1
ATOM 2626 C C . PRO A 1 343 ? -2.412 -4.721 21.558 1.00 94.44 343 PRO A C 1
ATOM 2628 O O . PRO A 1 343 ? -1.704 -4.931 20.579 1.00 94.44 343 PRO A O 1
ATOM 2631 N N . ASP A 1 344 ? -1.923 -4.047 22.595 1.00 93.12 344 ASP A N 1
ATOM 2632 C CA . ASP A 1 344 ? -0.614 -3.382 22.617 1.00 93.12 344 ASP A CA 1
ATOM 2633 C C . ASP A 1 344 ? 0.556 -4.304 23.018 1.00 93.12 344 ASP A C 1
ATOM 2635 O O . ASP A 1 344 ? 1.700 -3.857 23.127 1.00 93.12 344 ASP A O 1
ATOM 2639 N N . LYS A 1 345 ? 0.310 -5.610 23.184 1.00 95.25 345 LYS A N 1
ATOM 2640 C CA . LYS A 1 345 ? 1.276 -6.623 23.655 1.00 95.25 345 LYS A CA 1
ATOM 2641 C C . LYS A 1 345 ? 2.653 -6.568 22.988 1.00 95.25 345 LYS A C 1
ATOM 2643 O O . LYS A 1 345 ? 3.664 -6.832 23.639 1.00 95.25 345 LYS A O 1
ATOM 2648 N N . TYR A 1 346 ? 2.708 -6.253 21.693 1.00 95.12 346 TYR A N 1
ATOM 2649 C CA . TYR A 1 346 ? 3.952 -6.219 20.915 1.00 95.12 346 TYR A CA 1
ATOM 2650 C C . TYR A 1 346 ? 4.530 -4.811 20.711 1.00 95.12 34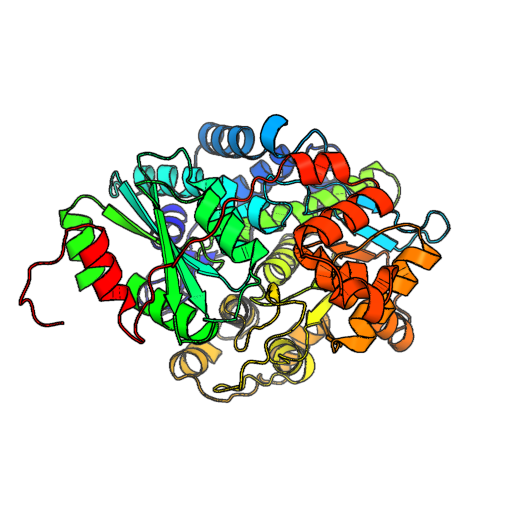6 TYR A C 1
ATOM 2652 O O . TYR A 1 346 ? 5.623 -4.676 20.158 1.00 95.12 346 TYR A O 1
ATOM 2660 N N . ALA A 1 347 ? 3.849 -3.764 21.188 1.00 93.88 347 ALA A N 1
ATOM 2661 C CA . ALA A 1 347 ? 4.218 -2.374 20.937 1.00 93.88 347 ALA A CA 1
ATOM 2662 C C . ALA A 1 347 ? 5.644 -2.047 21.402 1.00 93.88 347 ALA A C 1
ATOM 2664 O O . ALA A 1 347 ? 6.422 -1.474 20.640 1.00 93.88 347 ALA A O 1
ATOM 2665 N N . GLN A 1 348 ? 6.030 -2.451 22.619 1.00 93.06 348 GLN A N 1
ATOM 2666 C CA . GLN A 1 348 ? 7.357 -2.123 23.154 1.00 93.06 348 GLN A CA 1
ATOM 2667 C C . GLN A 1 348 ? 8.494 -2.818 22.392 1.00 93.06 348 GLN A C 1
ATOM 2669 O O . GLN A 1 348 ? 9.554 -2.226 22.215 1.00 93.06 348 GLN A O 1
ATOM 2674 N N . TYR A 1 349 ? 8.277 -4.031 21.875 1.00 92.75 349 TYR A N 1
ATOM 2675 C CA . TYR A 1 349 ? 9.276 -4.707 21.042 1.00 92.75 349 TYR A CA 1
ATOM 2676 C C . TYR A 1 349 ? 9.501 -3.986 19.710 1.00 92.75 349 TYR A C 1
ATOM 2678 O O . TYR A 1 349 ? 10.642 -3.886 19.257 1.00 92.75 349 TYR A O 1
ATOM 2686 N N . LEU A 1 350 ? 8.429 -3.461 19.106 1.00 90.62 350 LEU A N 1
ATOM 2687 C CA . LEU A 1 350 ? 8.506 -2.663 17.881 1.00 90.62 350 LEU A CA 1
ATOM 2688 C C . LEU A 1 350 ? 9.162 -1.299 18.138 1.00 90.62 350 LEU A C 1
ATOM 2690 O O . LEU A 1 350 ? 9.976 -0.865 17.328 1.00 90.62 350 LEU A O 1
ATOM 2694 N N . ILE A 1 351 ? 8.858 -0.651 19.271 1.00 89.94 351 ILE A N 1
ATOM 2695 C CA . ILE A 1 351 ? 9.509 0.600 19.702 1.00 89.94 351 ILE A CA 1
ATOM 2696 C C . ILE A 1 351 ? 11.014 0.390 19.887 1.00 89.94 351 ILE A C 1
ATOM 2698 O O . ILE A 1 351 ? 11.812 1.145 19.341 1.00 89.94 351 ILE A O 1
ATOM 2702 N N . ASP A 1 352 ? 11.397 -0.643 20.636 1.00 89.94 352 ASP A N 1
ATOM 2703 C CA . ASP A 1 352 ? 12.796 -0.922 20.964 1.00 89.94 352 ASP A CA 1
ATOM 2704 C C . ASP A 1 352 ? 13.576 -1.526 19.785 1.00 89.94 352 ASP A C 1
ATOM 2706 O O . ASP A 1 352 ? 14.776 -1.777 19.915 1.00 89.94 352 ASP A O 1
ATOM 2710 N N . ASN A 1 353 ? 12.902 -1.808 18.660 1.00 87.56 353 ASN A N 1
ATOM 2711 C CA . ASN A 1 353 ? 13.453 -2.517 17.507 1.00 87.56 353 ASN A CA 1
ATOM 2712 C C . ASN A 1 353 ? 14.152 -3.828 17.933 1.00 87.56 353 ASN A C 1
ATOM 2714 O O . ASN A 1 353 ? 15.311 -4.078 17.597 1.00 87.56 353 ASN A O 1
ATOM 2718 N N . LYS A 1 354 ? 13.458 -4.650 18.734 1.00 90.06 354 LYS A N 1
ATOM 2719 C CA . LYS A 1 354 ? 13.968 -5.910 19.308 1.00 90.06 354 LYS A CA 1
ATOM 2720 C C . LYS A 1 354 ? 13.457 -7.136 18.554 1.00 90.06 354 LYS A C 1
ATOM 2722 O O . LYS A 1 354 ? 12.366 -7.123 17.993 1.00 90.06 354 LYS A O 1
ATOM 2727 N N . ASP A 1 355 ? 14.240 -8.217 18.580 1.00 94.19 355 ASP A N 1
ATOM 2728 C CA . ASP A 1 355 ? 13.772 -9.537 18.134 1.00 94.19 355 ASP A CA 1
ATOM 2729 C C . ASP A 1 355 ? 12.699 -10.047 19.101 1.00 94.19 355 ASP A C 1
ATOM 2731 O O . ASP A 1 355 ? 12.868 -9.984 20.323 1.00 94.19 355 ASP A O 1
ATOM 2735 N N . PHE A 1 356 ? 11.601 -10.557 18.554 1.00 95.88 356 PHE A N 1
ATOM 2736 C CA . PHE A 1 356 ? 10.594 -11.258 19.331 1.00 95.88 356 PHE A CA 1
ATOM 2737 C C . PHE A 1 356 ? 9.894 -12.344 18.519 1.00 95.88 356 PHE A C 1
ATOM 2739 O O . PHE A 1 356 ? 9.946 -12.409 17.285 1.00 95.88 356 PHE A O 1
ATOM 2746 N N . LYS A 1 357 ? 9.212 -13.225 19.256 1.00 97.00 357 LYS A N 1
ATOM 2747 C CA . LYS A 1 357 ? 8.323 -14.229 18.685 1.00 97.00 357 LYS A CA 1
ATOM 2748 C C . LYS A 1 357 ? 6.885 -13.955 19.100 1.00 97.00 357 LYS A C 1
ATOM 2750 O O . LYS A 1 357 ? 6.628 -13.674 20.269 1.00 97.00 357 LYS A O 1
ATOM 2755 N N . LEU A 1 358 ? 5.965 -14.109 18.157 1.00 97.00 358 LEU A N 1
ATOM 2756 C CA . LEU A 1 358 ? 4.545 -14.226 18.448 1.00 97.00 358 LEU A CA 1
ATOM 2757 C C . LEU A 1 358 ? 4.288 -15.478 19.286 1.00 97.00 358 LEU A C 1
ATOM 2759 O O . LEU A 1 358 ? 5.000 -16.484 19.164 1.00 97.00 358 LEU A O 1
ATOM 2763 N N . ASP A 1 359 ? 3.276 -15.416 20.145 1.00 96.50 359 ASP A N 1
ATOM 2764 C CA . ASP A 1 359 ? 2.850 -16.620 20.842 1.00 96.50 359 ASP A CA 1
ATOM 2765 C C . ASP A 1 359 ? 2.089 -17.557 19.890 1.00 96.50 359 ASP A C 1
ATOM 2767 O O . ASP A 1 359 ? 1.824 -17.236 18.729 1.00 96.50 359 ASP A O 1
ATOM 2771 N N . ALA A 1 360 ? 1.772 -18.757 20.371 1.00 96.25 360 ALA A N 1
ATOM 2772 C CA . ALA A 1 360 ? 1.122 -19.763 19.542 1.00 96.25 360 ALA A CA 1
ATOM 2773 C C . ALA A 1 360 ? -0.298 -19.362 19.102 1.00 96.25 360 ALA A C 1
ATOM 2775 O O . ALA A 1 360 ? -0.729 -19.773 18.027 1.00 96.25 360 ALA A O 1
ATOM 2776 N N . ALA A 1 361 ? -1.025 -18.587 19.911 1.00 96.12 361 ALA A N 1
ATOM 2777 C CA . ALA A 1 361 ? -2.393 -18.189 19.600 1.00 96.12 361 ALA A CA 1
ATOM 2778 C C . ALA A 1 361 ? -2.411 -17.110 18.509 1.00 96.12 361 ALA A C 1
ATOM 2780 O O . ALA A 1 361 ? -3.136 -17.251 17.523 1.00 96.12 361 ALA A O 1
ATOM 2781 N N . ASP A 1 362 ? -1.561 -16.094 18.645 1.00 96.12 362 ASP A N 1
ATOM 2782 C CA . ASP A 1 362 ? -1.436 -14.991 17.694 1.00 96.12 362 ASP A CA 1
ATOM 2783 C C . ASP A 1 362 ? -0.856 -15.483 16.358 1.00 96.12 362 ASP A C 1
ATOM 2785 O O . ASP A 1 362 ? -1.359 -15.130 15.289 1.00 96.12 362 ASP A O 1
ATOM 2789 N N . LEU A 1 363 ? 0.135 -16.386 16.394 1.00 96.44 363 LEU A N 1
ATOM 2790 C CA . LEU A 1 363 ? 0.649 -17.030 15.181 1.00 96.44 363 LEU A CA 1
ATOM 2791 C C . LEU A 1 363 ? -0.435 -17.853 14.474 1.00 96.44 363 LEU A C 1
ATOM 2793 O O . LEU A 1 363 ? -0.599 -17.733 13.264 1.00 96.44 363 LEU A O 1
ATOM 2797 N N . LYS A 1 364 ? -1.229 -18.636 15.214 1.00 95.50 364 LYS A N 1
ATOM 2798 C CA . LYS A 1 364 ? -2.323 -19.419 14.623 1.00 95.50 364 LYS A CA 1
ATOM 2799 C C . LYS A 1 364 ? -3.380 -18.524 13.968 1.00 95.50 364 LYS A C 1
ATOM 2801 O O . LYS A 1 364 ? -3.917 -18.892 12.925 1.00 95.50 364 LYS A O 1
ATOM 2806 N N . ARG A 1 365 ? -3.670 -17.348 14.542 1.00 93.75 365 ARG A N 1
ATOM 2807 C CA . ARG A 1 365 ? -4.564 -16.348 13.926 1.00 93.75 365 ARG A CA 1
ATOM 2808 C C . ARG A 1 365 ? -4.005 -15.869 12.585 1.00 93.75 365 ARG A C 1
ATOM 2810 O O . ARG A 1 365 ? -4.737 -15.901 11.598 1.00 93.75 365 ARG A O 1
ATOM 2817 N N . LEU A 1 366 ? -2.712 -15.539 12.511 1.00 94.31 366 LEU A N 1
ATOM 2818 C CA . LEU A 1 366 ? -2.060 -15.205 11.237 1.00 94.31 366 LEU A CA 1
ATOM 2819 C C . LEU A 1 366 ? -2.150 -16.354 10.229 1.00 94.31 366 LEU A C 1
ATOM 2821 O O . LEU A 1 366 ? -2.632 -16.160 9.115 1.00 94.31 366 LEU A O 1
ATOM 2825 N N . GLU A 1 367 ? -1.743 -17.559 10.623 1.00 94.12 367 GLU A N 1
ATOM 2826 C CA . GLU A 1 367 ? -1.723 -18.735 9.747 1.00 94.12 367 GLU A CA 1
ATOM 2827 C C . GLU A 1 367 ? -3.120 -19.124 9.250 1.00 94.12 367 GLU A C 1
ATOM 2829 O O . GLU A 1 367 ? -3.251 -19.664 8.150 1.00 94.12 367 GLU A O 1
ATOM 2834 N N . SER A 1 368 ? -4.175 -18.832 10.020 1.00 94.12 368 SER A N 1
ATOM 2835 C CA . SER A 1 368 ? -5.566 -19.114 9.640 1.00 94.12 368 SER A CA 1
ATOM 2836 C C . SER A 1 368 ? -6.063 -18.271 8.465 1.00 94.12 368 SER A C 1
ATOM 2838 O O . SER A 1 368 ? -6.933 -18.725 7.722 1.00 94.12 368 SER A O 1
ATOM 2840 N N . ARG A 1 369 ? -5.460 -17.098 8.237 1.00 95.50 369 ARG A N 1
ATOM 2841 C CA . ARG A 1 369 ? -5.860 -16.177 7.168 1.00 95.50 369 ARG A CA 1
ATOM 2842 C C . ARG A 1 369 ? -4.825 -16.058 6.057 1.00 95.50 369 ARG A C 1
ATOM 2844 O O . ARG A 1 369 ? -5.195 -15.990 4.886 1.00 95.50 369 ARG A O 1
ATOM 2851 N N . PHE A 1 370 ? -3.543 -16.059 6.406 1.00 98.00 370 PHE A N 1
ATOM 2852 C CA . PHE A 1 370 ? -2.464 -15.735 5.484 1.00 98.00 370 PHE A CA 1
ATOM 2853 C C . PHE A 1 370 ? -1.651 -16.962 5.080 1.00 98.00 370 PHE A C 1
ATOM 2855 O O . PHE A 1 370 ? -1.238 -17.767 5.914 1.00 98.00 370 PHE A O 1
ATOM 2862 N N . ALA A 1 371 ? -1.382 -17.092 3.786 1.00 97.94 371 ALA A N 1
ATOM 2863 C CA . ALA A 1 371 ? -0.270 -17.881 3.265 1.00 97.94 371 ALA A CA 1
ATOM 2864 C C . ALA A 1 371 ? 0.819 -16.920 2.775 1.00 97.94 371 ALA A C 1
ATOM 2866 O O . ALA A 1 371 ? 0.518 -15.799 2.381 1.00 97.94 371 ALA A O 1
ATOM 2867 N N . VAL A 1 372 ? 2.085 -17.334 2.802 1.00 97.94 372 VAL A N 1
ATOM 2868 C CA . VAL A 1 372 ? 3.191 -16.489 2.335 1.00 97.94 372 VAL A CA 1
ATOM 2869 C C . VAL A 1 372 ? 4.274 -17.315 1.655 1.00 97.94 372 VAL A C 1
ATOM 2871 O O . VAL A 1 372 ? 4.643 -18.395 2.127 1.00 97.94 372 VAL A O 1
ATOM 2874 N N . GLY A 1 373 ? 4.817 -16.778 0.569 1.00 97.88 373 GLY A N 1
ATOM 2875 C CA . GLY A 1 373 ? 5.983 -17.304 -0.122 1.00 97.88 373 GLY A CA 1
ATOM 2876 C C . GLY A 1 373 ? 7.010 -16.214 -0.406 1.00 97.88 373 GLY A C 1
ATOM 2877 O O . GLY A 1 373 ? 6.679 -15.031 -0.453 1.00 97.88 373 GLY A O 1
ATOM 2878 N N . ALA A 1 374 ? 8.265 -16.630 -0.564 1.00 97.44 374 ALA A N 1
ATOM 2879 C CA . ALA A 1 374 ? 9.339 -15.777 -1.053 1.00 97.44 374 ALA A CA 1
ATOM 2880 C C . ALA A 1 374 ? 9.856 -16.325 -2.382 1.00 97.44 374 ALA A C 1
ATOM 2882 O O . ALA A 1 374 ? 9.978 -17.547 -2.538 1.00 97.44 374 ALA A O 1
ATOM 2883 N N . ILE A 1 375 ? 10.153 -15.423 -3.308 1.00 96.88 375 ILE A N 1
ATOM 2884 C CA . ILE A 1 375 ? 10.673 -15.738 -4.635 1.00 96.88 375 ILE A CA 1
ATOM 2885 C C . ILE A 1 375 ? 11.874 -14.844 -4.953 1.00 96.88 375 ILE A C 1
ATOM 2887 O O . ILE A 1 375 ? 11.920 -13.676 -4.564 1.00 96.88 375 ILE A O 1
ATOM 2891 N N . ASP A 1 376 ? 12.855 -15.423 -5.638 1.00 95.88 376 ASP A N 1
ATOM 2892 C CA . ASP A 1 376 ? 14.067 -14.733 -6.072 1.00 95.88 376 ASP A CA 1
ATOM 2893 C C . ASP A 1 376 ? 13.913 -14.246 -7.527 1.00 95.88 376 ASP A C 1
ATOM 2895 O O . ASP A 1 376 ? 12.897 -14.473 -8.188 1.00 95.88 376 ASP A O 1
ATOM 2899 N N . GLU A 1 377 ? 14.935 -13.579 -8.050 1.00 94.00 377 GLU A N 1
ATOM 2900 C CA . GLU A 1 377 ? 14.908 -12.890 -9.340 1.00 94.00 377 GLU A CA 1
ATOM 2901 C C . GLU A 1 377 ? 14.704 -13.830 -10.540 1.00 94.00 377 GLU A C 1
ATOM 2903 O O . GLU A 1 377 ? 13.784 -13.626 -11.330 1.00 94.00 377 GLU A O 1
ATOM 2908 N N . GLU A 1 378 ? 15.514 -14.886 -10.685 1.00 95.25 378 GLU A N 1
ATOM 2909 C CA . GLU A 1 378 ? 15.396 -15.760 -11.863 1.00 95.25 378 GLU A CA 1
ATOM 2910 C C . GLU A 1 378 ? 14.052 -16.504 -11.944 1.00 95.25 378 GLU A C 1
ATOM 2912 O O . GLU A 1 378 ? 13.478 -16.555 -13.035 1.00 95.25 378 GLU A O 1
ATOM 2917 N N . PRO A 1 379 ? 13.507 -17.092 -10.852 1.00 96.19 379 PRO A N 1
ATOM 2918 C CA . PRO A 1 379 ? 12.162 -17.657 -10.902 1.00 96.19 379 PRO A CA 1
ATOM 2919 C C . PRO A 1 379 ? 11.095 -16.619 -11.263 1.00 96.19 379 PRO A C 1
ATOM 2921 O O . PRO A 1 379 ? 10.155 -16.970 -11.967 1.00 96.19 379 PRO A O 1
ATOM 2924 N N . THR A 1 380 ? 11.256 -15.359 -10.840 1.00 97.38 380 THR A N 1
ATOM 2925 C CA . THR A 1 380 ? 10.331 -14.271 -11.197 1.00 97.38 380 THR A CA 1
ATOM 2926 C C . THR A 1 380 ? 10.361 -13.991 -12.702 1.00 97.38 380 THR A C 1
ATOM 2928 O O . THR A 1 380 ? 9.308 -13.946 -13.330 1.00 97.38 380 THR A O 1
ATOM 2931 N N . ILE A 1 381 ? 11.550 -13.892 -13.312 1.00 96.88 381 ILE A N 1
ATOM 2932 C CA . ILE A 1 381 ? 11.695 -13.719 -14.772 1.00 96.88 381 ILE A CA 1
ATOM 2933 C C . ILE A 1 381 ? 11.052 -14.889 -15.527 1.00 96.88 381 ILE A C 1
ATOM 2935 O O . ILE A 1 381 ? 10.308 -14.677 -16.483 1.00 96.88 381 ILE A O 1
ATOM 2939 N N . ARG A 1 382 ? 11.297 -16.130 -15.082 1.00 97.25 382 ARG A N 1
ATOM 2940 C CA . ARG A 1 382 ? 10.680 -17.321 -15.691 1.00 97.25 382 ARG A CA 1
ATOM 2941 C C . ARG A 1 382 ? 9.160 -17.329 -15.547 1.00 97.25 382 ARG A C 1
ATOM 2943 O O . ARG A 1 382 ? 8.483 -17.783 -16.462 1.00 97.25 382 ARG A O 1
ATOM 2950 N N . ALA A 1 383 ? 8.635 -16.839 -14.424 1.00 97.75 383 ALA A N 1
ATOM 2951 C CA . ALA A 1 383 ? 7.199 -16.721 -14.214 1.00 97.75 383 ALA A CA 1
ATOM 2952 C C . ALA A 1 383 ? 6.575 -15.733 -15.207 1.00 97.75 383 ALA A C 1
ATOM 2954 O O . ALA A 1 383 ? 5.578 -16.091 -15.821 1.00 97.75 383 ALA A O 1
ATOM 2955 N N . ILE A 1 384 ? 7.185 -14.558 -15.427 1.00 98.19 384 ILE A N 1
ATOM 2956 C CA . ILE A 1 384 ? 6.713 -13.583 -16.430 1.00 98.19 384 ILE A CA 1
ATOM 2957 C C . ILE A 1 384 ? 6.636 -14.236 -17.813 1.00 98.19 384 ILE A C 1
ATOM 2959 O O . ILE A 1 384 ? 5.576 -14.210 -18.430 1.00 98.19 384 ILE A O 1
ATOM 2963 N N . ALA A 1 385 ? 7.737 -14.849 -18.267 1.00 97.69 385 ALA A N 1
ATOM 2964 C CA . ALA A 1 385 ? 7.804 -15.470 -19.590 1.00 97.69 385 ALA A CA 1
ATOM 2965 C C . ALA A 1 385 ? 6.729 -16.551 -19.757 1.00 97.69 385 ALA A C 1
ATOM 2967 O O . ALA A 1 385 ? 5.962 -16.517 -20.708 1.00 97.69 385 ALA A O 1
ATOM 2968 N N . ARG A 1 386 ? 6.607 -17.457 -18.781 1.00 96.94 386 ARG A N 1
ATOM 2969 C CA . ARG A 1 386 ? 5.607 -18.525 -18.825 1.00 96.94 386 ARG A CA 1
ATOM 2970 C C 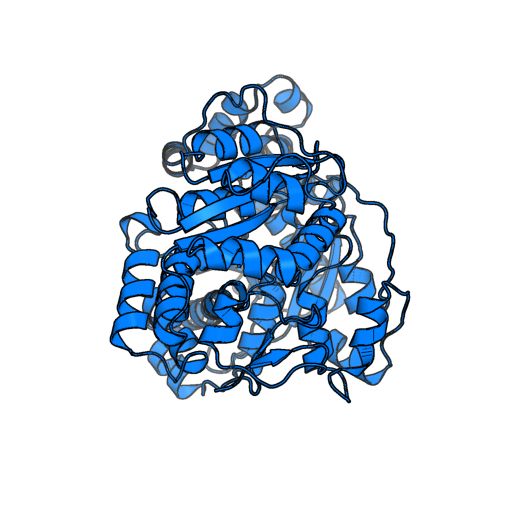. ARG A 1 386 ? 4.173 -17.991 -18.827 1.00 96.94 386 ARG A C 1
ATOM 2972 O O . ARG A 1 386 ? 3.357 -18.500 -19.579 1.00 96.94 386 ARG A O 1
ATOM 2979 N N . ILE A 1 387 ? 3.851 -17.019 -17.968 1.00 96.25 387 ILE A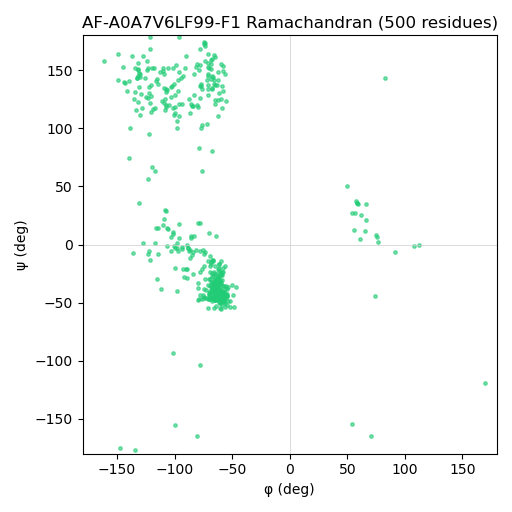 N 1
ATOM 2980 C CA . ILE A 1 387 ? 2.494 -16.450 -17.903 1.00 96.25 387 ILE A CA 1
ATOM 2981 C C . ILE A 1 387 ? 2.138 -15.844 -19.260 1.00 96.25 387 ILE A C 1
ATOM 2983 O O . ILE A 1 387 ? 1.061 -16.126 -19.779 1.00 96.25 387 ILE A O 1
ATOM 2987 N N . TYR A 1 388 ? 3.061 -15.085 -19.852 1.00 96.56 388 TYR A N 1
ATOM 2988 C CA . TYR A 1 388 ? 2.866 -14.512 -21.176 1.00 96.56 388 TYR A CA 1
ATOM 2989 C C . TYR A 1 388 ? 2.688 -15.603 -22.244 1.00 96.56 388 TYR A C 1
ATOM 2991 O O . TYR A 1 388 ? 1.676 -15.602 -22.930 1.00 96.56 388 TYR A O 1
ATOM 2999 N N . ASP A 1 389 ? 3.573 -16.604 -22.295 1.00 95.12 389 ASP A N 1
ATOM 3000 C CA . ASP A 1 389 ? 3.490 -17.719 -23.254 1.00 95.12 389 ASP A CA 1
ATOM 3001 C C . ASP A 1 389 ? 2.185 -18.539 -23.135 1.00 95.12 389 ASP A C 1
ATOM 3003 O O . ASP A 1 389 ? 1.705 -19.105 -24.117 1.00 95.12 389 ASP A O 1
ATOM 3007 N N . GLU A 1 390 ? 1.623 -18.664 -21.927 1.00 93.31 390 GLU A N 1
ATOM 3008 C CA . GLU A 1 390 ? 0.427 -19.476 -21.657 1.00 93.31 390 GLU A CA 1
ATOM 3009 C C . GLU A 1 390 ? -0.896 -18.711 -21.818 1.00 93.31 390 GLU A C 1
ATOM 3011 O O . GLU A 1 390 ? -1.951 -19.343 -21.948 1.00 93.31 390 GLU A O 1
ATOM 3016 N N . THR A 1 391 ? -0.872 -17.377 -21.742 1.00 93.69 391 THR A N 1
ATOM 3017 C CA . THR A 1 391 ? -2.095 -16.560 -21.614 1.00 93.69 391 THR A CA 1
ATOM 3018 C C . THR A 1 391 ? -2.138 -15.319 -22.501 1.00 93.69 391 THR A C 1
ATOM 3020 O O . THR A 1 391 ? -3.166 -14.648 -22.515 1.00 93.69 391 THR A O 1
ATOM 3023 N N . ASP A 1 392 ? -1.047 -14.992 -23.196 1.00 92.94 392 ASP A N 1
ATOM 3024 C CA . ASP A 1 392 ? -0.821 -13.719 -23.898 1.00 92.94 392 ASP A CA 1
ATOM 3025 C C . ASP A 1 392 ? -0.964 -12.477 -22.988 1.00 92.94 392 ASP A C 1
ATOM 3027 O O . ASP A 1 392 ? -1.016 -11.339 -23.456 1.00 92.94 392 ASP A O 1
ATOM 3031 N N . TYR A 1 393 ? -1.014 -12.672 -21.664 1.00 93.56 393 TYR A N 1
ATOM 3032 C CA . TYR A 1 393 ? -1.203 -11.609 -20.687 1.00 93.56 393 TYR A CA 1
ATOM 3033 C C . TYR A 1 393 ? 0.130 -11.222 -20.044 1.00 93.56 393 TYR A C 1
ATOM 3035 O O . TYR A 1 393 ? 0.781 -12.022 -19.365 1.00 93.56 393 TYR A O 1
ATOM 3043 N N . LEU A 1 394 ? 0.544 -9.969 -20.239 1.00 96.00 394 LEU A N 1
ATOM 3044 C CA . LEU A 1 394 ? 1.808 -9.471 -19.711 1.00 96.00 394 LEU A CA 1
ATOM 3045 C C . LEU A 1 394 ? 1.654 -8.921 -18.291 1.00 96.00 394 LEU A C 1
ATOM 3047 O O . LEU A 1 394 ? 0.874 -8.007 -18.037 1.00 96.00 394 LEU A O 1
ATOM 3051 N N . VAL A 1 395 ? 2.461 -9.442 -17.367 1.00 96.44 395 VAL A N 1
ATOM 3052 C CA . VAL A 1 395 ? 2.482 -9.019 -15.961 1.00 96.44 395 VAL A CA 1
ATOM 3053 C C . VAL A 1 395 ? 3.776 -8.315 -15.583 1.00 96.44 395 VAL A C 1
ATOM 3055 O O . VAL A 1 395 ? 4.865 -8.641 -16.057 1.00 96.44 395 VAL A O 1
ATOM 3058 N N . ASP A 1 396 ? 3.659 -7.384 -14.642 1.00 96.31 396 ASP A N 1
ATOM 3059 C CA . ASP A 1 396 ? 4.803 -6.816 -13.944 1.00 96.31 396 ASP A CA 1
ATOM 3060 C C . ASP A 1 396 ? 5.471 -7.867 -13.016 1.00 96.31 396 ASP A C 1
ATOM 3062 O O . ASP A 1 396 ? 4.830 -8.844 -12.603 1.00 96.31 396 ASP A O 1
ATOM 3066 N N . PRO A 1 397 ? 6.750 -7.688 -12.633 1.00 97.00 397 PRO A N 1
ATOM 3067 C CA . PRO A 1 397 ? 7.471 -8.669 -11.821 1.00 97.00 397 PRO A CA 1
ATOM 3068 C C . PRO A 1 397 ? 6.865 -8.911 -10.430 1.00 97.00 397 PRO A C 1
ATOM 3070 O O . PRO A 1 397 ? 7.014 -10.006 -9.889 1.00 97.00 397 PRO A O 1
ATOM 3073 N N . HIS A 1 398 ? 6.165 -7.939 -9.840 1.00 97.12 398 HIS A N 1
ATOM 3074 C CA . HIS A 1 398 ? 5.496 -8.117 -8.550 1.00 97.12 398 HIS A CA 1
ATOM 3075 C C . HIS A 1 398 ? 4.299 -9.061 -8.700 1.00 97.12 398 HIS A C 1
ATOM 3077 O O . HIS A 1 398 ? 4.148 -9.996 -7.912 1.00 97.12 398 HIS A O 1
ATOM 3083 N N . THR A 1 399 ? 3.468 -8.852 -9.725 1.00 97.31 399 THR A N 1
ATOM 3084 C CA . THR A 1 399 ? 2.321 -9.723 -10.018 1.00 97.31 399 THR A CA 1
ATOM 3085 C C . THR A 1 399 ? 2.782 -11.137 -10.382 1.00 97.31 399 THR A C 1
ATOM 3087 O O . THR A 1 399 ? 2.263 -12.107 -9.827 1.00 97.31 399 THR A O 1
ATOM 3090 N N . ALA A 1 400 ? 3.829 -11.272 -11.206 1.00 98.12 400 ALA A N 1
ATOM 3091 C CA . ALA A 1 400 ? 4.420 -12.569 -11.547 1.00 98.12 400 ALA A CA 1
ATOM 3092 C C . ALA A 1 400 ? 4.932 -13.333 -10.312 1.00 98.12 400 ALA A C 1
ATOM 3094 O O . ALA A 1 400 ? 4.693 -14.536 -10.176 1.00 98.12 400 ALA A O 1
ATOM 3095 N N . ALA A 1 401 ? 5.577 -12.631 -9.372 1.00 98.19 401 ALA A N 1
ATOM 3096 C CA . ALA A 1 401 ? 5.971 -13.191 -8.082 1.00 98.19 401 ALA A CA 1
ATOM 3097 C C . ALA A 1 401 ? 4.759 -13.717 -7.291 1.00 98.19 401 ALA A C 1
ATOM 3099 O O . ALA A 1 401 ? 4.806 -14.818 -6.742 1.00 98.19 401 ALA A O 1
ATOM 3100 N N . GLY A 1 402 ? 3.657 -12.961 -7.264 1.00 98.12 402 GLY A N 1
ATOM 3101 C CA . GLY A 1 402 ? 2.378 -13.395 -6.696 1.00 98.12 402 GLY A CA 1
ATOM 3102 C C . GLY A 1 402 ? 1.876 -14.708 -7.295 1.00 98.12 402 GLY A C 1
ATOM 3103 O O . GLY A 1 402 ? 1.577 -15.655 -6.564 1.00 98.12 402 GLY A O 1
ATOM 3104 N N . MET A 1 403 ? 1.820 -14.773 -8.623 1.00 97.94 403 MET A N 1
ATOM 3105 C CA . MET A 1 403 ? 1.280 -15.913 -9.365 1.00 97.94 403 MET A CA 1
ATOM 3106 C C . MET A 1 403 ? 2.117 -17.190 -9.194 1.00 97.94 403 MET A C 1
ATOM 3108 O O . MET A 1 403 ? 1.552 -18.257 -8.952 1.00 97.94 403 MET A O 1
ATOM 3112 N N . ASP A 1 404 ? 3.451 -17.101 -9.199 1.00 98.25 404 ASP A N 1
ATOM 3113 C CA . ASP A 1 404 ? 4.310 -18.258 -8.890 1.00 98.25 404 ASP A CA 1
ATOM 3114 C C . ASP A 1 404 ? 4.118 -18.748 -7.441 1.00 98.25 404 ASP A C 1
ATOM 3116 O O . ASP A 1 404 ? 4.012 -19.954 -7.194 1.00 98.25 404 ASP A O 1
ATOM 3120 N N . ILE A 1 405 ? 4.002 -17.841 -6.462 1.00 98.50 405 ILE A N 1
ATOM 3121 C CA . ILE A 1 405 ? 3.718 -18.240 -5.076 1.00 98.50 405 ILE A CA 1
ATOM 3122 C C . ILE A 1 405 ? 2.340 -18.897 -4.948 1.00 98.50 405 ILE A C 1
ATOM 3124 O O . ILE A 1 405 ? 2.210 -19.886 -4.217 1.00 98.50 405 ILE A O 1
ATOM 3128 N N . TYR A 1 406 ? 1.328 -18.399 -5.659 1.00 98.38 406 TYR A N 1
ATOM 3129 C CA . TYR A 1 406 ? 0.009 -19.025 -5.712 1.00 98.38 406 TYR A CA 1
ATOM 3130 C C . TYR A 1 406 ? 0.069 -20.452 -6.250 1.00 98.38 406 TYR A C 1
ATOM 3132 O O . TYR A 1 406 ? -0.516 -21.352 -5.653 1.00 98.38 406 TYR A O 1
ATOM 3140 N N . GLU A 1 407 ? 0.807 -20.701 -7.327 1.00 97.38 407 GLU A N 1
ATOM 3141 C CA . GLU A 1 407 ? 0.920 -22.054 -7.867 1.00 97.38 407 GLU A CA 1
ATOM 3142 C C . GLU A 1 407 ? 1.569 -23.019 -6.881 1.00 97.38 407 GLU A C 1
ATOM 3144 O O . GLU A 1 407 ? 1.074 -24.132 -6.691 1.00 97.38 407 GLU A O 1
ATOM 3149 N N . ARG A 1 408 ? 2.639 -22.591 -6.200 1.00 97.81 408 ARG A N 1
ATOM 3150 C CA . ARG A 1 408 ? 3.275 -23.389 -5.139 1.00 97.81 408 ARG A CA 1
ATOM 3151 C C . ARG A 1 408 ? 2.304 -23.653 -3.993 1.00 97.81 408 ARG A C 1
ATOM 3153 O O . ARG A 1 408 ? 2.253 -24.771 -3.478 1.00 97.81 408 ARG A O 1
ATOM 3160 N N . TYR A 1 409 ? 1.531 -22.638 -3.603 1.00 98.31 409 TYR A N 1
ATOM 3161 C CA . TYR A 1 409 ? 0.484 -22.756 -2.595 1.00 98.31 409 TYR A CA 1
ATOM 3162 C C . TYR A 1 409 ? -0.568 -23.791 -3.017 1.00 98.31 409 TYR A C 1
ATOM 3164 O O . TYR A 1 409 ? -0.738 -24.786 -2.315 1.00 98.31 409 TYR A O 1
ATOM 3172 N N . ARG A 1 410 ? -1.179 -23.635 -4.197 1.00 97.56 410 ARG A N 1
ATOM 3173 C CA . ARG A 1 410 ? -2.195 -24.547 -4.745 1.00 97.56 410 ARG A CA 1
ATOM 3174 C C . ARG A 1 410 ? -1.672 -25.974 -4.867 1.00 97.56 410 ARG A C 1
ATOM 3176 O O . ARG A 1 410 ? -2.350 -26.924 -4.485 1.00 97.56 410 ARG A O 1
ATOM 3183 N N . GLN A 1 411 ? -0.448 -26.158 -5.363 1.00 97.50 411 GLN A N 1
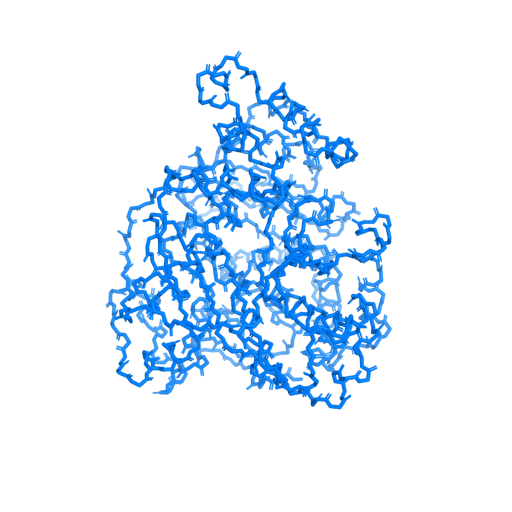ATOM 3184 C CA . GLN A 1 411 ? 0.166 -27.483 -5.471 1.00 97.50 411 GLN A CA 1
ATOM 3185 C C . GLN A 1 411 ? 0.293 -28.174 -4.109 1.00 97.50 411 GLN A C 1
ATOM 3187 O O . GLN A 1 411 ? 0.056 -29.386 -4.034 1.00 97.50 411 GLN A O 1
ATOM 3192 N N . ALA A 1 412 ? 0.640 -27.419 -3.062 1.00 97.75 412 ALA A N 1
ATOM 3193 C CA . ALA A 1 412 ? 0.838 -27.923 -1.709 1.00 97.75 412 ALA A CA 1
ATOM 3194 C C . ALA A 1 412 ? -0.472 -28.146 -0.937 1.00 97.75 412 ALA A C 1
ATOM 3196 O O . ALA A 1 412 ? -0.564 -29.112 -0.181 1.00 97.75 412 ALA A O 1
ATOM 3197 N N . THR A 1 413 ? -1.473 -27.278 -1.105 1.00 97.44 413 THR A N 1
ATOM 3198 C CA . THR A 1 413 ? -2.718 -27.309 -0.316 1.00 97.44 413 THR A CA 1
ATOM 3199 C C . THR A 1 413 ? -3.891 -27.960 -1.030 1.00 97.44 413 THR A C 1
ATOM 3201 O O . THR A 1 413 ? -4.826 -28.387 -0.360 1.00 97.44 413 THR A O 1
ATOM 3204 N N . LYS A 1 414 ? -3.842 -28.046 -2.366 1.00 97.50 414 LYS A N 1
ATOM 3205 C CA . LYS A 1 414 ? -4.985 -28.402 -3.224 1.00 97.50 414 LYS A CA 1
ATOM 3206 C C . LYS A 1 414 ? -6.187 -27.469 -3.032 1.00 97.50 414 LYS A C 1
ATOM 3208 O O . LYS A 1 414 ? -7.325 -27.878 -3.225 1.00 97.50 414 LYS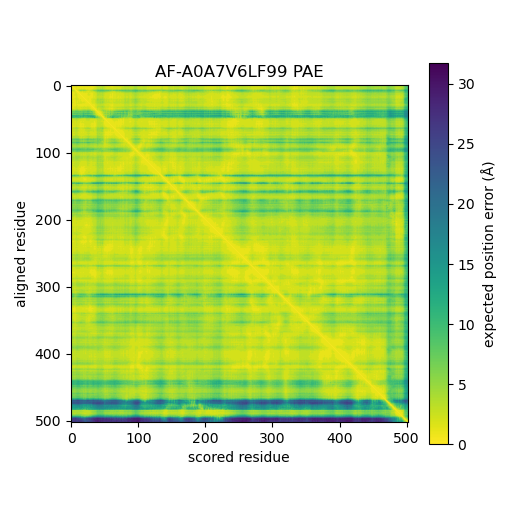 A O 1
ATOM 3213 N N . ASP A 1 415 ? -5.928 -26.230 -2.616 1.00 97.06 415 ASP A N 1
ATOM 3214 C CA . ASP A 1 415 ? -6.953 -25.194 -2.536 1.00 97.06 415 ASP A CA 1
ATOM 3215 C C . ASP A 1 415 ? -7.250 -24.654 -3.941 1.00 97.06 415 ASP A C 1
ATOM 3217 O O . ASP A 1 415 ? -6.490 -23.850 -4.484 1.00 97.06 415 ASP A O 1
ATOM 3221 N N . ASP A 1 416 ? -8.347 -25.138 -4.520 1.00 95.00 416 ASP A N 1
ATOM 3222 C CA . ASP A 1 416 ? -8.839 -24.760 -5.847 1.00 95.00 416 ASP A CA 1
ATOM 3223 C C . ASP A 1 416 ? -9.924 -23.663 -5.792 1.00 95.00 416 ASP A C 1
ATOM 3225 O O . ASP A 1 416 ? -10.659 -23.472 -6.763 1.00 95.00 416 ASP A O 1
ATOM 3229 N N . ALA A 1 417 ? -10.044 -22.929 -4.675 1.00 97.44 417 ALA A N 1
ATOM 3230 C CA . ALA A 1 417 ? -10.957 -21.793 -4.587 1.00 97.44 417 ALA A CA 1
ATOM 3231 C C . ALA A 1 417 ? -10.645 -20.727 -5.652 1.00 97.44 417 ALA A C 1
ATOM 3233 O O . ALA A 1 417 ? -9.487 -20.509 -6.041 1.00 97.44 417 ALA A O 1
ATOM 3234 N N . LYS A 1 418 ? -11.689 -20.017 -6.103 1.00 98.31 418 LYS A N 1
ATOM 3235 C CA . LYS A 1 418 ? -11.521 -18.906 -7.046 1.00 98.31 418 LYS A CA 1
ATOM 3236 C C . LYS A 1 418 ? -10.595 -17.862 -6.436 1.00 98.31 418 LYS A C 1
ATOM 3238 O O . LYS A 1 418 ? -10.726 -17.501 -5.267 1.00 98.31 418 LYS A O 1
ATOM 3243 N N . THR A 1 419 ? -9.624 -17.428 -7.222 1.00 98.69 419 THR A N 1
ATOM 3244 C CA . THR A 1 419 ? -8.493 -16.630 -6.771 1.00 98.69 419 THR A CA 1
ATOM 3245 C C . THR A 1 419 ? -8.341 -15.399 -7.650 1.00 98.69 419 THR A C 1
ATOM 3247 O O . THR A 1 419 ? -8.296 -15.502 -8.875 1.00 98.69 419 THR A O 1
ATOM 3250 N N . VAL A 1 420 ? -8.235 -14.239 -7.005 1.00 98.81 420 VAL A N 1
ATOM 3251 C CA . VAL A 1 420 ? -7.988 -12.950 -7.651 1.00 98.81 420 VAL A CA 1
ATOM 3252 C C . VAL A 1 420 ? -6.538 -12.528 -7.409 1.00 98.81 420 VAL A C 1
ATOM 3254 O O . VAL A 1 420 ? -6.109 -12.352 -6.266 1.00 98.81 420 VAL A O 1
ATOM 3257 N N . PHE A 1 421 ? -5.778 -12.351 -8.483 1.00 98.62 421 PHE A N 1
ATOM 3258 C CA . PHE A 1 421 ? -4.430 -11.799 -8.482 1.00 98.62 421 PHE A CA 1
ATOM 3259 C C . PHE A 1 421 ? -4.498 -10.276 -8.534 1.00 98.62 421 PHE A C 1
ATOM 3261 O O . PHE A 1 421 ? -5.057 -9.704 -9.467 1.00 98.62 421 PHE A O 1
ATOM 3268 N N . VAL A 1 422 ? -3.938 -9.616 -7.525 1.00 98.25 422 VAL A N 1
ATOM 3269 C CA . VAL A 1 422 ? -3.931 -8.154 -7.438 1.00 98.25 422 VAL A CA 1
ATOM 3270 C C . VAL A 1 422 ? -2.724 -7.616 -8.199 1.00 98.25 422 VAL A C 1
ATOM 3272 O O . VAL A 1 422 ? -1.590 -7.829 -7.758 1.00 98.25 422 VAL A O 1
ATOM 3275 N N . THR A 1 423 ? -2.952 -6.906 -9.311 1.00 96.00 423 THR A N 1
ATOM 3276 C CA . THR A 1 423 ? -1.859 -6.183 -9.975 1.00 96.00 423 THR A CA 1
ATOM 3277 C C . THR A 1 423 ? -1.454 -4.983 -9.131 1.00 96.00 423 THR A C 1
ATOM 3279 O O . THR A 1 423 ? -2.272 -4.381 -8.434 1.00 96.00 423 THR A O 1
ATOM 3282 N N . VAL A 1 424 ? -0.165 -4.647 -9.124 1.00 92.38 424 VAL A N 1
ATOM 3283 C CA . VAL A 1 424 ? 0.348 -3.520 -8.321 1.00 92.38 424 VAL A CA 1
ATOM 3284 C C . VAL A 1 424 ? 1.038 -2.456 -9.163 1.00 92.38 424 VAL A C 1
ATOM 3286 O O . VAL A 1 424 ? 1.285 -1.346 -8.680 1.00 92.38 424 VAL A O 1
ATOM 3289 N N . ALA A 1 425 ? 1.343 -2.766 -10.414 1.00 93.44 425 ALA A N 1
ATOM 3290 C CA . ALA A 1 425 ? 1.909 -1.832 -11.358 1.00 93.44 425 ALA A CA 1
ATOM 3291 C C . ALA A 1 425 ? 1.713 -2.339 -12.780 1.00 93.44 425 ALA A C 1
ATOM 3293 O O . ALA A 1 425 ? 1.628 -3.544 -13.000 1.00 93.44 425 ALA A O 1
ATOM 3294 N N . SER A 1 426 ? 1.754 -1.413 -13.725 1.00 93.62 426 SER A N 1
ATOM 3295 C CA . SER A 1 426 ? 1.895 -1.752 -15.131 1.00 93.62 426 SER A CA 1
ATOM 3296 C C . SER A 1 426 ? 3.270 -2.374 -15.423 1.00 93.62 426 SER A C 1
ATOM 3298 O O . SER A 1 426 ? 4.282 -1.949 -14.838 1.00 93.62 426 SER A O 1
ATOM 3300 N N . PRO A 1 427 ? 3.349 -3.352 -16.349 1.00 94.19 427 PRO A N 1
ATOM 3301 C CA . PRO A 1 427 ? 4.611 -3.961 -16.765 1.00 94.19 427 PRO A CA 1
ATOM 3302 C C . PRO A 1 427 ? 5.593 -2.944 -17.366 1.00 94.19 427 PRO A C 1
ATOM 3304 O O . PRO A 1 427 ? 6.808 -3.121 -17.232 1.00 94.19 427 PRO A O 1
ATOM 3307 N N . LEU A 1 428 ? 5.105 -1.835 -17.939 1.00 91.06 428 LEU A N 1
ATOM 3308 C CA . LEU A 1 428 ? 5.947 -0.786 -18.527 1.00 91.06 428 LEU A CA 1
ATOM 3309 C C . LEU A 1 428 ? 6.839 -0.092 -17.494 1.00 91.06 428 LEU A C 1
ATOM 3311 O O . LEU A 1 428 ? 7.931 0.368 -17.823 1.00 91.06 428 LEU A O 1
ATOM 3315 N N . ARG A 1 429 ? 6.447 -0.090 -16.212 1.00 87.94 429 ARG A N 1
ATOM 3316 C CA . ARG A 1 429 ? 7.294 0.435 -15.124 1.00 87.94 429 ARG A CA 1
ATOM 3317 C C . ARG A 1 429 ? 8.543 -0.396 -14.858 1.00 87.94 429 ARG A C 1
ATOM 3319 O O . ARG A 1 429 ? 9.431 0.058 -14.138 1.00 87.94 429 ARG A O 1
ATOM 3326 N N . TYR A 1 430 ? 8.599 -1.608 -15.403 1.00 91.06 430 TYR A N 1
ATOM 3327 C CA . TYR A 1 430 ? 9.670 -2.571 -15.182 1.00 91.06 430 TYR A CA 1
ATOM 3328 C C . TYR A 1 430 ? 10.181 -3.146 -16.505 1.00 91.06 430 TYR A C 1
ATOM 3330 O O . TYR A 1 430 ? 10.584 -4.311 -16.555 1.00 91.06 430 TYR A O 1
ATOM 3338 N N . ALA A 1 431 ? 10.215 -2.321 -17.559 1.00 90.31 431 ALA A N 1
ATOM 3339 C CA . ALA A 1 431 ? 10.585 -2.711 -18.920 1.00 90.31 431 ALA A CA 1
ATOM 3340 C C . ALA A 1 431 ? 11.903 -3.498 -19.001 1.00 90.31 431 ALA A C 1
ATOM 3342 O O . ALA A 1 431 ? 12.004 -4.447 -19.771 1.00 90.31 431 ALA A O 1
ATOM 3343 N N . LYS A 1 432 ? 12.897 -3.187 -18.156 1.00 90.25 432 LYS A N 1
ATOM 3344 C CA . LYS A 1 432 ? 14.142 -3.970 -18.065 1.00 90.25 432 LYS A CA 1
ATOM 3345 C C . LYS A 1 432 ? 13.911 -5.432 -17.687 1.00 90.25 432 LYS A C 1
ATOM 3347 O O . LYS A 1 432 ? 14.461 -6.327 -18.323 1.00 90.25 432 LYS A O 1
ATOM 3352 N N . THR A 1 433 ? 13.124 -5.668 -16.645 1.00 92.62 433 THR A N 1
ATOM 3353 C CA . THR A 1 433 ? 12.826 -7.011 -16.134 1.00 92.62 433 THR A CA 1
ATOM 3354 C C . THR A 1 433 ? 11.890 -7.751 -17.078 1.00 92.62 433 THR A C 1
ATOM 3356 O O . THR A 1 433 ? 12.141 -8.900 -17.430 1.00 92.62 433 THR A O 1
ATOM 3359 N N . VAL A 1 434 ? 10.839 -7.066 -17.524 1.00 95.56 434 VAL A N 1
ATOM 3360 C CA . VAL A 1 434 ? 9.835 -7.614 -18.435 1.00 95.56 434 VAL A CA 1
ATOM 3361 C C . VAL A 1 434 ? 10.462 -7.945 -19.788 1.00 95.56 434 VAL A C 1
ATOM 3363 O O . VAL A 1 434 ? 10.365 -9.071 -20.261 1.00 95.56 434 VAL A O 1
ATOM 3366 N N . GLY A 1 435 ? 11.232 -7.026 -20.364 1.00 95.06 435 GLY A N 1
ATOM 3367 C CA . GLY A 1 435 ? 11.965 -7.261 -21.602 1.00 95.06 435 GLY A CA 1
ATOM 3368 C C . GLY A 1 435 ? 13.018 -8.364 -21.488 1.00 95.06 435 GLY A C 1
ATOM 3369 O O . GLY A 1 435 ? 13.292 -9.044 -22.473 1.00 95.06 435 GLY A O 1
ATOM 3370 N N . ALA A 1 436 ? 13.600 -8.598 -20.304 1.00 94.56 436 ALA A N 1
ATOM 3371 C CA . ALA A 1 436 ? 14.517 -9.723 -20.107 1.00 94.56 436 ALA A CA 1
ATOM 3372 C C . ALA A 1 436 ? 13.780 -11.067 -20.182 1.00 94.56 436 ALA A C 1
ATOM 3374 O O . ALA A 1 436 ? 14.340 -12.023 -20.720 1.00 94.56 436 ALA A O 1
ATOM 3375 N N . ALA A 1 437 ? 12.536 -11.117 -19.696 1.00 96.31 437 ALA A N 1
ATOM 3376 C CA . ALA A 1 437 ? 11.663 -12.277 -19.822 1.00 96.31 437 ALA A CA 1
ATOM 3377 C C . ALA A 1 437 ? 11.214 -12.504 -21.276 1.00 96.31 437 ALA A C 1
ATOM 3379 O O . ALA A 1 437 ? 11.306 -13.628 -21.757 1.00 96.31 437 ALA A O 1
ATOM 3380 N N . LEU A 1 438 ? 10.805 -11.444 -21.984 1.00 96.12 438 LEU A N 1
ATOM 3381 C CA . LEU A 1 438 ? 10.259 -11.537 -23.346 1.00 96.12 438 LEU A CA 1
ATOM 3382 C C . LEU A 1 438 ? 11.331 -11.721 -24.431 1.00 96.12 438 LEU A C 1
ATOM 3384 O O . LEU A 1 438 ? 11.183 -12.516 -25.354 1.00 96.12 438 LEU A O 1
ATOM 3388 N N . PHE A 1 439 ? 12.433 -10.976 -24.341 1.00 94.69 439 PHE A N 1
ATOM 3389 C CA . PHE A 1 439 ? 13.409 -10.849 -25.431 1.00 94.69 439 PHE A CA 1
ATOM 3390 C C . PHE A 1 439 ? 14.784 -11.447 -25.100 1.00 94.69 439 PHE A C 1
ATOM 3392 O O . PHE A 1 439 ? 15.658 -11.530 -25.972 1.00 94.69 439 PHE A O 1
ATOM 3399 N N . GLY A 1 440 ? 14.992 -11.849 -23.844 1.00 93.12 440 GLY A N 1
ATOM 3400 C CA . GLY A 1 440 ? 16.248 -12.376 -23.322 1.00 93.12 440 GLY A CA 1
ATOM 3401 C C . GLY A 1 440 ? 17.263 -11.297 -22.917 1.00 93.12 440 GLY A C 1
ATOM 3402 O O . GLY A 1 440 ? 17.456 -10.278 -23.585 1.00 93.12 440 GLY A O 1
ATOM 3403 N N . GLU A 1 441 ? 18.007 -11.564 -21.839 1.00 89.69 441 GLU A N 1
ATOM 3404 C CA . GLU A 1 441 ? 18.932 -10.604 -21.209 1.00 89.69 441 GLU A CA 1
ATOM 3405 C C . GLU A 1 441 ? 19.979 -10.008 -22.163 1.00 89.69 441 GLU A C 1
ATOM 3407 O O . GLU A 1 441 ? 20.294 -8.819 -22.095 1.00 89.69 441 GLU A O 1
ATOM 3412 N N . ARG A 1 442 ? 20.514 -10.816 -23.089 1.00 89.31 442 ARG A N 1
ATOM 3413 C CA . ARG A 1 442 ? 21.559 -10.376 -24.032 1.00 89.31 442 ARG A CA 1
ATOM 3414 C C . ARG A 1 442 ? 21.081 -9.294 -24.999 1.00 89.31 442 ARG A C 1
ATOM 3416 O O . ARG A 1 442 ? 21.908 -8.514 -25.472 1.00 89.31 442 ARG A O 1
ATOM 3423 N N . ARG A 1 443 ? 19.788 -9.281 -25.339 1.00 89.88 443 ARG A N 1
ATOM 3424 C CA . ARG A 1 443 ? 19.191 -8.255 -26.203 1.00 89.88 443 ARG A CA 1
ATOM 3425 C C . ARG A 1 443 ? 18.935 -6.985 -25.400 1.00 89.88 443 ARG A C 1
ATOM 3427 O O . ARG A 1 443 ? 19.391 -5.924 -25.809 1.00 89.88 443 ARG A O 1
ATOM 3434 N N . VAL A 1 444 ? 18.336 -7.128 -24.218 1.00 90.00 444 VAL A N 1
ATOM 3435 C CA . VAL A 1 444 ? 18.049 -6.026 -23.287 1.00 90.00 444 VAL A CA 1
ATOM 3436 C C . VAL A 1 444 ? 19.290 -5.211 -22.926 1.00 90.00 444 VAL A C 1
ATOM 3438 O O . VAL A 1 444 ? 19.239 -3.989 -22.939 1.00 90.00 444 VAL A O 1
ATOM 3441 N N . GLN A 1 445 ? 20.430 -5.856 -22.661 1.00 89.25 445 GLN A N 1
ATOM 3442 C CA . GLN A 1 445 ? 21.676 -5.160 -22.294 1.00 89.25 445 GLN A CA 1
ATOM 3443 C C . GLN A 1 445 ? 22.220 -4.208 -23.372 1.00 89.25 445 GLN A C 1
ATOM 3445 O O . GLN A 1 445 ? 23.089 -3.392 -23.075 1.00 89.25 445 GLN A O 1
ATOM 3450 N N . LYS A 1 446 ? 21.761 -4.336 -24.621 1.00 90.81 446 LYS A N 1
ATOM 3451 C CA . LYS A 1 446 ? 22.208 -3.512 -25.752 1.00 90.81 446 LYS A CA 1
ATOM 3452 C C . LYS A 1 446 ? 21.263 -2.353 -26.063 1.00 90.81 446 LYS A C 1
ATOM 3454 O O . LYS A 1 446 ? 21.550 -1.603 -26.989 1.00 90.81 446 LYS A O 1
ATOM 3459 N N . MET A 1 447 ? 20.150 -2.248 -25.347 1.00 88.06 447 MET A N 1
ATOM 3460 C CA . MET A 1 447 ? 19.102 -1.265 -25.591 1.00 88.06 447 MET A CA 1
ATOM 3461 C C . MET A 1 447 ? 19.094 -0.225 -24.476 1.00 88.06 447 MET A C 1
ATOM 3463 O O . MET A 1 447 ? 19.380 -0.537 -23.317 1.00 88.06 447 MET A O 1
ATOM 3467 N N . SER A 1 448 ? 18.751 1.010 -24.823 1.00 86.19 448 SER A N 1
ATOM 3468 C CA . SER A 1 448 ? 18.400 2.019 -23.828 1.00 86.19 448 SER A CA 1
ATOM 3469 C C . SER A 1 448 ? 17.086 1.655 -23.124 1.00 86.19 448 SER A C 1
ATOM 3471 O O . SER A 1 448 ? 16.283 0.864 -23.622 1.00 86.19 448 SER A O 1
ATOM 3473 N N . GLU A 1 449 ? 16.857 2.235 -21.945 1.00 80.31 449 GLU A N 1
ATOM 3474 C CA . GLU A 1 449 ? 15.627 2.003 -21.175 1.00 80.31 449 GLU A CA 1
ATOM 3475 C C . GLU A 1 449 ? 14.380 2.505 -21.927 1.00 80.31 449 GLU A C 1
ATOM 3477 O O . GLU A 1 449 ? 13.342 1.845 -21.892 1.00 80.31 449 GLU A O 1
ATOM 3482 N N . THR A 1 450 ? 14.499 3.602 -22.685 1.00 83.56 450 THR A N 1
ATOM 3483 C CA . THR A 1 450 ? 13.430 4.134 -23.546 1.00 83.56 450 THR A CA 1
ATOM 3484 C C . THR A 1 450 ? 13.090 3.180 -24.688 1.00 83.56 450 THR A C 1
ATOM 3486 O O . THR A 1 450 ? 11.945 2.746 -24.782 1.00 83.56 450 THR A O 1
ATOM 3489 N N . GLU A 1 451 ? 14.081 2.770 -25.491 1.00 88.38 451 GLU A N 1
ATOM 3490 C CA . GLU A 1 451 ? 13.871 1.820 -26.601 1.00 88.38 451 GLU A CA 1
ATOM 3491 C C . GLU A 1 451 ? 13.267 0.501 -26.108 1.00 88.38 451 GLU A C 1
ATOM 3493 O O . GLU A 1 451 ? 12.467 -0.136 -26.793 1.00 88.38 451 GLU A O 1
ATOM 3498 N N . LEU A 1 452 ? 13.670 0.062 -24.915 1.00 90.44 452 LEU A N 1
ATOM 3499 C CA . LEU A 1 452 ? 13.137 -1.150 -24.320 1.00 90.44 452 LEU A CA 1
ATOM 3500 C C . LEU A 1 452 ? 11.684 -0.989 -23.884 1.00 90.44 452 LEU A C 1
ATOM 3502 O O . LEU A 1 452 ? 10.887 -1.893 -24.114 1.00 90.44 452 LEU A O 1
ATOM 3506 N N . THR A 1 453 ? 11.340 0.143 -23.274 1.00 89.19 453 THR A N 1
ATOM 3507 C CA . THR A 1 453 ? 9.964 0.432 -22.854 1.00 89.19 453 THR A CA 1
ATOM 3508 C C . THR A 1 453 ? 9.034 0.509 -24.063 1.00 89.19 453 THR A C 1
ATOM 3510 O O . THR A 1 453 ? 7.964 -0.090 -24.033 1.00 89.19 453 THR A O 1
ATOM 3513 N N . GLU A 1 454 ? 9.469 1.144 -25.155 1.00 91.56 454 GLU A N 1
ATOM 3514 C CA . GLU A 1 454 ? 8.728 1.190 -26.423 1.00 91.56 454 GLU A CA 1
ATOM 3515 C C . GLU A 1 454 ? 8.530 -0.206 -27.034 1.00 91.56 454 GLU A C 1
ATOM 3517 O O . GLU A 1 454 ? 7.427 -0.534 -27.466 1.00 91.56 454 GLU A O 1
ATOM 3522 N N . GLN A 1 455 ? 9.561 -1.064 -27.034 1.00 93.94 455 GLN A N 1
ATOM 3523 C CA . GLN A 1 455 ? 9.424 -2.436 -27.545 1.00 93.94 455 GLN A CA 1
ATOM 3524 C C . GLN A 1 455 ? 8.512 -3.305 -26.678 1.00 93.94 455 GLN A C 1
ATOM 3526 O O . GLN A 1 455 ? 7.738 -4.085 -27.223 1.00 93.94 455 GLN A O 1
ATOM 3531 N N . VAL A 1 456 ? 8.585 -3.181 -25.349 1.00 94.44 456 VAL A N 1
ATOM 3532 C CA . VAL A 1 456 ? 7.659 -3.887 -24.449 1.00 94.44 456 VAL A CA 1
ATOM 3533 C C . VAL A 1 456 ? 6.227 -3.393 -24.666 1.00 94.44 456 VAL A C 1
ATOM 3535 O O . VAL A 1 456 ? 5.317 -4.214 -24.705 1.00 94.44 456 VAL A O 1
ATOM 3538 N N . ALA A 1 457 ? 6.024 -2.085 -24.844 1.00 94.31 457 ALA A N 1
ATOM 3539 C CA . ALA A 1 457 ? 4.704 -1.525 -25.118 1.00 94.31 457 ALA A CA 1
ATOM 3540 C C . ALA A 1 457 ? 4.119 -2.060 -26.429 1.00 94.31 457 ALA A C 1
ATOM 3542 O O . ALA A 1 457 ? 2.993 -2.540 -26.417 1.00 94.31 457 ALA A O 1
ATOM 3543 N N . ALA A 1 458 ? 4.895 -2.065 -27.515 1.00 95.31 458 ALA A N 1
ATOM 3544 C CA . ALA A 1 458 ? 4.458 -2.614 -28.799 1.00 95.31 458 ALA A CA 1
ATOM 3545 C C . ALA A 1 458 ? 4.155 -4.122 -28.752 1.00 95.31 458 ALA A C 1
ATOM 3547 O O . ALA A 1 458 ? 3.187 -4.571 -29.356 1.00 95.31 458 ALA A O 1
ATOM 3548 N N . GLU A 1 459 ? 4.953 -4.913 -28.028 1.00 95.25 459 GLU A N 1
ATOM 3549 C CA . GLU A 1 459 ? 4.710 -6.359 -27.875 1.00 95.25 459 GLU A CA 1
ATOM 3550 C C . GLU A 1 459 ? 3.422 -6.648 -27.082 1.00 95.25 459 GLU A C 1
ATOM 3552 O O . GLU A 1 459 ? 2.724 -7.626 -27.339 1.00 95.25 459 GLU A O 1
ATOM 3557 N N . ALA A 1 460 ? 3.098 -5.788 -26.115 1.00 93.25 460 ALA A N 1
ATOM 3558 C CA . ALA A 1 460 ? 1.973 -5.967 -25.202 1.00 93.25 460 ALA A CA 1
ATOM 3559 C C . ALA A 1 460 ? 0.697 -5.206 -25.602 1.00 93.25 460 ALA A C 1
ATOM 3561 O O . ALA A 1 460 ? -0.317 -5.346 -24.922 1.00 93.25 460 ALA A O 1
ATOM 3562 N N . GLY A 1 461 ? 0.742 -4.379 -26.653 1.00 93.94 461 GLY A N 1
ATOM 3563 C CA . GLY A 1 461 ? -0.358 -3.483 -27.023 1.00 93.94 461 GLY A CA 1
ATOM 3564 C C . GLY A 1 461 ? -0.620 -2.372 -25.995 1.00 93.94 461 GLY A C 1
ATOM 3565 O O . GLY A 1 461 ? -1.774 -2.036 -25.731 1.00 93.94 461 GLY A O 1
ATOM 3566 N N . LEU A 1 462 ? 0.432 -1.854 -25.350 1.00 92.19 462 LEU A N 1
ATOM 3567 C CA . LEU A 1 462 ? 0.367 -0.849 -24.276 1.00 92.19 462 LEU A CA 1
ATOM 3568 C C . LEU A 1 462 ? 0.887 0.536 -24.709 1.00 92.19 462 LEU A C 1
ATOM 3570 O O . LEU A 1 462 ? 1.291 1.348 -23.874 1.00 92.19 462 LEU A O 1
ATOM 3574 N N . GLU A 1 463 ? 0.908 0.837 -26.006 1.00 92.00 463 GLU A N 1
ATOM 3575 C CA . GLU A 1 463 ? 1.419 2.108 -26.535 1.00 92.00 463 GLU A CA 1
ATOM 3576 C C . GLU A 1 463 ? 0.602 3.315 -26.053 1.00 92.00 463 GLU A C 1
ATOM 3578 O O . GLU A 1 463 ? 1.174 4.349 -25.703 1.00 92.00 463 GLU A O 1
ATOM 3583 N N . ASP A 1 464 ? -0.722 3.167 -25.961 1.00 87.94 464 ASP A N 1
ATOM 3584 C CA . ASP A 1 464 ? -1.618 4.206 -25.439 1.00 87.94 464 ASP A CA 1
ATOM 3585 C C . ASP A 1 464 ? -1.371 4.484 -23.950 1.00 87.94 464 ASP A C 1
ATOM 3587 O O . ASP A 1 464 ? -1.538 5.612 -23.481 1.00 87.94 464 ASP A O 1
ATOM 3591 N N . GLU A 1 465 ? -0.966 3.465 -23.188 1.00 86.56 465 GLU A N 1
ATOM 3592 C CA . GLU A 1 465 ? -0.586 3.629 -21.788 1.00 86.56 465 GLU A CA 1
ATOM 3593 C C . GLU A 1 465 ? 0.750 4.369 -21.673 1.00 86.56 465 GLU A C 1
ATOM 3595 O O . GLU A 1 465 ? 0.855 5.348 -20.931 1.00 86.56 465 GLU A O 1
ATOM 3600 N N . LEU A 1 466 ? 1.746 3.959 -22.466 1.00 86.38 466 LEU A N 1
ATOM 3601 C CA . LEU A 1 466 ? 3.054 4.606 -22.510 1.00 86.38 466 LEU A CA 1
ATOM 3602 C C . LEU A 1 466 ? 2.940 6.090 -22.882 1.00 86.38 466 LEU A C 1
ATOM 3604 O O . LEU A 1 466 ? 3.592 6.929 -22.263 1.00 86.38 466 LEU A O 1
ATOM 3608 N N . ALA A 1 467 ? 2.075 6.429 -23.842 1.00 84.38 467 ALA A N 1
ATOM 3609 C CA . ALA A 1 467 ? 1.860 7.800 -24.302 1.00 84.38 467 ALA A CA 1
ATOM 3610 C C . ALA A 1 467 ? 1.349 8.750 -23.201 1.00 84.38 467 ALA A C 1
ATOM 3612 O O . ALA A 1 467 ? 1.538 9.966 -23.297 1.00 84.38 467 ALA A O 1
ATOM 3613 N N . LYS A 1 468 ? 0.723 8.220 -22.140 1.00 77.12 468 LYS A N 1
ATOM 3614 C CA . LYS A 1 468 ? 0.263 9.014 -20.988 1.00 77.12 468 LYS A CA 1
ATOM 3615 C C . LYS A 1 468 ? 1.410 9.408 -20.057 1.00 77.12 468 LYS A C 1
ATOM 3617 O O . LYS A 1 468 ? 1.263 10.355 -19.284 1.00 77.12 468 LYS A O 1
ATOM 3622 N N . TRP A 1 469 ? 2.541 8.704 -20.092 1.00 75.56 469 TRP A N 1
ATOM 3623 C CA . TRP A 1 469 ? 3.659 8.961 -19.189 1.00 75.56 469 TRP A CA 1
ATOM 3624 C C . TRP A 1 469 ? 4.695 9.864 -19.846 1.00 75.56 469 TRP A C 1
ATOM 3626 O O . TRP A 1 469 ? 5.295 9.537 -20.865 1.00 75.56 469 TRP A O 1
ATOM 3636 N N . LYS A 1 470 ? 4.939 11.011 -19.216 1.00 60.56 470 LYS A N 1
ATOM 3637 C CA . LYS A 1 470 ? 6.014 11.929 -19.596 1.00 60.56 470 LYS A CA 1
ATOM 3638 C C . LYS A 1 470 ? 7.269 11.612 -18.783 1.00 60.56 470 LYS A C 1
ATOM 3640 O O . LYS A 1 470 ? 7.174 11.243 -17.613 1.00 60.56 470 LYS A O 1
ATOM 3645 N N . GLY A 1 471 ? 8.436 11.766 -19.398 1.00 59.50 471 GLY A N 1
ATOM 3646 C CA . GLY A 1 471 ? 9.734 11.705 -18.728 1.00 59.50 471 GLY A CA 1
ATOM 3647 C C . GLY A 1 471 ? 10.600 12.880 -19.164 1.00 59.50 471 GLY A C 1
ATOM 3648 O O . GLY A 1 471 ? 10.544 13.290 -20.322 1.00 59.50 471 GLY A O 1
ATOM 3649 N N . GLU A 1 472 ? 11.389 13.415 -18.237 1.00 56.47 472 GLU A N 1
ATOM 3650 C CA . GLU A 1 472 ? 12.361 14.486 -18.487 1.00 56.47 472 GLU A CA 1
ATOM 3651 C C . GLU A 1 472 ? 13.759 14.052 -18.034 1.00 56.47 472 GLU A C 1
ATOM 3653 O O . GLU A 1 472 ? 13.902 13.141 -17.217 1.00 56.47 472 GLU A O 1
ATOM 3658 N N . ASP A 1 473 ? 14.809 14.679 -18.565 1.00 54.47 473 ASP A N 1
ATOM 3659 C CA . ASP A 1 473 ? 16.170 14.413 -18.095 1.00 54.47 473 ASP A CA 1
ATOM 3660 C C . ASP A 1 473 ? 16.295 14.820 -16.616 1.00 54.47 473 ASP A C 1
ATOM 3662 O O . ASP A 1 473 ? 15.986 15.948 -16.236 1.00 54.47 473 ASP A O 1
ATOM 3666 N N . ALA A 1 474 ? 16.724 13.884 -15.769 1.00 53.19 474 ALA A N 1
ATOM 3667 C CA . ALA A 1 474 ? 16.690 14.033 -14.317 1.00 53.19 474 ALA A CA 1
ATOM 3668 C C . ALA A 1 474 ? 17.688 15.073 -13.775 1.00 53.19 474 ALA A C 1
ATOM 3670 O O . ALA A 1 474 ? 17.561 15.501 -12.626 1.00 53.19 474 ALA A O 1
ATOM 3671 N N . GLY A 1 475 ? 18.706 15.450 -14.559 1.00 58.41 475 GLY A N 1
ATOM 3672 C CA . GLY A 1 475 ? 19.799 16.294 -14.078 1.00 58.41 475 GLY A CA 1
ATOM 3673 C C . GLY A 1 475 ? 20.482 15.721 -12.823 1.00 58.41 475 GLY A C 1
ATOM 3674 O O . GLY A 1 475 ? 20.480 14.514 -12.577 1.00 58.41 475 GLY A O 1
ATOM 3675 N N . VAL A 1 476 ? 21.096 16.589 -12.011 1.00 60.19 476 VAL A N 1
ATOM 3676 C CA . VAL A 1 476 ? 21.666 16.202 -10.708 1.00 60.19 476 VAL A CA 1
ATOM 3677 C C . VAL A 1 476 ? 20.649 16.510 -9.615 1.00 60.19 476 VAL A C 1
ATOM 3679 O O . VAL A 1 476 ? 20.410 17.676 -9.302 1.00 60.19 476 VAL A O 1
ATOM 3682 N N . LEU A 1 477 ? 20.073 15.469 -9.012 1.00 66.25 477 LEU A N 1
ATOM 3683 C CA . LEU A 1 477 ? 19.179 15.622 -7.866 1.00 66.25 477 LEU A CA 1
ATOM 3684 C C . LEU A 1 477 ? 19.937 16.038 -6.595 1.00 66.25 477 LEU A C 1
ATOM 3686 O O . LEU A 1 477 ? 21.069 15.594 -6.381 1.00 66.25 477 LEU A O 1
ATOM 3690 N N . PRO A 1 478 ? 19.311 16.833 -5.709 1.00 68.94 478 PRO A N 1
ATOM 3691 C CA . PRO A 1 478 ? 19.898 17.160 -4.419 1.00 68.94 478 PRO A CA 1
ATOM 3692 C C . PRO A 1 478 ? 20.015 15.907 -3.538 1.00 68.94 478 PRO A C 1
ATOM 3694 O O . PRO A 1 478 ? 19.097 15.083 -3.456 1.00 68.94 478 PRO A O 1
ATOM 3697 N N . GLU A 1 479 ? 21.141 15.776 -2.837 1.00 75.50 479 GLU A N 1
ATOM 3698 C CA . GLU A 1 479 ? 21.409 14.651 -1.938 1.00 75.50 479 GLU A CA 1
ATOM 3699 C C . GLU A 1 479 ? 21.231 15.040 -0.465 1.00 75.50 479 GLU A C 1
ATOM 3701 O O . GLU A 1 479 ? 21.856 15.976 0.037 1.00 75.50 479 GLU A O 1
ATOM 3706 N N . LEU A 1 480 ? 20.415 14.265 0.244 1.00 76.31 480 LEU A N 1
ATOM 3707 C CA . LEU A 1 480 ? 20.242 14.328 1.685 1.00 76.31 480 LEU A CA 1
ATOM 3708 C C . LEU A 1 480 ? 21.433 13.661 2.388 1.00 76.31 480 LEU A C 1
ATOM 3710 O O . LEU A 1 480 ? 21.841 12.554 2.031 1.00 76.31 480 LEU A O 1
ATOM 3714 N N . SER A 1 481 ? 21.950 14.289 3.445 1.00 75.25 481 SER A N 1
ATOM 3715 C CA . SER A 1 481 ? 22.847 13.613 4.388 1.00 75.25 481 SER A CA 1
ATOM 3716 C C . SER A 1 481 ? 22.036 12.785 5.395 1.00 75.25 481 SER A C 1
ATOM 3718 O O . SER A 1 481 ? 20.885 13.094 5.695 1.00 75.25 481 SER A O 1
ATOM 3720 N N . ALA A 1 482 ? 22.618 11.712 5.936 1.00 70.44 482 ALA A N 1
ATOM 3721 C CA . ALA A 1 482 ? 21.941 10.903 6.954 1.00 70.44 482 ALA A CA 1
ATOM 3722 C C . ALA A 1 482 ? 21.572 11.755 8.184 1.00 70.44 482 ALA A C 1
ATOM 3724 O O . ALA A 1 482 ? 22.393 12.548 8.650 1.00 70.44 482 ALA A O 1
ATOM 3725 N N . GLY A 1 483 ? 20.355 11.593 8.713 1.00 74.31 483 GLY A N 1
ATOM 3726 C CA . GLY A 1 483 ? 19.878 12.336 9.878 1.00 74.31 483 GLY A CA 1
ATOM 3727 C C . GLY A 1 483 ? 19.498 13.793 9.619 1.00 74.31 483 GLY A C 1
ATOM 3728 O O . GLY A 1 483 ? 19.243 14.518 10.580 1.00 74.31 483 GLY A O 1
ATOM 3729 N N . THR A 1 484 ? 19.458 14.264 8.365 1.00 83.69 484 THR A N 1
ATOM 3730 C CA . THR A 1 484 ? 19.196 15.686 8.072 1.00 83.69 484 THR A CA 1
ATOM 3731 C C . THR A 1 484 ? 17.785 15.992 7.578 1.00 83.69 484 THR A C 1
ATOM 3733 O O . THR A 1 484 ? 17.525 17.149 7.267 1.00 83.69 484 THR A O 1
ATOM 3736 N N . MET A 1 485 ? 16.849 15.029 7.557 1.00 91.62 485 MET A N 1
ATOM 3737 C CA . MET A 1 485 ? 15.479 15.247 7.049 1.00 91.62 485 MET A CA 1
ATOM 3738 C C . MET A 1 485 ? 14.780 16.446 7.710 1.00 91.62 485 MET A C 1
ATOM 3740 O O . MET A 1 485 ? 14.290 17.329 7.011 1.00 91.62 485 MET A O 1
ATOM 3744 N N . ARG A 1 486 ? 14.813 16.536 9.048 1.00 91.38 486 ARG A N 1
ATOM 3745 C CA . ARG A 1 486 ? 14.265 17.676 9.809 1.00 91.38 486 ARG A CA 1
ATOM 3746 C C . ARG A 1 486 ? 14.849 19.014 9.353 1.00 91.38 486 ARG A C 1
ATOM 3748 O O . ARG A 1 486 ? 14.119 19.980 9.159 1.00 91.38 486 ARG A O 1
ATOM 3755 N N . ARG A 1 487 ? 16.171 19.069 9.191 1.00 86.94 487 ARG A N 1
ATOM 3756 C CA . ARG A 1 487 ? 16.878 20.277 8.758 1.00 86.94 487 ARG A CA 1
ATOM 3757 C C . ARG A 1 487 ? 16.481 20.659 7.333 1.00 86.94 487 ARG A C 1
ATOM 3759 O O . ARG A 1 487 ? 16.149 21.812 7.097 1.00 86.94 487 ARG A O 1
ATOM 3766 N N . THR A 1 488 ? 16.450 19.689 6.423 1.00 88.31 488 THR A N 1
ATOM 3767 C CA . THR A 1 488 ? 16.032 19.894 5.034 1.00 88.31 488 THR A CA 1
ATOM 3768 C C . THR A 1 488 ? 14.603 20.427 4.950 1.00 88.31 488 THR A C 1
ATOM 3770 O O . THR A 1 488 ? 14.365 21.351 4.182 1.00 88.31 488 THR A O 1
ATOM 3773 N N . ILE A 1 489 ? 13.675 19.931 5.778 1.00 90.62 489 ILE A N 1
ATOM 3774 C CA . ILE A 1 489 ? 12.302 20.462 5.854 1.00 90.62 489 ILE A CA 1
ATOM 3775 C C . ILE A 1 489 ? 12.312 21.965 6.166 1.00 90.62 489 ILE A C 1
ATOM 3777 O O . ILE A 1 489 ? 11.680 22.749 5.461 1.00 90.62 489 ILE A O 1
ATOM 3781 N N . LEU A 1 490 ? 13.047 22.373 7.204 1.00 89.06 490 LEU A N 1
ATOM 3782 C CA . LEU A 1 490 ? 13.113 23.774 7.627 1.00 89.06 490 LEU A CA 1
ATOM 3783 C C . LEU A 1 490 ? 13.803 24.667 6.585 1.00 89.06 490 LEU A C 1
ATOM 3785 O O . LEU A 1 490 ? 13.346 25.782 6.343 1.00 89.06 490 LEU A O 1
ATOM 3789 N N . GLU A 1 491 ? 14.884 24.185 5.967 1.00 86.81 491 GLU A N 1
ATOM 3790 C CA . GLU A 1 491 ? 15.627 24.917 4.934 1.00 86.81 491 GLU A CA 1
ATOM 3791 C C . GLU A 1 491 ? 14.781 25.131 3.673 1.00 86.81 491 GLU A C 1
ATOM 3793 O O . GLU A 1 491 ? 14.716 26.250 3.172 1.00 86.81 491 GLU A O 1
ATOM 3798 N N . GLN A 1 492 ? 14.097 24.091 3.187 1.00 84.56 492 GLN A N 1
ATOM 3799 C CA . GLN A 1 492 ? 13.286 24.176 1.966 1.00 84.56 492 GLN A CA 1
ATOM 3800 C C . GLN A 1 492 ? 12.033 25.037 2.142 1.00 84.56 492 GLN A C 1
ATOM 3802 O O . GLN A 1 492 ? 11.601 25.685 1.195 1.00 84.56 492 GLN A O 1
ATOM 3807 N N . LEU A 1 493 ? 11.468 25.098 3.350 1.00 82.00 493 LEU A N 1
ATOM 3808 C CA . LEU A 1 493 ? 10.354 26.003 3.638 1.00 82.00 493 LEU A CA 1
ATOM 3809 C C . LEU A 1 493 ? 10.799 27.443 3.938 1.00 82.00 493 LEU A C 1
ATOM 3811 O O . LEU A 1 493 ? 9.949 28.307 4.132 1.00 82.00 493 LEU A O 1
ATOM 3815 N N . GLY A 1 494 ? 12.107 27.719 4.010 1.00 80.19 494 GLY A N 1
ATOM 3816 C CA . GLY A 1 494 ? 12.618 29.038 4.394 1.00 80.19 494 GLY A CA 1
ATOM 3817 C C . GLY A 1 494 ? 12.309 29.415 5.848 1.00 80.19 494 GLY A C 1
ATOM 3818 O O . GLY A 1 494 ? 12.324 30.591 6.196 1.00 80.19 494 GLY A O 1
ATOM 3819 N N . VAL A 1 495 ? 12.031 28.419 6.696 1.00 75.62 495 VAL A N 1
ATOM 3820 C CA . VAL A 1 495 ? 11.659 28.576 8.115 1.00 75.62 495 VAL A CA 1
ATOM 3821 C C . VAL A 1 495 ? 12.874 28.364 9.043 1.00 75.62 495 VAL A C 1
ATOM 3823 O O . VAL A 1 495 ? 12.782 28.425 10.268 1.00 75.62 495 VAL A O 1
ATOM 3826 N N . TYR A 1 496 ? 14.053 28.113 8.471 1.00 67.12 496 TYR A N 1
ATOM 3827 C CA . TYR A 1 496 ? 15.288 27.903 9.220 1.00 67.12 496 TYR A CA 1
ATOM 3828 C C . TYR A 1 496 ? 15.985 29.225 9.578 1.00 67.12 496 TYR A C 1
ATOM 3830 O O . TYR A 1 496 ? 16.440 29.949 8.694 1.00 67.12 496 TYR A O 1
ATOM 3838 N N . GLU A 1 497 ? 16.151 29.506 10.876 1.00 53.81 497 GLU A N 1
ATOM 3839 C CA . GLU A 1 497 ? 17.049 30.563 11.356 1.00 53.81 497 GLU A CA 1
ATOM 3840 C C . GLU A 1 497 ? 18.495 30.033 11.463 1.00 53.81 497 GLU A C 1
ATOM 3842 O O . GLU A 1 497 ? 18.758 29.109 12.245 1.00 53.81 497 GLU A O 1
ATOM 3847 N N . PRO A 1 498 ? 19.466 30.603 10.721 1.00 46.41 498 PRO A N 1
ATOM 3848 C CA . PRO A 1 498 ? 20.865 30.203 10.829 1.00 46.41 498 PRO A CA 1
ATOM 3849 C C . PRO A 1 498 ? 21.396 30.398 12.260 1.00 46.41 498 PRO A C 1
ATOM 3851 O O . PRO A 1 498 ? 21.481 31.523 12.745 1.00 46.41 498 PRO A O 1
ATOM 3854 N N . GLY A 1 499 ? 21.794 29.305 12.923 1.00 47.75 499 GLY A N 1
ATOM 3855 C CA . GLY A 1 499 ? 22.413 29.331 14.259 1.00 47.75 499 GLY A CA 1
ATOM 3856 C C . GLY A 1 499 ? 21.541 28.829 15.415 1.00 47.75 499 GLY A C 1
ATOM 3857 O O . GLY A 1 499 ? 22.030 28.769 16.544 1.00 47.75 499 GLY A O 1
ATOM 3858 N N . SER A 1 500 ? 20.294 28.424 15.159 1.00 47.09 500 SER A N 1
ATOM 3859 C CA . SER A 1 500 ? 19.469 27.758 16.174 1.00 47.09 500 SER A CA 1
ATOM 3860 C C . SER A 1 500 ? 20.000 26.334 16.446 1.00 47.09 500 SER A C 1
ATOM 3862 O O . SER A 1 500 ? 20.247 25.596 15.483 1.00 47.09 500 SER A O 1
ATOM 3864 N N . PRO A 1 501 ? 20.251 25.932 17.711 1.00 45.00 501 PRO A N 1
ATOM 3865 C CA . PRO A 1 501 ? 20.724 24.584 18.021 1.00 45.00 501 PRO A CA 1
ATOM 3866 C C . PRO A 1 501 ? 19.677 23.536 17.612 1.00 45.00 501 PRO A C 1
ATOM 3868 O O . PRO A 1 501 ? 18.479 23.740 17.808 1.00 45.00 501 PRO A O 1
ATOM 3871 N N . LEU A 1 502 ? 20.154 22.444 17.001 1.00 48.12 502 LEU A N 1
ATOM 3872 C CA . LEU A 1 502 ? 19.339 21.322 16.518 1.00 48.12 502 LEU A CA 1
ATOM 3873 C C . LEU A 1 502 ? 18.631 20.568 17.640 1.00 48.12 502 LEU A C 1
ATOM 3875 O O . LEU A 1 502 ? 19.286 20.309 18.677 1.00 48.12 502 LEU A O 1
#

Sequence (502 aa):
MNYLSTRGKVPPVSAAEAIAAGVAPDGGLYVPEQIPEIDMQTMSNRAHSYFPQVVETILKAYLPDWSDEVIRSIVGDTYAEDSFGDNPAGVVQLNPYVDREYILHLDQGPTGSYKDYSLRLLPGLIRESARLTGGQSKWLLLAVTSGNTGNAALNSVTDAEDLALMVFFPRGGLTPLQISQLVALTNDSSYVSASPLNFDQLQAELRQCLIDQSLRSTLASHDVGLTTANSLNIARLIPQIAVYFHAYGQLLRQDKITPGESINFVIPAGNFGNALAAWYAAEMGLPVGRLILATNRNRALLDIVKHGRVRPNRQANYTMTPGMDVLMPANIERLLYQIASPPDKYAQYLIDNKDFKLDAADLKRLESRFAVGAIDEEPTIRAIARIYDETDYLVDPHTAAGMDIYERYRQATKDDAKTVFVTVASPLRYAKTVGAALFGERRVQKMSETELTEQVAAEAGLEDELAKWKGEDAGVLPELSAGTMRRTILEQLGVYEPGSPL

Mean predicted aligned error: 4.73 Å

Solvent-accessible surface area (backbone atoms only — not comparable to full-atom values): 26211 Å² total; per-residue (Å²): 102,49,26,33,37,38,52,66,79,58,78,71,36,46,49,40,53,42,41,38,39,11,49,32,80,82,71,20,42,53,43,63,74,64,81,60,75,52,56,69,65,60,49,60,74,44,23,80,53,54,65,55,59,40,35,44,53,50,49,46,65,66,37,66,85,55,57,71,66,59,49,48,49,42,39,50,70,45,58,30,54,94,44,20,43,95,57,45,63,40,71,45,69,59,39,92,91,42,94,36,42,30,37,34,40,31,32,44,31,80,68,28,20,41,51,27,72,18,34,41,41,37,56,50,54,40,53,52,14,24,62,76,66,71,53,46,81,25,34,40,30,41,33,63,26,40,49,65,52,44,46,22,46,38,67,42,39,69,88,38,92,48,40,30,41,41,35,37,29,23,64,85,44,57,54,72,68,60,48,12,35,42,49,59,47,55,50,99,49,42,47,67,32,37,23,84,43,52,58,63,56,48,47,49,51,51,51,50,52,66,48,32,64,66,59,50,50,59,32,46,78,69,42,27,35,63,32,45,72,36,70,61,11,44,58,38,34,59,48,50,23,24,57,54,58,41,40,53,17,46,35,43,69,69,69,71,48,58,95,78,57,52,30,28,40,28,34,53,39,26,50,31,42,68,61,47,13,50,51,50,33,37,70,19,54,45,49,56,52,43,42,35,32,16,31,31,83,33,48,39,63,43,35,34,56,76,66,22,35,47,62,53,92,66,82,87,54,93,58,91,45,34,67,22,52,30,59,65,37,66,38,48,55,57,52,48,24,74,62,37,87,60,41,45,72,58,34,64,42,64,72,67,57,42,71,49,68,56,52,75,66,47,32,48,56,41,50,72,38,43,46,70,34,70,46,54,68,70,64,25,35,53,33,33,34,49,45,24,76,75,49,78,48,82,50,20,58,46,37,22,34,16,52,53,36,46,52,56,47,30,72,73,69,67,62,75,59,40,31,37,37,40,37,55,38,39,34,69,84,40,20,72,60,45,33,28,35,76,67,33,58,81,55,47,77,75,48,54,74,64,63,36,30,53,50,45,19,63,77,68,73,35,52,76,62,52,72,68,58,73,73,41,88,50,78,85,69,54,73,47,60,82,92,35,65,69,56,50,54,30,54,76,69,69,70,57,65,94,85,67,86,132

Nearest PDB structures (foldseek):
  8g1y-assembly2_B  TM=9.026E-01  e=1.828E-37  Streptococcus pneumoniae TIGR4
  4f4f-assembly2_B  TM=8.343E-01  e=2.224E-32  Brucella melitensis bv. 1 str. 16M
  1kl7-assembly2_B  TM=8.173E-01  e=8.716E-32  Saccharomyces cerevisiae
  3v7n-assembly1_A  TM=8.049E-01  e=2.812E-26  Burkholderia thailandensis E264
  8y1j-assembly1_B-2  TM=6.952E-01  e=4.043E-08  Pseudomonas aeruginosa PAO1

pLDDT: mean 91.83, std 8.43, range [45.0, 98.88]

Secondary structure (DSSP, 8-state):
-EEEETT--S--EEHHHHHHHSS-TTSPPEEESSPPP--HHHHHHTTT--HHHHHHHHHHHH-TTS-HHHHHHHHHHHT-HHHH-S-TT-EEES-TT-TTEEEE----STTSBTTHHHHTTHHHHHHHHHHHHT--SEEEEEEE-SSHHHHHHHHHHTT-TTEEEEEEEETTSS-HHHHHHHHHT--TTEEEEEESS-HHHHHHHHHHHHH-HHHHHHHHTTTEEEEESSTTSHHHHHHHHHHHHHHHHHHHHTTSS-TT--EEEEEE-SSSHHHHHHHHHHHTT--EEEEEEEE-S-THHHHHHHH-EE--SPPP---S-GGG--SS-TTHHHHHHHHSSSTTTTHHHHHTT--EE--HHHHHHHHHHEEEEE--HHHHHHHHHHHHHHHS----HHHHHHHHHHHHHHHHH-----EEEE--B-GGGGHHHHHHHHH-HHHHTTS-HHHHHHHHHHHHT-HHHHTT--------PPBPPTT-HHHHHHHHTT-PPTT---